Protein AF-A0A524B350-F1 (afdb_monomer_lite)

pLDDT: mean 79.49, std 17.14, range [26.47, 96.75]

Structure (mmCIF, N/CA/C/O backbone):
data_AF-A0A524B350-F1
#
_entry.id   AF-A0A524B350-F1
#
loop_
_atom_site.group_PDB
_atom_site.id
_atom_site.type_symbol
_atom_site.label_atom_id
_atom_site.label_alt_id
_atom_site.label_comp_id
_atom_site.label_asym_id
_atom_site.label_entity_id
_atom_site.label_seq_id
_atom_site.pdbx_PDB_ins_code
_atom_site.Cartn_x
_atom_site.Cartn_y
_atom_site.Cartn_z
_atom_site.occupancy
_atom_site.B_iso_or_equiv
_atom_site.auth_seq_id
_atom_site.auth_comp_id
_atom_site.auth_asym_id
_atom_site.auth_atom_id
_atom_site.pdbx_PDB_model_num
ATOM 1 N N . MET A 1 1 ? 31.645 -10.726 -25.644 1.00 74.25 1 MET A N 1
ATOM 2 C CA . MET A 1 1 ? 31.695 -9.552 -26.554 1.00 74.25 1 MET A CA 1
ATOM 3 C C . MET A 1 1 ? 33.080 -9.300 -27.139 1.00 74.25 1 MET A C 1
ATOM 5 O O . MET A 1 1 ? 33.233 -9.455 -28.336 1.00 74.25 1 MET A O 1
ATOM 9 N N . LEU A 1 2 ? 34.086 -8.903 -26.347 1.00 77.31 2 LEU A N 1
ATOM 10 C CA . LEU A 1 2 ? 35.387 -8.483 -26.893 1.00 77.31 2 LEU A CA 1
ATOM 11 C C . LEU A 1 2 ? 36.086 -9.574 -27.720 1.00 77.31 2 LEU A C 1
ATOM 13 O O . LEU A 1 2 ? 36.605 -9.263 -28.785 1.00 77.31 2 LEU A O 1
ATOM 17 N N . LEU A 1 3 ? 36.045 -10.828 -27.257 1.00 78.88 3 LEU A N 1
ATOM 18 C CA . LEU A 1 3 ? 36.561 -11.989 -27.993 1.00 78.88 3 LEU A CA 1
ATOM 19 C C . LEU A 1 3 ? 35.770 -12.274 -29.280 1.00 78.88 3 LEU A C 1
ATOM 21 O O . LEU A 1 3 ? 36.359 -12.583 -30.310 1.00 78.88 3 LEU A O 1
ATOM 25 N N . HIS A 1 4 ? 34.442 -12.120 -29.228 1.00 84.38 4 HIS A N 1
ATOM 26 C CA . HIS A 1 4 ? 33.556 -12.279 -30.388 1.00 84.38 4 HIS A CA 1
ATOM 27 C C . HIS A 1 4 ? 33.894 -11.267 -31.486 1.00 84.38 4 HIS A C 1
ATOM 29 O O . HIS A 1 4 ? 34.143 -11.656 -32.621 1.00 84.38 4 HIS A O 1
ATOM 35 N N . LEU A 1 5 ? 33.997 -9.983 -31.130 1.00 84.25 5 LEU A N 1
ATOM 36 C CA . LEU A 1 5 ? 34.328 -8.919 -32.079 1.00 84.25 5 LEU A CA 1
ATOM 37 C C . LEU A 1 5 ? 35.735 -9.067 -32.666 1.00 84.25 5 LEU A C 1
ATOM 39 O O . LEU A 1 5 ? 35.918 -8.803 -33.849 1.00 84.25 5 LEU A O 1
ATOM 43 N N . ASP A 1 6 ? 36.717 -9.521 -31.882 1.00 88.88 6 ASP A N 1
ATOM 44 C CA . ASP A 1 6 ? 38.057 -9.795 -32.415 1.00 88.88 6 ASP A CA 1
ATOM 45 C C . ASP A 1 6 ? 38.038 -10.969 -33.403 1.00 88.88 6 ASP A C 1
ATOM 47 O O . ASP A 1 6 ? 38.657 -10.900 -34.464 1.00 88.88 6 ASP A O 1
ATOM 51 N N . SER A 1 7 ? 37.312 -12.043 -33.083 1.00 89.12 7 SER A N 1
ATOM 52 C CA . SER A 1 7 ? 37.162 -13.192 -33.981 1.00 89.12 7 SER A CA 1
ATOM 53 C C . SER A 1 7 ? 36.476 -12.785 -35.288 1.00 89.12 7 SER A C 1
ATOM 55 O O . SER A 1 7 ? 37.020 -13.002 -36.374 1.00 89.12 7 SER A O 1
ATOM 57 N N . TRP A 1 8 ? 35.337 -12.096 -35.184 1.00 94.50 8 TRP A N 1
ATOM 58 C CA . TRP A 1 8 ? 34.576 -11.601 -36.326 1.00 94.50 8 TRP A CA 1
ATOM 59 C C . TRP A 1 8 ? 35.396 -10.641 -37.191 1.00 94.50 8 TRP A C 1
ATOM 61 O O . TRP A 1 8 ? 35.465 -10.832 -38.403 1.00 94.50 8 TRP A O 1
ATOM 71 N N . ALA A 1 9 ? 36.078 -9.658 -36.596 1.00 92.38 9 ALA A N 1
ATOM 72 C CA . ALA A 1 9 ? 36.879 -8.690 -37.341 1.00 92.38 9 ALA A CA 1
ATOM 73 C C . ALA A 1 9 ? 38.062 -9.349 -38.065 1.00 92.38 9 ALA A C 1
ATOM 75 O O . ALA A 1 9 ? 38.386 -8.981 -39.194 1.00 92.38 9 ALA A O 1
ATOM 76 N N . ARG A 1 10 ? 38.692 -10.364 -37.454 1.00 92.19 10 ARG A N 1
ATOM 77 C CA . ARG A 1 10 ? 39.765 -11.144 -38.090 1.00 92.19 10 ARG A CA 1
ATOM 78 C C . ARG A 1 10 ? 39.269 -11.925 -39.308 1.00 92.19 10 ARG A C 1
ATOM 80 O O . ARG A 1 10 ? 40.022 -12.115 -40.263 1.00 92.19 10 ARG A O 1
ATOM 87 N N . GLN A 1 11 ? 38.041 -12.429 -39.258 1.00 90.62 11 GLN A N 1
ATOM 88 C CA . GLN A 1 11 ? 37.469 -13.271 -40.308 1.00 90.62 11 GLN A CA 1
ATOM 89 C C . GLN A 1 11 ? 36.798 -12.455 -41.416 1.00 90.62 11 GLN A C 1
ATOM 91 O O . GLN A 1 11 ? 36.950 -12.795 -42.585 1.00 90.62 11 GLN A O 1
ATOM 96 N N . SER A 1 12 ? 36.133 -11.359 -41.053 1.00 88.06 12 SER A N 1
ATOM 97 C CA . SER A 1 12 ? 35.177 -10.665 -41.921 1.00 88.06 12 SER A CA 1
ATOM 98 C C . SER A 1 12 ? 35.683 -9.325 -42.452 1.00 88.06 12 SER A C 1
ATOM 100 O O . SER A 1 12 ? 35.244 -8.907 -43.510 1.00 88.06 12 SER A O 1
ATOM 102 N N . LEU A 1 13 ? 36.615 -8.647 -41.771 1.00 92.69 13 LEU A N 1
ATOM 103 C CA . LEU A 1 13 ? 37.127 -7.329 -42.185 1.00 92.69 13 LEU A CA 1
ATOM 104 C C . LEU A 1 13 ? 38.521 -7.472 -42.812 1.00 92.69 13 LEU A C 1
ATOM 106 O O . LEU A 1 13 ? 39.536 -7.086 -42.223 1.00 92.69 13 LEU A O 1
ATOM 110 N N . ARG A 1 14 ? 38.587 -8.134 -43.972 1.00 90.69 14 ARG A N 1
ATOM 111 C CA . ARG A 1 14 ? 39.851 -8.496 -44.649 1.00 90.69 14 ARG A CA 1
ATOM 112 C C . ARG A 1 14 ? 40.153 -7.700 -45.915 1.00 90.69 14 ARG A C 1
ATOM 114 O O . ARG A 1 14 ? 41.283 -7.773 -46.377 1.00 90.69 14 ARG A O 1
ATOM 121 N N . SER A 1 15 ? 39.178 -6.973 -46.448 1.00 92.69 15 SER A N 1
ATOM 122 C CA . SER A 1 15 ? 39.327 -6.176 -47.664 1.00 92.69 15 SER A CA 1
ATOM 123 C C . SER A 1 15 ? 38.556 -4.856 -47.550 1.00 92.69 15 SER A C 1
ATOM 125 O O . SER A 1 15 ? 37.682 -4.745 -46.675 1.00 92.69 15 SER A O 1
ATOM 127 N N . PRO A 1 16 ? 38.844 -3.872 -48.421 1.00 93.00 16 PRO A N 1
ATOM 128 C CA . PRO A 1 16 ? 38.085 -2.626 -48.497 1.00 93.00 16 PRO A CA 1
ATOM 129 C C . PRO A 1 16 ? 36.583 -2.830 -48.730 1.00 93.00 16 PRO A C 1
ATOM 131 O O . PRO A 1 16 ? 35.764 -2.157 -48.109 1.00 93.00 16 PRO A O 1
ATOM 134 N N . GLU A 1 17 ? 36.194 -3.803 -49.555 1.00 91.75 17 GLU A N 1
ATOM 135 C CA . GLU A 1 17 ? 34.787 -4.091 -49.864 1.00 91.75 17 GLU A CA 1
ATOM 136 C C . GLU A 1 17 ? 34.060 -4.646 -48.636 1.00 91.75 17 GLU A C 1
ATOM 138 O O . GLU A 1 17 ? 32.940 -4.244 -48.316 1.00 91.75 17 GLU A O 1
ATOM 143 N N . ALA A 1 18 ? 34.715 -5.547 -47.899 1.00 88.81 18 ALA A N 1
ATOM 144 C CA . ALA A 1 18 ? 34.147 -6.123 -46.688 1.00 88.81 18 ALA A CA 1
ATOM 145 C C . ALA A 1 18 ? 34.026 -5.084 -45.556 1.00 88.81 18 ALA A C 1
ATOM 147 O O . ALA A 1 18 ? 33.092 -5.144 -44.752 1.00 88.81 18 ALA A O 1
ATOM 148 N N . TRP A 1 19 ? 34.949 -4.116 -45.516 1.00 94.19 19 TRP A N 1
ATOM 149 C CA . TRP A 1 19 ? 34.891 -2.954 -44.633 1.00 94.19 19 TRP A CA 1
ATOM 150 C C . TRP A 1 19 ? 33.717 -2.031 -44.971 1.00 94.19 19 TRP A C 1
ATOM 152 O O . TRP A 1 19 ? 32.895 -1.756 -44.094 1.00 94.19 19 TRP A O 1
ATOM 162 N N . ALA A 1 20 ? 33.597 -1.612 -46.235 1.00 90.25 20 ALA A N 1
ATOM 163 C CA . ALA A 1 20 ? 32.504 -0.761 -46.706 1.00 90.25 20 ALA A CA 1
ATOM 164 C C . ALA A 1 20 ? 31.138 -1.414 -46.435 1.00 90.25 20 ALA A C 1
ATOM 166 O O . ALA A 1 20 ? 30.280 -0.817 -45.787 1.00 90.25 20 ALA A O 1
ATOM 167 N N . SER A 1 21 ? 30.991 -2.702 -46.762 1.00 89.31 21 SER A N 1
ATOM 168 C CA . SER A 1 21 ? 29.775 -3.475 -46.479 1.00 89.31 21 SER A CA 1
ATOM 169 C C . SER A 1 21 ? 29.440 -3.554 -44.980 1.00 89.31 21 SER A C 1
ATOM 171 O O . SER A 1 21 ? 28.274 -3.615 -44.586 1.00 89.31 21 SER A O 1
ATOM 173 N N . ALA A 1 22 ? 30.439 -3.578 -44.091 1.00 90.31 22 ALA A N 1
ATOM 174 C CA . ALA A 1 22 ? 30.194 -3.519 -42.649 1.00 90.31 22 ALA A CA 1
ATOM 175 C C . ALA A 1 22 ? 29.707 -2.130 -42.198 1.00 90.31 22 ALA A C 1
ATOM 177 O O . ALA A 1 22 ? 28.799 -2.053 -41.371 1.00 90.31 22 ALA A O 1
ATOM 178 N N . LEU A 1 23 ? 30.266 -1.047 -42.747 1.00 91.75 23 LEU A N 1
ATOM 179 C CA . LEU A 1 23 ? 29.829 0.324 -42.460 1.00 91.75 23 LEU A CA 1
ATOM 180 C C . LEU A 1 23 ? 28.407 0.606 -42.958 1.00 91.75 23 LEU A C 1
ATOM 182 O O . LEU A 1 23 ? 27.623 1.200 -42.217 1.00 91.75 23 LEU A O 1
ATOM 186 N N . GLU A 1 24 ? 28.067 0.147 -44.162 1.00 88.44 24 GLU A N 1
ATOM 187 C CA . GLU A 1 24 ? 26.720 0.255 -44.734 1.00 88.44 24 GLU A CA 1
ATOM 188 C C . GLU A 1 24 ? 25.694 -0.510 -43.896 1.00 88.44 24 GLU A C 1
ATOM 190 O O . GLU A 1 24 ? 24.643 0.029 -43.554 1.00 88.44 24 GLU A O 1
ATOM 195 N N . ARG A 1 25 ? 26.018 -1.739 -43.470 1.00 85.56 25 ARG A N 1
ATOM 196 C CA . ARG A 1 25 ? 25.144 -2.514 -42.571 1.00 85.56 25 ARG A CA 1
ATOM 197 C C . ARG A 1 25 ? 24.898 -1.797 -41.249 1.00 85.56 25 ARG A C 1
ATOM 199 O O . ARG A 1 25 ? 23.760 -1.735 -40.798 1.00 85.56 25 ARG A O 1
ATOM 206 N N . CYS A 1 26 ? 25.926 -1.187 -40.658 1.00 89.12 26 CYS A N 1
ATOM 207 C CA . CYS A 1 26 ? 25.771 -0.386 -39.440 1.00 89.12 26 CYS A CA 1
ATOM 208 C C . CYS A 1 26 ? 24.783 0.787 -39.601 1.00 89.12 26 CYS A C 1
ATOM 210 O O . CYS A 1 26 ? 24.193 1.214 -38.607 1.00 89.12 26 CYS A O 1
ATOM 212 N N . SER A 1 27 ? 24.567 1.300 -40.820 1.00 84.06 27 SER A N 1
ATOM 213 C CA . SER A 1 27 ? 23.578 2.354 -41.104 1.00 84.06 27 SER A CA 1
ATOM 214 C C . SER A 1 27 ? 22.122 1.905 -40.950 1.00 84.06 27 SER A C 1
ATOM 216 O O . SER A 1 27 ? 21.235 2.753 -40.972 1.00 84.06 27 SER A O 1
ATOM 218 N N . GLN A 1 28 ? 21.850 0.614 -40.747 1.00 82.50 28 GLN A N 1
ATOM 219 C CA . GLN A 1 28 ? 20.499 0.128 -40.439 1.00 82.50 28 GLN A CA 1
ATOM 220 C C . GLN A 1 28 ? 20.074 0.416 -38.988 1.00 82.50 28 GLN A C 1
ATOM 222 O O . GLN A 1 28 ? 18.881 0.432 -38.699 1.00 82.50 28 GLN A O 1
ATOM 227 N N . TRP A 1 29 ? 21.029 0.671 -38.084 1.00 87.94 29 TRP A N 1
ATOM 228 C CA . TRP A 1 29 ? 20.790 0.809 -36.637 1.00 87.94 29 TRP A CA 1
ATOM 229 C C . TRP A 1 29 ? 21.339 2.132 -36.091 1.00 87.94 29 TRP A C 1
ATOM 231 O O . TRP A 1 29 ? 22.016 2.175 -35.063 1.00 87.94 29 TRP A O 1
ATOM 241 N N . VAL A 1 30 ? 21.121 3.227 -36.822 1.00 84.31 30 VAL A N 1
ATOM 242 C CA . VAL A 1 30 ? 21.628 4.567 -36.460 1.00 84.31 30 VAL A CA 1
ATOM 243 C C . VAL A 1 30 ? 21.125 5.013 -35.080 1.00 84.31 30 VAL A C 1
ATOM 245 O O . VAL A 1 30 ? 21.850 5.685 -34.353 1.00 84.31 30 VAL A O 1
ATOM 248 N N . ASP A 1 31 ? 19.941 4.545 -34.696 1.00 81.31 31 ASP A N 1
ATOM 249 C CA . ASP A 1 31 ? 19.271 4.724 -33.407 1.00 81.31 31 ASP A CA 1
ATOM 250 C C . ASP A 1 31 ? 19.910 3.933 -32.241 1.00 81.31 31 ASP A C 1
ATOM 252 O O . ASP A 1 31 ? 19.467 4.041 -31.092 1.00 81.31 31 ASP A O 1
ATOM 256 N N . TYR A 1 32 ? 20.938 3.122 -32.518 1.00 84.62 32 TYR A N 1
ATOM 257 C CA . TYR A 1 32 ? 21.762 2.415 -31.538 1.00 84.62 32 TYR A CA 1
ATOM 258 C C . TYR A 1 32 ? 23.135 3.075 -31.385 1.00 84.62 32 TYR A C 1
ATOM 260 O O . TYR A 1 32 ? 23.673 3.684 -32.306 1.00 84.62 32 TYR A O 1
ATOM 268 N N . SER A 1 33 ? 23.780 2.870 -30.229 1.00 86.88 33 SER A N 1
ATOM 269 C CA . SER A 1 33 ? 25.168 3.311 -30.037 1.00 86.88 33 SER A CA 1
ATOM 270 C C . SER A 1 33 ? 26.104 2.719 -31.101 1.00 86.88 33 SER A C 1
ATOM 272 O O . SER A 1 33 ? 25.953 1.560 -31.492 1.00 86.88 33 SER A O 1
ATOM 274 N N . ALA A 1 34 ? 27.140 3.462 -31.504 1.00 87.56 34 ALA A N 1
ATOM 275 C CA . ALA A 1 34 ? 28.114 3.008 -32.505 1.00 87.56 34 ALA A CA 1
ATOM 276 C C . ALA A 1 34 ? 28.718 1.626 -32.182 1.00 87.56 34 ALA A C 1
ATOM 278 O O . ALA A 1 34 ? 28.985 0.829 -33.075 1.00 87.56 34 ALA A O 1
ATOM 279 N N . ARG A 1 35 ? 28.891 1.297 -30.894 1.00 86.38 35 ARG A N 1
ATOM 280 C CA . ARG A 1 35 ? 29.359 -0.029 -30.470 1.00 86.38 35 ARG A CA 1
ATOM 281 C C . ARG A 1 35 ? 28.313 -1.122 -30.699 1.00 86.38 35 ARG A C 1
ATOM 283 O O . ARG A 1 35 ? 28.688 -2.210 -31.125 1.00 86.38 35 ARG A O 1
ATOM 290 N N . ASN A 1 36 ? 27.040 -0.848 -30.424 1.00 88.50 36 ASN A N 1
ATOM 291 C CA . ASN A 1 36 ? 25.960 -1.795 -30.697 1.00 88.50 36 ASN A CA 1
ATOM 292 C C . ASN A 1 36 ? 25.729 -1.969 -32.201 1.00 88.50 36 ASN A C 1
ATOM 294 O O . ASN A 1 36 ? 25.491 -3.092 -32.615 1.00 88.50 36 ASN A O 1
ATOM 298 N N . GLN A 1 37 ? 25.887 -0.922 -33.019 1.00 90.62 37 GLN A N 1
ATOM 299 C CA . GLN A 1 37 ? 25.831 -1.035 -34.485 1.00 90.62 37 GLN A CA 1
ATOM 300 C C . GLN A 1 37 ? 26.834 -2.078 -35.004 1.00 90.62 37 GLN A C 1
ATOM 302 O O . GLN A 1 37 ? 26.466 -3.007 -35.717 1.00 90.62 37 GLN A O 1
ATOM 307 N N . VAL A 1 38 ? 28.096 -1.982 -34.569 1.00 89.31 38 VAL A N 1
ATOM 308 C CA . VAL A 1 38 ? 29.147 -2.945 -34.941 1.00 89.31 38 VAL A CA 1
ATOM 309 C C . VAL A 1 38 ? 28.876 -4.340 -34.372 1.00 89.31 38 VAL A C 1
ATOM 311 O O . VAL A 1 38 ? 29.157 -5.346 -35.022 1.00 89.31 38 VAL A O 1
ATOM 314 N N . LEU A 1 39 ? 28.315 -4.419 -33.165 1.00 87.06 39 LEU A N 1
ATOM 315 C CA . LEU A 1 39 ? 27.949 -5.689 -32.549 1.00 87.06 39 LEU A CA 1
ATOM 316 C C . LEU A 1 39 ? 26.824 -6.395 -33.323 1.00 87.06 39 LEU A C 1
ATOM 318 O O . LEU A 1 39 ? 26.952 -7.581 -33.610 1.00 87.06 39 LEU A O 1
ATOM 322 N N . LEU A 1 40 ? 25.790 -5.666 -33.736 1.00 86.19 40 LEU A N 1
ATOM 323 C CA . LEU A 1 40 ? 24.691 -6.178 -34.557 1.00 86.19 40 LEU A CA 1
ATOM 324 C C . LEU A 1 40 ? 25.175 -6.613 -35.945 1.00 86.19 40 LEU A C 1
ATOM 326 O O . LEU A 1 40 ? 24.855 -7.719 -36.383 1.00 86.19 40 LEU A O 1
ATOM 330 N N . ALA A 1 41 ? 26.050 -5.824 -36.580 1.00 87.19 41 ALA A N 1
ATOM 331 C CA . ALA A 1 41 ? 26.711 -6.222 -37.824 1.00 87.19 41 ALA A CA 1
ATOM 332 C C . ALA A 1 41 ? 27.489 -7.540 -37.660 1.00 87.19 41 ALA A C 1
ATOM 334 O O . ALA A 1 41 ? 27.473 -8.394 -38.547 1.00 87.19 41 ALA A O 1
ATOM 335 N N . SER A 1 42 ? 28.138 -7.739 -36.506 1.00 86.56 42 SER A N 1
ATOM 336 C CA . SER A 1 42 ? 28.898 -8.961 -36.217 1.00 86.56 42 SER A CA 1
ATOM 337 C C . SER A 1 42 ? 28.041 -10.210 -36.009 1.00 86.56 42 SER A C 1
ATOM 339 O O . SER A 1 42 ? 28.568 -11.319 -36.071 1.00 86.56 42 SER A O 1
ATOM 341 N N . TYR A 1 43 ? 26.739 -10.044 -35.767 1.00 82.75 43 TYR A N 1
ATOM 342 C CA . TYR A 1 43 ? 25.777 -11.144 -35.686 1.00 82.75 43 TYR A CA 1
ATOM 343 C C . TYR A 1 43 ? 25.207 -11.540 -37.051 1.00 82.75 43 TYR A C 1
ATOM 345 O O . TYR A 1 43 ? 24.513 -12.546 -37.142 1.00 82.75 43 TYR A O 1
ATOM 353 N N . GLY A 1 44 ? 25.522 -10.791 -38.113 1.00 80.00 44 GLY A N 1
ATOM 354 C CA . GLY A 1 44 ? 25.026 -11.070 -39.461 1.00 80.00 44 GLY A CA 1
ATOM 355 C C . GLY A 1 44 ? 23.589 -10.609 -39.703 1.00 80.00 44 GLY A C 1
ATOM 356 O O . GLY A 1 44 ? 22.979 -11.040 -40.677 1.00 80.00 44 GLY A O 1
ATOM 357 N N . VAL A 1 45 ? 23.057 -9.731 -38.849 1.00 79.44 45 VAL A N 1
ATOM 358 C CA . VAL A 1 45 ? 21.708 -9.178 -39.010 1.00 79.44 45 VAL A CA 1
ATOM 359 C C . VAL A 1 45 ? 21.667 -8.225 -40.201 1.00 79.44 45 VAL A C 1
ATOM 361 O O . VAL A 1 45 ? 22.585 -7.426 -40.398 1.00 79.44 45 VAL A O 1
ATOM 364 N N . ALA A 1 46 ? 20.590 -8.292 -40.982 1.00 71.19 46 ALA A N 1
ATOM 365 C CA . ALA A 1 46 ? 20.409 -7.466 -42.178 1.00 71.19 46 ALA A CA 1
ATOM 366 C C . ALA A 1 46 ? 19.296 -6.410 -42.051 1.00 71.19 46 ALA A C 1
ATOM 368 O O . ALA A 1 46 ? 19.208 -5.524 -42.896 1.00 71.19 46 ALA A O 1
ATOM 369 N N . GLY A 1 47 ? 18.448 -6.497 -41.022 1.00 77.31 47 GLY A N 1
ATOM 370 C CA . GLY A 1 47 ? 17.273 -5.640 -40.869 1.00 77.31 47 GLY A CA 1
ATOM 371 C C . GLY A 1 47 ? 17.141 -4.975 -39.496 1.00 77.31 47 GLY A C 1
ATOM 372 O O . GLY A 1 47 ? 18.014 -5.117 -38.636 1.00 77.31 47 GLY A O 1
ATOM 373 N N . PRO A 1 48 ? 16.034 -4.244 -39.281 1.00 83.31 48 PRO A N 1
ATOM 374 C CA . PRO A 1 48 ? 15.678 -3.663 -37.994 1.00 83.31 48 PRO A CA 1
ATOM 375 C C . PRO A 1 48 ? 15.697 -4.695 -36.865 1.00 83.31 48 PRO A C 1
ATOM 377 O O . PRO A 1 48 ? 15.279 -5.842 -37.042 1.00 83.31 48 PRO A O 1
ATOM 380 N N . VAL A 1 49 ? 16.156 -4.261 -35.694 1.00 84.00 49 VAL A N 1
ATOM 381 C CA . VAL A 1 49 ? 16.154 -5.055 -34.463 1.00 84.00 49 VAL A CA 1
ATOM 382 C C . VAL A 1 49 ? 15.460 -4.282 -33.359 1.00 84.00 49 VAL A C 1
ATOM 384 O O . VAL A 1 49 ? 15.555 -3.058 -33.304 1.00 84.00 49 VAL A O 1
ATOM 387 N N . ALA A 1 50 ? 14.780 -4.996 -32.470 1.00 82.81 50 ALA A N 1
ATOM 388 C CA . ALA A 1 50 ? 14.187 -4.414 -31.274 1.00 82.81 50 ALA A CA 1
ATOM 389 C C . ALA A 1 50 ? 13.999 -5.464 -30.176 1.00 82.81 50 ALA A C 1
ATOM 391 O O . ALA A 1 50 ? 14.109 -6.666 -30.426 1.00 82.81 50 ALA A O 1
ATOM 392 N N . GLY A 1 51 ? 13.722 -5.017 -28.950 1.00 79.12 51 GLY A N 1
ATOM 393 C CA . GLY A 1 51 ? 13.328 -5.916 -27.865 1.00 79.12 51 GLY A CA 1
ATOM 394 C C . GLY A 1 51 ? 11.995 -6.610 -28.167 1.00 79.12 51 GLY A C 1
ATOM 395 O O . GLY A 1 51 ? 11.195 -6.117 -28.964 1.00 79.12 51 GLY A O 1
ATOM 396 N N . ALA A 1 52 ? 11.736 -7.747 -27.517 1.00 68.44 52 ALA A N 1
ATOM 397 C CA . ALA A 1 52 ? 10.493 -8.502 -27.711 1.00 68.44 52 ALA A CA 1
ATOM 398 C C . ALA A 1 52 ? 9.244 -7.644 -27.435 1.00 68.44 52 ALA A C 1
ATOM 400 O O . ALA A 1 52 ? 8.335 -7.604 -28.258 1.00 68.44 52 ALA A O 1
ATOM 401 N N . SER A 1 53 ? 9.263 -6.862 -26.351 1.00 71.00 53 SER A N 1
ATOM 402 C CA . SER A 1 53 ? 8.178 -5.944 -25.981 1.00 71.00 53 SER A CA 1
ATOM 403 C C . SER A 1 53 ? 7.948 -4.826 -27.001 1.00 71.00 53 SER A C 1
ATOM 405 O O . SER A 1 53 ? 6.825 -4.358 -27.169 1.00 71.00 53 SER A O 1
ATOM 407 N N . THR A 1 54 ? 8.998 -4.385 -27.699 1.00 73.31 54 THR A N 1
ATOM 408 C CA . THR A 1 54 ? 8.871 -3.422 -28.795 1.00 73.31 54 THR A CA 1
ATOM 409 C C . THR A 1 54 ? 8.212 -4.084 -30.002 1.00 73.31 54 THR A C 1
ATOM 411 O O . THR A 1 54 ? 7.295 -3.505 -30.575 1.00 73.31 54 THR A O 1
ATOM 414 N N . TRP A 1 55 ? 8.607 -5.312 -30.356 1.00 75.81 55 TRP A N 1
ATOM 415 C CA . TRP A 1 55 ? 7.970 -6.059 -31.445 1.00 75.81 55 TRP A CA 1
ATOM 416 C C . TRP A 1 55 ? 6.495 -6.358 -31.171 1.00 75.81 55 TRP A C 1
ATOM 418 O O . TRP A 1 55 ? 5.668 -6.154 -32.053 1.00 75.81 55 TRP A O 1
ATOM 428 N N . GLU A 1 56 ? 6.139 -6.737 -29.948 1.00 75.25 56 GLU A N 1
ATOM 429 C CA . GLU A 1 56 ? 4.753 -7.002 -29.529 1.00 75.25 56 GLU A CA 1
ATOM 430 C C . GLU A 1 56 ? 3.822 -5.791 -29.618 1.00 75.25 56 GLU A C 1
ATOM 432 O O . GLU A 1 56 ? 2.607 -5.942 -29.511 1.00 75.25 56 GLU A O 1
ATOM 437 N N . ARG A 1 57 ? 4.364 -4.592 -29.841 1.00 72.88 57 ARG A N 1
ATOM 438 C CA . ARG A 1 57 ? 3.597 -3.360 -30.064 1.00 72.88 57 ARG A CA 1
ATOM 439 C C . ARG A 1 57 ? 3.487 -2.983 -31.542 1.00 72.88 57 ARG A C 1
ATOM 441 O O . ARG A 1 57 ? 2.683 -2.124 -31.886 1.00 72.88 57 ARG A O 1
ATOM 448 N N . VAL A 1 58 ? 4.264 -3.615 -32.421 1.00 75.62 58 VAL A N 1
ATOM 449 C CA . VAL A 1 58 ? 4.218 -3.380 -33.869 1.00 75.62 58 VAL A CA 1
ATOM 450 C C . VAL A 1 58 ? 3.145 -4.275 -34.478 1.00 75.62 58 VAL A C 1
ATOM 452 O O . VAL A 1 58 ? 3.194 -5.495 -34.319 1.00 75.62 58 VAL A O 1
ATOM 455 N N . ALA A 1 59 ? 2.177 -3.691 -35.187 1.00 80.00 59 ALA A N 1
ATOM 456 C CA . ALA A 1 59 ? 1.153 -4.485 -35.858 1.00 80.00 59 ALA A CA 1
ATOM 457 C C . ALA A 1 59 ? 1.783 -5.373 -36.946 1.00 80.00 59 ALA A C 1
ATOM 459 O O . ALA A 1 59 ? 2.659 -4.951 -37.709 1.00 80.00 59 ALA A O 1
ATOM 460 N N . SER A 1 60 ? 1.361 -6.634 -36.989 1.00 81.88 60 SER A N 1
ATOM 461 C CA . SER A 1 60 ? 1.911 -7.612 -37.922 1.00 81.88 60 SER A CA 1
ATOM 462 C C . SER A 1 60 ? 1.127 -7.655 -39.231 1.00 81.88 60 SER A C 1
ATOM 464 O O . SER A 1 60 ? 0.059 -7.060 -39.362 1.00 81.88 60 SER A O 1
ATOM 466 N N . ILE A 1 61 ? 1.645 -8.407 -40.202 1.00 75.50 61 ILE A N 1
ATOM 467 C CA . ILE A 1 61 ? 0.916 -8.760 -41.428 1.00 75.50 61 ILE A CA 1
ATOM 468 C C . ILE A 1 61 ? -0.376 -9.551 -41.159 1.00 75.50 61 ILE A C 1
ATOM 470 O O . ILE A 1 61 ? -1.228 -9.631 -42.041 1.00 75.50 61 ILE A O 1
ATOM 474 N N . GLU A 1 62 ? -0.533 -10.138 -39.968 1.00 73.06 62 GLU A N 1
ATOM 475 C CA . GLU A 1 62 ? -1.759 -10.817 -39.551 1.00 73.06 62 GLU A CA 1
ATOM 476 C C . GLU A 1 62 ? -2.742 -9.805 -38.925 1.00 73.06 62 GLU A C 1
ATOM 478 O O . GLU A 1 62 ? -2.415 -9.187 -37.905 1.00 73.06 62 GLU A O 1
ATOM 483 N N . PRO A 1 63 ? -3.959 -9.638 -39.481 1.00 64.75 63 PRO A N 1
ATOM 484 C CA . PRO A 1 63 ? -4.943 -8.690 -38.962 1.00 64.75 63 PRO A CA 1
ATOM 485 C C . PRO A 1 63 ? -5.274 -8.919 -37.482 1.00 64.75 63 PRO A C 1
ATOM 487 O O . PRO A 1 63 ? -5.549 -10.042 -37.058 1.00 64.75 63 PRO A O 1
ATOM 490 N N . GLY A 1 64 ? -5.270 -7.839 -36.695 1.00 65.06 64 GLY A N 1
ATOM 491 C CA . GLY A 1 64 ? -5.607 -7.873 -35.266 1.00 65.06 64 GLY A CA 1
ATOM 492 C C . GLY A 1 64 ? -4.545 -8.512 -34.366 1.00 65.06 64 GLY A C 1
ATOM 493 O O . GLY A 1 64 ? -4.811 -8.743 -33.188 1.00 65.06 64 GLY A O 1
ATOM 494 N N . ARG A 1 65 ? -3.349 -8.810 -34.892 1.00 55.44 65 ARG A N 1
ATOM 495 C CA . ARG A 1 65 ? -2.245 -9.402 -34.132 1.00 55.44 65 ARG A CA 1
ATOM 496 C C . ARG A 1 65 ? -0.962 -8.606 -34.316 1.00 55.44 65 ARG A C 1
ATOM 498 O O . ARG A 1 65 ? -0.616 -8.199 -35.424 1.00 55.44 65 ARG A O 1
ATOM 505 N N . ASN A 1 66 ? -0.216 -8.449 -33.231 1.00 73.75 66 ASN A N 1
ATOM 506 C CA . ASN A 1 66 ? 1.087 -7.791 -33.258 1.00 73.75 66 ASN A CA 1
ATOM 507 C C . ASN A 1 66 ? 2.208 -8.792 -33.544 1.00 73.75 66 ASN A C 1
ATOM 509 O O . ASN A 1 66 ? 2.010 -10.013 -33.455 1.00 73.75 66 ASN A O 1
ATOM 513 N N . CYS A 1 67 ? 3.386 -8.283 -33.902 1.00 68.50 67 CYS A N 1
ATOM 514 C CA . CYS A 1 67 ? 4.561 -9.113 -34.118 1.00 68.50 67 CYS A CA 1
ATOM 515 C C . CYS A 1 67 ? 4.880 -9.911 -32.855 1.00 68.50 67 CYS A C 1
ATOM 517 O O . CYS A 1 67 ? 4.582 -9.504 -31.737 1.00 68.50 67 CYS A O 1
ATOM 519 N N . ALA A 1 68 ? 5.490 -11.072 -33.033 1.00 59.06 68 ALA A N 1
ATOM 520 C CA . ALA A 1 68 ? 6.019 -11.842 -31.921 1.00 59.06 68 ALA A CA 1
ATOM 521 C C . ALA A 1 68 ? 7.256 -12.587 -32.364 1.00 59.06 68 ALA A C 1
ATOM 523 O O . ALA A 1 68 ? 7.356 -13.013 -33.518 1.00 59.06 68 ALA A O 1
ATOM 524 N N . VAL A 1 69 ? 8.169 -12.768 -31.423 1.00 55.59 69 VAL A N 1
ATOM 525 C CA . VAL A 1 69 ? 9.359 -13.593 -31.593 1.00 55.59 69 VAL A CA 1
ATOM 526 C C . VAL A 1 69 ? 8.938 -15.059 -31.721 1.00 55.59 69 VAL A C 1
ATOM 528 O O . VAL A 1 69 ? 8.010 -15.520 -31.054 1.00 55.59 69 VAL A O 1
ATOM 531 N N . ARG A 1 70 ? 9.586 -15.800 -32.621 1.00 56.97 70 ARG A N 1
ATOM 532 C CA . ARG A 1 70 ? 9.350 -17.233 -32.793 1.00 56.97 70 ARG A CA 1
ATOM 533 C C . ARG A 1 70 ? 9.858 -17.979 -31.561 1.00 56.97 70 ARG A C 1
ATOM 535 O O . ARG A 1 70 ? 10.948 -17.721 -31.061 1.00 56.97 70 ARG A O 1
ATOM 542 N N . ALA A 1 71 ? 9.048 -18.911 -31.069 1.00 45.66 71 ALA A N 1
ATOM 543 C CA . ALA A 1 71 ? 9.417 -19.732 -29.924 1.00 45.66 71 ALA A CA 1
ATOM 544 C C . ALA A 1 71 ? 10.743 -20.469 -30.192 1.00 45.66 71 ALA A C 1
ATOM 546 O O . ALA A 1 71 ? 10.905 -21.088 -31.243 1.00 45.66 71 ALA A O 1
ATOM 547 N N . GLY A 1 72 ? 11.676 -20.397 -29.239 1.00 40.16 72 GLY A N 1
ATOM 548 C CA . GLY A 1 72 ? 13.003 -21.014 -29.340 1.00 40.16 72 GLY A CA 1
ATOM 549 C C . GLY A 1 72 ? 14.095 -20.137 -29.965 1.00 40.16 72 GLY A C 1
ATOM 550 O O . GLY A 1 72 ? 15.249 -20.552 -29.974 1.00 40.16 72 GLY A O 1
ATOM 551 N N . GLU A 1 73 ? 13.775 -18.933 -30.448 1.00 48.50 73 GLU A N 1
ATOM 552 C CA . GLU A 1 73 ? 14.784 -17.986 -30.936 1.00 48.50 73 GLU A CA 1
ATOM 553 C C . GLU A 1 73 ? 15.589 -17.373 -29.784 1.00 48.50 73 GLU A C 1
ATOM 555 O O . GLU A 1 73 ? 15.047 -16.995 -28.744 1.00 48.50 73 GLU A O 1
ATOM 560 N N . HIS A 1 74 ? 16.899 -17.233 -29.982 1.00 52.19 74 HIS A N 1
ATOM 561 C CA . HIS A 1 74 ? 17.790 -16.619 -29.002 1.00 52.19 74 HIS A CA 1
ATOM 562 C C . HIS A 1 74 ? 17.945 -15.119 -29.269 1.00 52.19 74 HIS A C 1
ATOM 564 O O . HIS A 1 74 ? 18.234 -14.708 -30.392 1.00 52.19 74 HIS A O 1
ATOM 570 N N . GLY A 1 75 ? 17.798 -14.301 -28.226 1.00 62.16 75 GLY A N 1
ATOM 571 C CA . GLY A 1 75 ? 18.018 -12.861 -28.323 1.00 62.16 75 GLY A CA 1
ATOM 572 C C . GLY A 1 75 ? 19.482 -12.511 -28.597 1.00 62.16 75 GLY A C 1
ATOM 573 O O . GLY A 1 75 ? 20.402 -13.105 -28.033 1.00 62.16 75 GLY A O 1
ATOM 574 N N . LEU A 1 76 ? 19.695 -11.515 -29.448 1.00 74.06 76 LEU A N 1
ATOM 575 C CA . LEU A 1 76 ? 20.996 -10.946 -29.769 1.00 74.06 76 LEU A CA 1
ATOM 576 C C . LEU A 1 76 ? 21.376 -9.935 -28.679 1.00 74.06 76 LEU A C 1
ATOM 578 O O . LEU A 1 76 ? 20.682 -8.931 -28.516 1.00 74.06 76 LEU A O 1
ATOM 582 N N . PRO A 1 77 ? 22.444 -10.164 -27.900 1.00 72.75 77 PRO A N 1
ATOM 583 C CA . PRO A 1 77 ? 22.738 -9.313 -26.757 1.00 72.75 77 PRO A CA 1
ATOM 584 C C . PRO A 1 77 ? 23.339 -7.974 -27.201 1.00 72.75 77 PRO A C 1
ATOM 586 O O . PRO A 1 77 ? 24.377 -7.927 -27.860 1.00 72.75 77 PRO A O 1
ATOM 589 N N . VAL A 1 78 ? 22.734 -6.868 -26.771 1.00 79.12 78 VAL A N 1
ATOM 590 C CA . VAL A 1 78 ? 23.240 -5.496 -26.952 1.00 79.12 78 VAL A CA 1
ATOM 591 C C . VAL A 1 78 ? 23.481 -4.827 -25.603 1.00 79.12 78 VAL A C 1
ATOM 593 O O . VAL A 1 78 ? 22.934 -5.244 -24.583 1.00 79.12 78 VAL A O 1
ATOM 596 N N . ARG A 1 79 ? 24.324 -3.788 -25.564 1.00 73.62 79 ARG A N 1
ATOM 597 C CA . ARG A 1 79 ? 24.571 -3.032 -24.328 1.00 73.62 79 ARG A CA 1
ATOM 598 C C . ARG A 1 79 ? 23.653 -1.830 -24.219 1.00 73.62 79 ARG A C 1
ATOM 600 O O . ARG A 1 79 ? 23.678 -0.971 -25.097 1.00 73.62 79 ARG A O 1
ATOM 607 N N . VAL A 1 80 ? 22.937 -1.716 -23.111 1.00 71.69 80 VAL A N 1
ATOM 608 C CA . VAL A 1 80 ? 22.055 -0.581 -22.829 1.00 71.69 80 VAL A CA 1
ATOM 609 C C . VAL A 1 80 ? 22.573 0.152 -21.588 1.00 71.69 80 VAL A C 1
ATOM 611 O O . VAL A 1 80 ? 22.922 -0.506 -20.602 1.00 71.69 80 VAL A O 1
ATOM 614 N N . PRO A 1 81 ? 22.696 1.490 -21.625 1.00 56.62 81 PRO A N 1
ATOM 615 C CA . PRO A 1 81 ? 23.000 2.261 -20.429 1.00 56.62 81 PRO A CA 1
ATOM 616 C C . PRO A 1 81 ? 21.880 2.117 -19.400 1.00 56.62 81 PRO A C 1
ATOM 618 O O . PRO A 1 81 ? 20.708 2.278 -19.724 1.00 56.62 81 PRO A O 1
ATOM 621 N N . VAL A 1 82 ? 22.252 1.821 -18.157 1.00 60.50 82 VAL A N 1
ATOM 622 C CA . VAL A 1 82 ? 21.359 1.972 -17.010 1.00 60.50 82 VAL A CA 1
ATOM 623 C C . VAL A 1 82 ? 21.462 3.425 -16.586 1.00 60.50 82 VAL A C 1
ATOM 625 O O . VAL A 1 82 ? 22.493 3.881 -16.074 1.00 60.50 82 VAL A O 1
ATOM 628 N N . VAL A 1 83 ? 20.408 4.162 -16.894 1.00 47.09 83 VAL A N 1
ATOM 629 C CA . VAL A 1 83 ? 20.255 5.555 -16.509 1.00 47.09 83 VAL A CA 1
ATOM 630 C C . VAL A 1 83 ? 19.563 5.553 -15.152 1.00 47.09 83 VAL A C 1
ATOM 632 O O . VAL A 1 83 ? 18.433 5.098 -15.042 1.00 47.09 83 VAL A O 1
ATOM 635 N N . SER A 1 84 ? 20.265 5.981 -14.106 1.00 39.03 84 SER A N 1
ATOM 636 C CA . SER A 1 84 ? 19.634 6.267 -12.818 1.00 39.03 84 SER A CA 1
ATOM 637 C C . SER A 1 84 ? 19.063 7.677 -12.880 1.00 39.03 84 SER A C 1
ATOM 639 O O . SER A 1 84 ? 19.825 8.616 -13.131 1.00 39.03 84 SER A O 1
ATOM 641 N N . GLU A 1 85 ? 17.771 7.840 -12.627 1.00 38.00 85 GLU A N 1
ATOM 642 C CA . GLU A 1 85 ? 17.216 9.159 -12.347 1.00 38.00 85 GLU A CA 1
ATOM 643 C C . GLU A 1 85 ? 17.792 9.658 -11.021 1.00 38.00 85 GLU A C 1
ATOM 645 O O . GLU A 1 85 ? 17.689 9.014 -9.981 1.00 38.00 85 GLU A O 1
ATOM 650 N N . GLY A 1 86 ? 18.489 10.784 -11.074 1.00 35.16 86 GLY A N 1
ATOM 651 C CA . GLY A 1 86 ? 19.004 11.453 -9.893 1.00 35.16 86 GLY A CA 1
ATOM 652 C C . GLY A 1 86 ? 19.382 12.882 -10.260 1.00 35.16 86 GLY A C 1
ATOM 653 O O . GLY A 1 86 ? 20.152 13.068 -11.208 1.00 35.16 86 GLY A O 1
ATOM 654 N N . PRO A 1 87 ? 18.873 13.904 -9.554 1.00 33.16 87 PRO A N 1
ATOM 655 C CA . PRO A 1 87 ? 19.314 15.267 -9.773 1.00 33.16 87 PRO A CA 1
ATOM 656 C C . PRO A 1 87 ? 20.733 15.403 -9.218 1.00 33.16 87 PRO A C 1
ATOM 658 O O . PRO A 1 87 ? 20.952 15.365 -8.010 1.00 33.16 87 PRO A O 1
ATOM 661 N N . ILE A 1 88 ? 21.721 15.572 -10.094 1.00 34.25 88 ILE A N 1
ATOM 662 C CA . ILE A 1 88 ? 23.017 16.111 -9.679 1.00 34.25 88 ILE A CA 1
ATOM 663 C C . ILE A 1 88 ? 22.925 17.616 -9.897 1.00 34.25 88 ILE A C 1
ATOM 665 O O . ILE A 1 88 ? 23.129 18.111 -11.005 1.00 34.25 88 ILE A O 1
ATOM 669 N N . ALA A 1 89 ? 22.575 18.349 -8.842 1.00 34.47 89 ALA A N 1
ATOM 670 C CA . ALA A 1 89 ? 22.730 19.793 -8.842 1.00 34.47 89 ALA A CA 1
ATOM 671 C C . ALA A 1 89 ? 24.230 20.109 -8.959 1.00 34.47 89 ALA A C 1
ATOM 673 O O . ALA A 1 89 ? 25.014 19.879 -8.041 1.00 34.47 89 ALA A O 1
ATOM 674 N N . SER A 1 90 ? 24.646 20.612 -10.118 1.00 34.53 90 SER A N 1
ATOM 675 C CA . SER A 1 90 ? 25.949 21.251 -10.263 1.00 34.53 90 SER A CA 1
ATOM 676 C C . SER A 1 90 ? 25.854 22.662 -9.684 1.00 34.53 90 SER A C 1
ATOM 678 O O . SER A 1 90 ? 25.286 23.552 -10.313 1.00 34.53 90 SER A O 1
ATOM 680 N N . GLU A 1 91 ? 26.440 22.902 -8.510 1.00 33.25 91 GLU A N 1
ATOM 681 C CA . GLU A 1 91 ? 26.485 24.224 -7.854 1.00 33.25 91 GLU A CA 1
ATOM 682 C C . GLU A 1 91 ? 27.289 25.302 -8.624 1.00 33.25 91 GLU A C 1
ATOM 684 O O . GLU A 1 91 ? 27.563 26.380 -8.098 1.00 33.25 91 GLU A O 1
ATOM 689 N N . ARG A 1 92 ? 27.698 25.064 -9.881 1.00 33.88 92 ARG A N 1
ATOM 690 C CA . ARG A 1 92 ? 28.548 26.000 -10.643 1.00 33.88 92 ARG A CA 1
ATOM 691 C C . ARG A 1 92 ? 28.008 26.494 -11.985 1.00 33.88 92 ARG A C 1
ATOM 693 O O . ARG A 1 92 ? 28.753 27.180 -12.683 1.00 33.88 92 ARG A O 1
ATOM 700 N N . SER A 1 93 ? 26.740 26.271 -12.335 1.00 33.00 93 SER A N 1
ATOM 701 C CA . SER A 1 93 ? 26.157 26.892 -13.539 1.00 33.00 93 SER A CA 1
ATOM 702 C C . SER A 1 93 ? 25.111 27.956 -13.195 1.00 33.00 93 SER A C 1
ATOM 704 O O . SER A 1 93 ? 24.075 27.655 -12.616 1.00 33.00 93 SER A O 1
ATOM 706 N N . ARG A 1 94 ? 25.360 29.217 -13.583 1.00 38.25 94 ARG A N 1
ATOM 707 C CA . ARG A 1 94 ? 24.394 30.336 -13.458 1.00 38.25 94 ARG A CA 1
ATOM 708 C C . ARG A 1 94 ? 23.310 30.339 -14.543 1.00 38.25 94 ARG A C 1
ATOM 710 O O . ARG A 1 94 ? 22.476 31.236 -14.578 1.00 38.25 94 ARG A O 1
ATOM 717 N N . THR A 1 95 ? 23.307 29.344 -15.419 1.00 36.00 95 THR A N 1
ATOM 718 C CA . THR A 1 95 ? 22.219 29.058 -16.351 1.00 36.00 95 THR A CA 1
ATOM 719 C C . THR A 1 95 ? 21.751 27.643 -16.038 1.00 36.00 95 THR A C 1
ATOM 721 O O . THR A 1 95 ? 22.554 26.711 -16.090 1.00 36.00 95 THR A O 1
ATOM 724 N N . GLY A 1 96 ? 20.489 27.491 -15.629 1.00 32.88 96 GLY A N 1
ATOM 725 C CA . GLY A 1 96 ? 19.874 26.224 -15.215 1.00 32.88 96 GLY A CA 1
ATOM 726 C C . GLY A 1 96 ? 19.725 25.216 -16.356 1.00 32.88 96 GLY A C 1
ATOM 727 O O . GLY A 1 96 ? 18.617 24.837 -16.710 1.00 32.88 96 GLY A O 1
ATOM 728 N N . ALA A 1 97 ? 20.837 24.801 -16.955 1.00 29.84 97 ALA A N 1
ATOM 729 C CA . ALA A 1 97 ? 20.892 23.661 -17.846 1.00 29.84 97 ALA A CA 1
ATOM 730 C C . ALA A 1 97 ? 20.986 22.400 -16.982 1.00 29.84 97 ALA A C 1
ATOM 732 O O . ALA A 1 97 ? 21.992 22.181 -16.304 1.00 29.84 97 ALA A O 1
ATOM 733 N N . SER A 1 98 ? 19.933 21.583 -16.996 1.00 30.00 98 SER A N 1
ATOM 734 C CA . SER A 1 98 ? 19.993 20.214 -16.496 1.00 30.00 98 SER A CA 1
ATOM 735 C C . SER A 1 98 ? 21.056 19.463 -17.296 1.00 30.00 98 SER A C 1
ATOM 737 O O . SER A 1 98 ? 20.941 19.327 -18.515 1.00 30.00 98 SER A O 1
ATOM 739 N N . THR A 1 99 ? 22.115 18.997 -16.643 1.00 33.59 99 THR A N 1
ATOM 740 C CA . THR A 1 99 ? 23.055 18.075 -17.282 1.00 33.59 99 THR A CA 1
ATOM 741 C C . THR A 1 99 ? 22.343 16.764 -17.589 1.00 33.59 99 THR A C 1
ATOM 743 O O . THR A 1 99 ? 21.707 16.192 -16.705 1.00 33.59 99 THR A O 1
ATOM 746 N N . GLU A 1 100 ? 22.463 16.317 -18.841 1.00 37.66 100 GLU A N 1
ATOM 747 C CA . GLU A 1 100 ? 21.969 15.032 -19.335 1.00 37.66 100 GLU A CA 1
ATOM 748 C C . GLU A 1 100 ? 22.306 13.891 -18.371 1.00 37.66 100 GLU A C 1
ATOM 750 O O . GLU A 1 100 ? 23.405 13.804 -17.813 1.00 37.66 100 GLU A O 1
ATOM 755 N N . SER 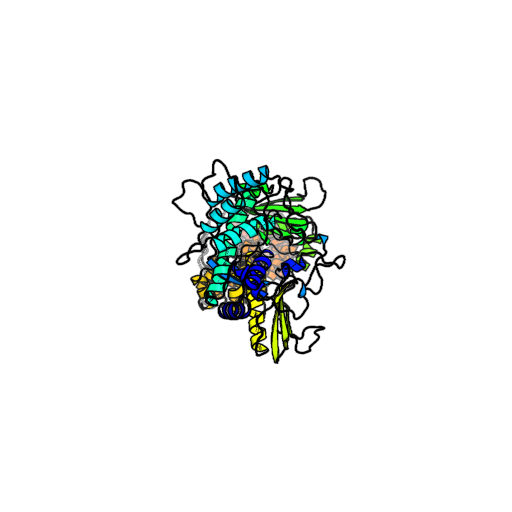A 1 101 ? 21.335 13.001 -18.197 1.00 37.34 101 SER A N 1
ATOM 756 C CA . SER A 1 101 ? 21.422 11.820 -17.356 1.00 37.34 101 SER A CA 1
ATOM 757 C C . SER A 1 101 ? 22.676 10.994 -17.682 1.00 37.34 101 SER A C 1
ATOM 759 O O . SER A 1 101 ? 22.810 10.443 -18.778 1.00 37.34 101 SER A O 1
ATOM 761 N N . MET A 1 102 ? 23.615 10.888 -16.741 1.00 34.94 102 MET A N 1
ATOM 762 C CA . MET A 1 102 ? 24.806 10.063 -16.942 1.00 34.94 102 MET A CA 1
ATOM 763 C C . MET A 1 102 ? 24.487 8.590 -16.678 1.00 34.94 102 MET A C 1
ATOM 765 O O . MET A 1 102 ? 24.054 8.215 -15.590 1.00 34.94 102 MET A O 1
ATOM 769 N N . ALA A 1 103 ? 24.758 7.733 -17.662 1.00 40.94 103 ALA A N 1
ATOM 770 C CA . ALA A 1 103 ? 24.702 6.284 -17.495 1.00 40.94 103 ALA A CA 1
ATOM 771 C C . ALA A 1 103 ? 25.704 5.829 -16.416 1.00 40.94 103 ALA A C 1
ATOM 773 O O . ALA A 1 103 ? 26.916 5.949 -16.611 1.00 40.94 103 ALA A O 1
ATOM 774 N N . ARG A 1 104 ? 25.214 5.294 -15.288 1.00 44.28 104 ARG A N 1
ATOM 775 C CA . ARG A 1 104 ? 26.062 4.812 -14.179 1.00 44.28 104 ARG A CA 1
ATOM 776 C C . ARG A 1 104 ? 26.611 3.405 -14.422 1.00 44.28 104 ARG A C 1
ATOM 778 O O . ARG A 1 104 ? 27.705 3.087 -13.965 1.00 44.28 104 ARG A O 1
ATOM 785 N N . SER A 1 105 ? 25.886 2.568 -15.163 1.00 49.41 105 SER A N 1
ATOM 786 C CA . SER A 1 105 ? 26.320 1.214 -15.525 1.00 49.41 105 SER A CA 1
ATOM 787 C C . SER A 1 105 ? 25.788 0.797 -16.903 1.00 49.41 105 SER A C 1
ATOM 789 O O . SER A 1 105 ? 24.989 1.498 -17.524 1.00 49.41 105 SER A O 1
ATOM 791 N N . LEU A 1 106 ? 26.288 -0.318 -17.440 1.00 58.50 106 LEU A N 1
ATOM 792 C CA . LEU A 1 106 ? 25.830 -0.898 -18.707 1.00 58.50 106 LEU A CA 1
ATOM 793 C C . LEU A 1 106 ? 25.258 -2.285 -18.419 1.00 58.50 106 LEU A C 1
ATOM 795 O O . LEU A 1 106 ? 25.974 -3.119 -17.864 1.00 58.50 106 LEU A O 1
ATOM 799 N N . ARG A 1 107 ? 24.028 -2.555 -18.860 1.00 70.88 107 ARG A N 1
ATOM 800 C CA . ARG A 1 107 ? 23.421 -3.893 -18.811 1.00 70.88 107 ARG A CA 1
ATOM 801 C C . ARG A 1 107 ? 23.321 -4.516 -20.198 1.00 70.88 107 ARG A C 1
ATOM 803 O O . ARG A 1 107 ? 23.412 -3.821 -21.213 1.00 70.88 107 ARG A O 1
ATOM 810 N N . TRP A 1 108 ? 23.190 -5.835 -20.232 1.00 68.50 108 TRP A N 1
ATOM 811 C CA . TRP A 1 108 ? 22.954 -6.590 -21.456 1.00 68.50 108 TRP A CA 1
ATOM 812 C C . TRP A 1 108 ? 21.459 -6.794 -21.644 1.00 68.50 108 TRP A C 1
ATOM 814 O O . TRP A 1 108 ? 20.802 -7.273 -20.730 1.00 68.50 108 TRP A O 1
ATOM 824 N N . GLU A 1 109 ? 20.957 -6.464 -22.827 1.00 72.00 109 GLU A N 1
ATOM 825 C CA . GLU A 1 109 ? 19.556 -6.660 -23.197 1.00 72.00 109 GLU A CA 1
ATOM 826 C C . GLU A 1 109 ? 19.461 -7.495 -24.477 1.00 72.00 109 GLU A C 1
ATOM 828 O O . GLU A 1 109 ? 20.249 -7.266 -25.403 1.00 72.00 109 GLU A O 1
ATOM 833 N N . PRO A 1 110 ? 18.533 -8.461 -24.557 1.00 69.81 110 PRO A N 1
ATOM 834 C CA . PRO A 1 110 ? 18.278 -9.197 -25.783 1.00 69.81 110 PRO A CA 1
ATOM 835 C C . PRO A 1 110 ? 17.447 -8.360 -26.764 1.00 69.81 110 PRO A C 1
ATOM 837 O O . PRO A 1 110 ? 16.393 -7.825 -26.419 1.00 69.81 110 PRO A O 1
ATOM 840 N N . VAL A 1 111 ? 17.885 -8.304 -28.021 1.00 79.75 111 VAL A N 1
ATOM 841 C CA . VAL A 1 111 ? 17.079 -7.806 -29.145 1.00 79.75 111 VAL A CA 1
ATOM 842 C C . VAL A 1 111 ? 16.891 -8.896 -30.189 1.00 79.75 111 VAL A C 1
ATOM 844 O O . VAL A 1 111 ? 17.691 -9.821 -30.289 1.00 79.75 111 VAL A O 1
ATOM 847 N N . PHE A 1 112 ? 15.827 -8.792 -30.972 1.00 79.88 112 PHE A N 1
ATOM 848 C CA . PHE A 1 112 ? 15.442 -9.780 -31.969 1.00 79.88 112 PHE A CA 1
ATOM 849 C C . PHE A 1 112 ? 15.358 -9.119 -33.338 1.00 79.88 112 PHE A C 1
ATOM 851 O O . PHE A 1 112 ? 14.852 -8.000 -33.464 1.00 79.88 112 PHE A O 1
ATOM 858 N N . ALA A 1 113 ? 15.867 -9.810 -34.351 1.00 81.31 113 ALA A N 1
ATOM 859 C CA . ALA A 1 113 ? 15.791 -9.387 -35.742 1.00 81.31 113 ALA A CA 1
ATOM 860 C C . ALA A 1 113 ? 14.494 -9.862 -36.412 1.00 81.31 113 ALA A C 1
ATOM 862 O O . ALA A 1 113 ? 13.824 -10.779 -35.931 1.00 81.31 113 ALA A O 1
ATOM 863 N N . LEU A 1 114 ? 14.150 -9.262 -37.555 1.00 81.00 114 LEU A N 1
ATOM 864 C CA . LEU A 1 114 ? 12.944 -9.597 -38.324 1.00 81.00 114 LEU A CA 1
ATOM 865 C C . LEU A 1 114 ? 12.829 -11.092 -38.663 1.00 81.00 114 LEU A C 1
ATOM 867 O O . LEU A 1 114 ? 11.737 -11.662 -38.638 1.00 81.00 114 LEU A O 1
ATOM 871 N N . GLU A 1 115 ? 13.946 -11.739 -38.983 1.00 78.62 115 GLU A N 1
ATOM 872 C CA . GLU A 1 115 ? 14.030 -13.163 -39.310 1.00 78.62 115 GLU A CA 1
ATOM 873 C C . GLU A 1 115 ? 13.657 -14.087 -38.136 1.00 78.62 115 GLU A C 1
ATOM 875 O O . GLU A 1 115 ? 13.193 -15.213 -38.360 1.00 78.62 115 GLU A O 1
ATOM 880 N N . GLN A 1 116 ? 13.779 -13.579 -36.907 1.00 64.69 116 GLN A N 1
ATOM 881 C CA . GLN A 1 116 ? 13.463 -14.275 -35.659 1.00 64.69 116 GLN A CA 1
ATOM 882 C C . GLN A 1 116 ? 11.994 -14.105 -35.251 1.00 64.69 116 GLN A C 1
ATOM 884 O O . GLN A 1 116 ? 11.561 -14.645 -34.236 1.00 64.69 116 GLN A O 1
ATOM 889 N N . LEU A 1 117 ? 11.193 -13.365 -36.020 1.00 69.81 117 LEU A N 1
ATOM 890 C CA . LEU A 1 117 ? 9.777 -13.184 -35.725 1.00 69.81 117 LEU A CA 1
ATOM 891 C C . LEU A 1 117 ? 8.943 -14.343 -36.292 1.00 69.81 117 LEU A C 1
ATOM 893 O O . LEU A 1 117 ? 9.130 -14.788 -37.429 1.00 69.81 117 LEU A O 1
ATOM 897 N N . ALA A 1 118 ? 7.990 -14.824 -35.494 1.00 65.38 118 ALA A N 1
ATOM 898 C CA . ALA A 1 118 ? 6.904 -15.686 -35.952 1.00 65.38 118 ALA A CA 1
ATOM 899 C C . ALA A 1 118 ? 5.892 -14.893 -36.785 1.00 65.38 118 ALA A C 1
ATOM 901 O O . ALA A 1 118 ? 5.400 -15.396 -37.789 1.00 65.38 118 ALA A O 1
ATOM 902 N N . ARG A 1 119 ? 5.623 -13.643 -36.389 1.00 78.25 119 ARG A N 1
ATOM 903 C CA . ARG A 1 119 ? 4.726 -12.722 -37.098 1.00 78.25 119 ARG A CA 1
ATOM 904 C C . ARG A 1 119 ? 5.497 -11.470 -37.481 1.00 78.25 119 ARG A C 1
ATOM 906 O O . ARG A 1 119 ? 6.001 -10.775 -36.603 1.00 78.25 119 ARG A O 1
ATOM 913 N N . ARG A 1 120 ? 5.629 -11.221 -38.786 1.00 79.50 120 ARG A N 1
ATOM 914 C CA . ARG A 1 120 ? 6.414 -10.103 -39.333 1.00 79.50 120 ARG A CA 1
ATOM 915 C C . ARG A 1 120 ? 5.616 -8.795 -39.318 1.00 79.50 120 ARG A C 1
ATOM 917 O O . ARG A 1 120 ? 4.395 -8.858 -39.455 1.00 79.50 120 ARG A O 1
ATOM 924 N N . PRO A 1 121 ? 6.281 -7.633 -39.198 1.00 82.12 121 PRO A N 1
ATOM 925 C CA . PRO A 1 121 ? 5.609 -6.338 -39.195 1.00 82.12 121 PRO A CA 1
ATOM 926 C C . PRO A 1 121 ? 4.889 -6.077 -40.510 1.00 82.12 121 PRO A C 1
ATOM 928 O O . PRO A 1 121 ? 5.372 -6.453 -41.582 1.00 82.12 121 PRO A O 1
ATOM 931 N N . HIS A 1 122 ? 3.736 -5.421 -40.421 1.00 81.50 122 HIS A N 1
ATOM 932 C CA . HIS A 1 122 ? 3.042 -4.940 -41.603 1.00 81.50 122 HIS A CA 1
ATOM 933 C C . HIS A 1 122 ? 3.895 -3.853 -42.287 1.00 81.50 122 HIS A C 1
ATOM 935 O O . HIS A 1 122 ? 4.465 -3.003 -41.604 1.00 81.50 122 HIS A O 1
ATOM 941 N N . PRO A 1 123 ? 3.994 -3.804 -43.627 1.00 76.94 123 PRO A N 1
ATOM 942 C CA . PRO A 1 123 ? 4.823 -2.800 -44.300 1.00 76.94 123 PRO A CA 1
ATOM 943 C C . PRO A 1 123 ? 4.479 -1.349 -43.928 1.00 76.94 123 PRO A C 1
ATOM 945 O O . PRO A 1 123 ? 5.362 -0.503 -43.899 1.00 76.94 123 PRO A O 1
ATOM 948 N N . SER A 1 124 ? 3.214 -1.066 -43.595 1.00 73.25 124 SER A N 1
ATOM 949 C CA . SER A 1 124 ? 2.758 0.275 -43.197 1.00 73.25 124 SER A CA 1
ATOM 950 C C . SER A 1 124 ? 3.070 0.663 -41.747 1.00 73.25 124 SER A C 1
ATOM 952 O O . SER A 1 124 ? 2.765 1.785 -41.358 1.00 73.25 124 SER A O 1
ATOM 954 N N . THR A 1 125 ? 3.591 -0.250 -40.922 1.00 72.25 125 THR A N 1
ATOM 955 C CA . THR A 1 125 ? 3.931 0.032 -39.513 1.00 72.25 125 THR A CA 1
ATOM 956 C C . THR A 1 125 ? 5.400 0.378 -39.332 1.00 72.25 125 THR A C 1
ATOM 958 O O . THR A 1 125 ? 5.796 0.802 -38.252 1.00 72.25 125 THR A O 1
ATOM 961 N N . MET A 1 126 ? 6.208 0.161 -40.370 1.00 73.69 126 MET A N 1
ATOM 962 C CA . MET A 1 126 ? 7.601 0.571 -40.428 1.00 73.69 126 MET A CA 1
ATOM 963 C C . MET A 1 126 ? 7.650 1.901 -41.175 1.00 73.69 126 MET A C 1
ATOM 965 O O . MET A 1 126 ? 7.381 1.947 -42.374 1.00 73.69 126 MET A O 1
ATOM 969 N N . SER A 1 127 ? 7.981 2.977 -40.470 1.00 68.88 127 SER A N 1
ATOM 970 C CA . SER A 1 127 ? 8.049 4.317 -41.052 1.00 68.88 127 SER A CA 1
ATOM 971 C C . SER A 1 127 ? 9.514 4.700 -41.217 1.00 68.88 127 SER A C 1
ATOM 973 O O . SER A 1 127 ? 10.125 5.153 -40.250 1.00 68.88 127 SER A O 1
ATOM 975 N N . PRO A 1 128 ? 10.130 4.497 -42.397 1.00 66.25 128 PRO A N 1
ATOM 976 C CA . PRO A 1 128 ? 11.471 5.011 -42.624 1.00 66.25 128 PRO A CA 1
ATOM 977 C C . PRO A 1 128 ? 11.455 6.536 -42.491 1.00 66.25 128 PRO A C 1
ATOM 979 O O . PRO A 1 128 ? 10.483 7.187 -42.879 1.00 66.25 128 PRO A O 1
ATOM 982 N N . VAL A 1 129 ? 12.540 7.106 -41.969 1.00 69.38 129 VAL A N 1
ATOM 983 C CA . VAL A 1 129 ? 12.690 8.562 -41.909 1.00 69.38 129 VAL A CA 1
ATOM 984 C C . VAL A 1 129 ? 12.602 9.127 -43.323 1.00 69.38 129 VAL A C 1
ATOM 986 O O . VAL A 1 129 ? 13.419 8.797 -44.185 1.00 69.38 129 VAL A O 1
ATOM 989 N N . VAL A 1 130 ? 11.602 9.973 -43.563 1.00 68.56 130 VAL A N 1
ATOM 990 C CA . VAL A 1 130 ? 11.434 10.665 -44.840 1.00 68.56 130 VAL A CA 1
ATOM 991 C C . VAL A 1 130 ? 12.237 11.955 -44.777 1.00 68.56 130 VAL A C 1
ATOM 993 O O . VAL A 1 130 ? 11.797 12.952 -44.208 1.00 68.56 130 VAL A O 1
ATOM 996 N N . ALA A 1 131 ? 13.434 11.928 -45.355 1.00 68.31 131 ALA A N 1
ATOM 997 C CA . ALA A 1 131 ? 14.218 13.137 -45.529 1.00 68.31 131 ALA A CA 1
ATOM 998 C C . ALA A 1 131 ? 13.551 14.075 -46.556 1.00 68.31 131 ALA A C 1
ATOM 1000 O O . ALA A 1 131 ? 13.041 13.604 -47.581 1.00 68.31 131 ALA A O 1
ATOM 1001 N N . PRO A 1 132 ? 13.556 15.399 -46.323 1.00 75.81 132 PRO A N 1
ATOM 1002 C CA . PRO A 1 132 ? 13.068 16.353 -47.308 1.00 75.81 132 PRO A CA 1
ATOM 1003 C C . PRO A 1 132 ? 13.935 16.301 -48.573 1.00 75.81 132 PRO A C 1
ATOM 1005 O O . PRO A 1 132 ? 15.144 16.083 -48.509 1.00 75.81 132 PRO A O 1
ATOM 1008 N N . ARG A 1 133 ? 13.326 16.535 -49.742 1.00 80.19 133 ARG A N 1
ATOM 1009 C CA . ARG A 1 133 ? 14.095 16.746 -50.976 1.00 80.19 133 ARG A CA 1
ATOM 1010 C C . ARG A 1 133 ? 14.778 18.107 -50.893 1.00 80.19 133 ARG A C 1
ATOM 1012 O O . ARG A 1 133 ? 14.090 19.121 -50.831 1.00 80.19 133 ARG A O 1
ATOM 1019 N N . LEU A 1 134 ? 16.106 18.117 -50.902 1.00 85.06 134 LEU A N 1
ATOM 1020 C CA . LEU A 1 134 ? 16.905 19.335 -50.775 1.00 85.06 134 LEU A CA 1
ATOM 1021 C C . LEU A 1 134 ? 17.402 19.805 -52.140 1.00 85.06 134 LEU A C 1
ATOM 1023 O O . LEU A 1 134 ? 17.864 18.999 -52.951 1.00 85.06 134 LEU A O 1
ATOM 1027 N N . SER A 1 135 ? 17.351 21.115 -52.382 1.00 88.44 135 SER A N 1
ATOM 1028 C CA . SER A 1 135 ? 18.138 21.714 -53.457 1.00 88.44 135 SER A CA 1
ATOM 1029 C C . SER A 1 135 ? 19.619 21.769 -53.064 1.00 88.44 135 SER A C 1
ATOM 1031 O O . SER A 1 135 ? 19.973 21.678 -51.887 1.00 88.44 135 SER A O 1
ATOM 1033 N N . SER A 1 136 ? 20.512 21.978 -54.034 1.00 86.25 136 SER A N 1
ATOM 1034 C CA . SER A 1 136 ? 21.941 22.157 -53.743 1.00 86.25 136 SER A CA 1
ATOM 1035 C C . SER A 1 136 ? 22.210 23.349 -52.813 1.00 86.25 136 SER A C 1
ATOM 1037 O O . SER A 1 136 ? 23.148 23.301 -52.023 1.00 86.25 136 SER A O 1
ATOM 1039 N N . ALA A 1 137 ? 21.390 24.404 -52.880 1.00 87.25 137 ALA A N 1
ATOM 1040 C CA . ALA A 1 137 ? 21.513 25.565 -52.000 1.00 87.25 137 ALA A CA 1
ATOM 1041 C C . ALA A 1 137 ? 21.086 25.234 -50.561 1.00 87.25 137 ALA A C 1
ATOM 1043 O O . ALA A 1 137 ? 21.810 25.565 -49.622 1.00 87.25 137 ALA A O 1
ATOM 1044 N N . ASP A 1 138 ? 19.971 24.518 -50.397 1.00 89.06 138 ASP A N 1
ATOM 1045 C CA . ASP A 1 138 ? 19.482 24.094 -49.079 1.00 89.06 138 ASP A CA 1
ATOM 1046 C C . ASP A 1 138 ? 20.461 23.123 -48.418 1.00 89.06 138 ASP A C 1
ATOM 1048 O O . ASP A 1 138 ? 20.720 23.212 -47.221 1.00 89.06 138 ASP A O 1
ATOM 1052 N N . TRP A 1 139 ? 21.077 22.235 -49.203 1.00 91.56 139 TRP A N 1
ATOM 1053 C CA . TRP A 1 139 ? 22.070 21.295 -48.692 1.00 91.56 139 TRP A CA 1
ATOM 1054 C C . TRP A 1 139 ? 23.319 21.994 -48.137 1.00 91.56 139 TRP A C 1
ATOM 1056 O O . TRP A 1 139 ? 23.803 21.660 -47.053 1.00 91.56 139 TRP A O 1
ATOM 1066 N N . LEU A 1 140 ? 23.816 23.014 -48.843 1.00 92.75 140 LEU A N 1
ATOM 1067 C CA . LEU A 1 140 ? 24.939 23.827 -48.373 1.00 92.75 140 LEU A CA 1
ATOM 1068 C C . LEU A 1 140 ? 24.593 24.586 -47.087 1.00 92.75 140 LEU A C 1
ATOM 1070 O O . LEU A 1 140 ? 25.440 24.696 -46.197 1.00 92.75 140 LEU A O 1
ATOM 1074 N N . GLU A 1 141 ? 23.361 25.084 -46.972 1.00 91.25 141 GLU A N 1
ATOM 1075 C CA . GLU A 1 141 ? 22.891 25.793 -45.782 1.00 91.25 141 GLU A CA 1
ATOM 1076 C C . GLU A 1 141 ? 22.747 24.859 -44.574 1.00 91.25 141 GLU A C 1
ATOM 1078 O O . GLU A 1 141 ? 23.243 25.167 -43.488 1.00 91.25 141 GLU A O 1
ATOM 1083 N N . VAL A 1 142 ? 22.179 23.670 -44.772 1.00 91.75 142 VAL A N 1
ATOM 1084 C CA . VAL A 1 142 ? 22.084 22.622 -43.746 1.00 91.75 142 VAL A CA 1
ATOM 1085 C C . VAL A 1 142 ? 23.467 22.256 -43.216 1.00 91.75 142 VAL A C 1
ATOM 1087 O O . VAL A 1 142 ? 23.674 22.223 -42.003 1.00 91.75 142 VAL A O 1
ATOM 1090 N N . ILE A 1 143 ? 24.451 22.054 -44.096 1.00 92.50 143 ILE A N 1
ATOM 1091 C CA . ILE A 1 143 ? 25.826 21.742 -43.680 1.00 92.50 143 ILE A CA 1
ATOM 1092 C C . ILE A 1 143 ? 26.477 22.925 -42.962 1.00 92.50 143 ILE A C 1
ATOM 1094 O O . ILE A 1 143 ? 27.252 22.731 -42.017 1.00 92.50 143 ILE A O 1
ATOM 1098 N N . ARG A 1 144 ? 26.176 24.161 -43.370 1.00 92.44 144 ARG A N 1
ATOM 1099 C CA . ARG A 1 144 ? 26.649 25.368 -42.686 1.00 92.44 144 ARG A CA 1
ATOM 1100 C C . ARG A 1 144 ? 26.130 25.405 -41.247 1.00 92.44 144 ARG A C 1
ATOM 1102 O O . ARG A 1 144 ? 26.929 25.606 -40.330 1.00 92.44 144 ARG A O 1
ATOM 1109 N N . VAL A 1 145 ? 24.838 25.152 -41.037 1.00 88.56 145 VAL A N 1
ATOM 1110 C CA . VAL A 1 145 ? 24.208 25.081 -39.706 1.00 88.56 145 VAL A CA 1
ATOM 1111 C C . VAL A 1 145 ? 24.762 23.909 -38.891 1.00 88.56 145 VAL A C 1
ATOM 1113 O O . VAL A 1 145 ? 25.205 24.112 -37.758 1.00 88.56 145 VAL A O 1
ATOM 1116 N N . ALA A 1 146 ? 24.857 22.717 -39.485 1.00 86.94 146 ALA A N 1
ATOM 1117 C CA . ALA A 1 146 ? 25.446 21.529 -38.865 1.00 86.94 146 ALA A CA 1
ATOM 1118 C C . ALA A 1 146 ? 26.892 21.772 -38.407 1.00 86.94 146 ALA A C 1
ATOM 1120 O O . ALA A 1 146 ? 27.282 21.388 -37.305 1.00 86.94 146 ALA A O 1
ATOM 1121 N N . SER A 1 147 ? 27.682 22.489 -39.211 1.00 88.81 147 SER A N 1
ATOM 1122 C CA . SER A 1 147 ? 29.047 22.881 -38.851 1.00 88.81 147 SER A CA 1
ATOM 1123 C C . SER A 1 147 ? 29.077 23.774 -37.611 1.00 88.81 147 SER A C 1
ATOM 1125 O O . SER A 1 147 ? 29.939 23.604 -36.749 1.00 88.81 147 SER A O 1
ATOM 1127 N N . GLY A 1 148 ? 28.118 24.698 -37.496 1.00 84.94 148 GLY A N 1
ATOM 1128 C CA . GLY A 1 148 ? 27.926 25.515 -36.301 1.00 84.94 148 GLY A CA 1
ATOM 1129 C C . GLY A 1 148 ? 27.595 24.683 -35.066 1.00 84.94 148 GLY A C 1
ATOM 1130 O O . GLY A 1 148 ? 28.190 24.907 -34.015 1.00 84.94 148 GLY A O 1
ATOM 1131 N N . ARG A 1 149 ? 26.719 23.683 -35.206 1.00 84.75 149 ARG A N 1
ATOM 1132 C CA . ARG A 1 149 ? 26.329 22.774 -34.119 1.00 84.75 149 ARG A CA 1
ATOM 1133 C C . ARG A 1 149 ? 27.492 21.907 -33.633 1.00 84.75 149 ARG A C 1
ATOM 1135 O O . ARG A 1 149 ? 27.720 21.826 -32.431 1.00 84.75 149 ARG A O 1
ATOM 1142 N N . VAL A 1 150 ? 28.245 21.300 -34.550 1.00 81.44 150 VAL A N 1
ATOM 1143 C CA . VAL A 1 150 ? 29.327 20.356 -34.217 1.00 81.44 150 VAL A CA 1
ATOM 1144 C C . VAL A 1 150 ? 30.587 21.073 -33.718 1.00 81.44 150 VAL A C 1
ATOM 1146 O O . VAL A 1 150 ? 31.277 20.564 -32.838 1.00 81.44 150 VAL A O 1
ATOM 1149 N N . LEU A 1 151 ? 30.909 22.254 -34.262 1.00 83.81 151 LEU A N 1
ATOM 1150 C CA . LEU A 1 151 ? 32.148 22.982 -33.942 1.00 83.81 151 LEU A CA 1
ATOM 1151 C C . LEU A 1 151 ? 31.951 24.184 -33.010 1.00 83.81 151 LEU A C 1
ATOM 1153 O O . LEU A 1 151 ? 32.933 24.825 -32.638 1.00 83.81 151 LEU A O 1
ATOM 1157 N N . GLY A 1 152 ? 30.706 24.541 -32.684 1.00 81.62 152 GLY A N 1
ATOM 1158 C CA . GLY A 1 152 ? 30.358 25.737 -31.909 1.00 81.62 152 GLY A CA 1
ATOM 1159 C C . GLY A 1 152 ? 30.506 27.059 -32.674 1.00 81.62 152 GLY A C 1
ATOM 1160 O O . GLY A 1 152 ? 30.294 28.126 -32.102 1.00 81.62 152 GLY A O 1
ATOM 1161 N N . ARG A 1 153 ? 30.882 27.026 -33.962 1.00 81.19 153 ARG A N 1
ATOM 1162 C CA . ARG A 1 153 ? 31.041 28.222 -34.801 1.00 81.19 153 ARG A CA 1
ATOM 1163 C C . ARG A 1 153 ? 30.544 27.982 -36.216 1.00 81.19 153 ARG A C 1
ATOM 1165 O O . ARG A 1 153 ? 31.111 27.183 -36.957 1.00 81.19 153 ARG A O 1
ATOM 1172 N N . THR A 1 154 ? 29.535 28.746 -36.613 1.00 87.62 154 THR A N 1
ATOM 1173 C CA . THR A 1 154 ? 28.935 28.654 -37.945 1.00 87.62 154 THR A CA 1
ATOM 1174 C C . THR A 1 154 ? 29.831 29.331 -38.996 1.00 87.62 154 THR A C 1
ATOM 1176 O O . THR A 1 154 ? 30.150 30.518 -38.854 1.00 87.62 154 THR A O 1
ATOM 1179 N N . PRO A 1 155 ? 30.273 28.621 -40.051 1.00 87.38 155 PRO A N 1
ATOM 1180 C CA . PRO A 1 155 ? 31.062 29.220 -41.122 1.00 87.38 155 PRO A CA 1
ATOM 1181 C C . PRO A 1 155 ? 30.234 30.232 -41.932 1.00 87.38 155 PRO A C 1
ATOM 1183 O O . PRO A 1 155 ? 29.009 30.139 -42.025 1.00 87.38 155 PRO A O 1
ATOM 1186 N N . ARG A 1 156 ? 30.914 31.220 -42.532 1.00 86.06 156 ARG A N 1
ATOM 1187 C CA . ARG A 1 156 ? 30.265 32.246 -43.372 1.00 86.06 156 ARG A CA 1
ATOM 1188 C C . ARG A 1 156 ? 29.740 31.674 -44.689 1.00 86.06 156 ARG A C 1
ATOM 1190 O O . ARG A 1 156 ? 28.732 32.153 -45.186 1.00 86.06 156 ARG A O 1
ATOM 1197 N N . LYS A 1 157 ? 30.435 30.683 -45.253 1.00 87.81 157 LYS A N 1
ATOM 1198 C CA . LYS A 1 157 ? 30.077 30.024 -46.511 1.00 87.81 157 LYS A CA 1
ATOM 1199 C C . LYS A 1 157 ? 30.594 28.587 -46.506 1.00 87.81 157 LYS A C 1
ATOM 1201 O O . LYS A 1 157 ? 31.676 28.340 -45.977 1.00 87.81 157 LYS A O 1
ATOM 1206 N N . VAL A 1 158 ? 29.835 27.681 -47.114 1.00 89.94 158 VAL A N 1
ATOM 1207 C CA . VAL A 1 158 ? 30.253 26.323 -47.484 1.00 89.94 158 VAL A CA 1
ATOM 1208 C C . VAL A 1 158 ? 30.143 26.238 -49.005 1.00 89.94 158 VAL A C 1
ATOM 1210 O O . VAL A 1 158 ? 29.162 26.721 -49.566 1.00 89.94 158 VAL A O 1
ATOM 1213 N N . ASN A 1 159 ? 31.166 25.702 -49.671 1.00 86.50 159 ASN A N 1
ATOM 1214 C CA . ASN A 1 159 ? 31.168 25.528 -51.131 1.00 86.50 159 ASN A CA 1
ATOM 1215 C C . ASN A 1 159 ? 31.141 24.045 -51.515 1.00 86.50 159 ASN A C 1
ATOM 1217 O O . ASN A 1 159 ? 30.459 23.673 -52.460 1.00 86.50 159 ASN A O 1
ATOM 1221 N N . GLU A 1 160 ? 31.866 23.213 -50.764 1.00 90.44 160 GLU A N 1
ATOM 1222 C CA . GLU A 1 160 ? 32.008 21.784 -51.029 1.00 90.44 160 GLU A CA 1
ATOM 1223 C C . GLU A 1 160 ? 31.451 20.996 -49.837 1.00 90.44 160 GLU A C 1
ATOM 1225 O O . GLU A 1 160 ? 32.084 20.949 -48.776 1.00 90.44 160 GLU A O 1
ATOM 1230 N N . PRO A 1 161 ? 30.242 20.426 -49.968 1.00 89.56 161 PRO A N 1
ATOM 1231 C CA . PRO A 1 161 ? 29.544 19.804 -48.850 1.00 89.56 161 PRO A CA 1
ATOM 1232 C C . PRO A 1 161 ? 30.280 18.567 -48.319 1.00 89.56 161 PRO A C 1
ATOM 1234 O O . PRO A 1 161 ? 30.387 18.383 -47.110 1.00 89.56 161 PRO A O 1
ATOM 1237 N N . GLU A 1 162 ? 30.851 17.758 -49.210 1.00 89.88 162 GLU A N 1
ATOM 1238 C CA . GLU A 1 162 ? 31.552 16.513 -48.872 1.00 89.88 162 GLU A CA 1
ATOM 1239 C C . GLU A 1 162 ? 32.849 16.768 -48.102 1.00 89.88 162 GLU A C 1
ATOM 1241 O O . GLU A 1 162 ? 33.080 16.165 -47.053 1.00 89.88 162 GLU A O 1
ATOM 1246 N N . VAL A 1 163 ? 33.652 17.734 -48.562 1.00 91.94 163 VAL A N 1
ATOM 1247 C CA . VAL A 1 163 ? 34.879 18.165 -47.873 1.00 91.94 163 VAL A CA 1
ATOM 1248 C C . VAL A 1 163 ? 34.550 18.720 -46.490 1.00 91.94 163 VAL A C 1
ATOM 1250 O O . VAL A 1 163 ? 35.243 18.433 -45.510 1.00 91.94 163 VAL A O 1
ATOM 1253 N N . GLN A 1 164 ? 33.457 19.478 -46.379 1.00 93.94 164 GLN A N 1
ATOM 1254 C CA . GLN A 1 164 ? 33.020 20.016 -45.099 1.00 93.94 164 GLN A CA 1
ATOM 1255 C C . GLN A 1 164 ? 32.559 18.904 -44.144 1.00 93.94 164 GLN A C 1
ATOM 1257 O O . GLN A 1 164 ? 32.983 18.903 -42.990 1.00 93.94 164 GLN A O 1
ATOM 1262 N N . LEU A 1 165 ? 31.768 17.929 -44.604 1.00 94.50 165 LEU A N 1
ATOM 1263 C CA . LEU A 1 165 ? 31.341 16.779 -43.795 1.00 94.50 165 LEU A CA 1
ATOM 1264 C C . LEU A 1 165 ? 32.530 15.930 -43.317 1.00 94.50 165 LEU A C 1
ATOM 1266 O O . LEU A 1 165 ? 32.589 15.577 -42.137 1.00 94.50 165 LEU A O 1
ATOM 1270 N N . ALA A 1 166 ? 33.511 15.672 -44.186 1.00 94.62 166 ALA A N 1
ATOM 1271 C CA . ALA A 1 166 ? 34.751 14.990 -43.813 1.00 94.62 166 ALA A CA 1
ATOM 1272 C C . ALA A 1 166 ? 35.539 15.787 -42.755 1.00 94.62 166 ALA A C 1
ATOM 1274 O O . ALA A 1 166 ? 36.005 15.229 -41.759 1.00 94.62 166 ALA A O 1
ATOM 1275 N N . SER A 1 167 ? 35.620 17.115 -42.903 1.00 93.75 167 SER A N 1
ATOM 1276 C CA . SER A 1 167 ? 36.262 17.994 -41.915 1.00 93.75 167 SER A CA 1
ATOM 1277 C C . SER A 1 167 ? 35.565 17.960 -40.550 1.00 93.75 167 SER A C 1
ATOM 1279 O O . SER A 1 167 ? 36.237 17.986 -39.514 1.00 93.75 167 SER A O 1
ATOM 1281 N N . LEU A 1 168 ? 34.229 17.881 -40.527 1.00 93.31 168 LEU A N 1
ATOM 1282 C CA . LEU A 1 168 ? 33.461 17.723 -39.290 1.00 93.31 168 LEU A CA 1
ATOM 1283 C C . LEU A 1 168 ? 33.748 16.371 -38.635 1.00 93.31 168 LEU A C 1
ATOM 1285 O O . LEU A 1 168 ? 34.067 16.333 -37.446 1.00 93.31 168 LEU A O 1
ATOM 1289 N N . ALA A 1 169 ? 33.718 15.284 -39.409 1.00 93.88 169 ALA A N 1
ATOM 1290 C CA . ALA A 1 169 ? 33.992 13.938 -38.916 1.00 93.88 169 ALA A CA 1
ATOM 1291 C C . ALA A 1 169 ? 35.400 13.811 -38.306 1.00 93.88 169 ALA A C 1
ATOM 1293 O O . ALA A 1 169 ? 35.551 13.260 -37.215 1.00 93.88 169 ALA A O 1
ATOM 1294 N N . ALA A 1 170 ? 36.419 14.398 -38.942 1.00 93.19 170 ALA A N 1
ATOM 1295 C CA . ALA A 1 170 ? 37.800 14.398 -38.449 1.00 93.19 170 ALA A CA 1
ATOM 1296 C C . ALA A 1 170 ? 37.978 15.121 -37.098 1.00 93.19 170 ALA A C 1
ATOM 1298 O O . ALA A 1 170 ? 38.965 14.904 -36.390 1.00 93.19 170 ALA A O 1
ATOM 1299 N N . ARG A 1 171 ? 37.045 16.008 -36.725 1.00 89.12 171 ARG A N 1
ATOM 1300 C CA . ARG A 1 171 ? 37.095 16.795 -35.481 1.00 89.12 171 ARG A CA 1
ATOM 1301 C C . ARG A 1 171 ? 36.355 16.142 -34.312 1.00 89.12 171 ARG A C 1
ATOM 1303 O O . ARG A 1 171 ? 36.477 16.635 -33.190 1.00 89.12 171 ARG A O 1
ATOM 1310 N N . VAL A 1 172 ? 35.638 15.041 -34.540 1.00 87.12 172 VAL A N 1
ATOM 1311 C CA . VAL A 1 172 ? 34.919 14.313 -33.486 1.00 87.12 172 VAL A CA 1
ATOM 1312 C C . VAL A 1 172 ? 35.905 13.652 -32.517 1.00 87.12 172 VAL A C 1
ATOM 1314 O O . VAL A 1 172 ? 36.912 13.069 -32.914 1.00 87.12 172 VAL A O 1
ATOM 1317 N N . THR A 1 173 ? 35.628 13.744 -31.213 1.00 84.06 173 THR A N 1
ATOM 1318 C CA . THR A 1 173 ? 36.440 13.105 -30.170 1.00 84.06 173 THR A CA 1
ATOM 1319 C C . THR A 1 173 ? 35.886 11.722 -29.814 1.00 84.06 173 THR A C 1
ATOM 1321 O O . THR A 1 173 ? 34.689 11.535 -29.587 1.00 84.06 173 THR A O 1
ATOM 1324 N N . HIS A 1 174 ? 36.769 10.722 -29.736 1.00 78.56 174 HIS A N 1
ATOM 1325 C CA . HIS A 1 174 ? 36.381 9.321 -29.506 1.00 78.56 174 HIS A CA 1
ATOM 1326 C C . HIS A 1 174 ? 36.626 8.832 -28.066 1.00 78.56 174 HIS A C 1
ATOM 1328 O O . HIS A 1 174 ? 36.312 7.686 -27.738 1.00 78.56 174 HIS A O 1
ATOM 1334 N N . GLY A 1 175 ? 37.111 9.713 -27.185 1.00 71.38 175 GLY A N 1
ATOM 1335 C CA . GLY A 1 175 ? 37.416 9.439 -25.778 1.00 71.38 175 GLY A CA 1
ATOM 1336 C C . GLY A 1 175 ? 38.922 9.386 -25.473 1.00 71.38 175 GLY A C 1
ATOM 1337 O O . GLY A 1 175 ? 39.741 9.493 -26.389 1.00 71.38 175 GLY A O 1
ATOM 1338 N N . PRO A 1 176 ? 39.302 9.238 -24.189 1.00 63.28 176 PRO A N 1
ATOM 1339 C CA . PRO A 1 176 ? 40.700 9.226 -23.761 1.00 63.28 176 PRO A CA 1
ATOM 1340 C C . PRO A 1 176 ? 41.511 8.125 -24.461 1.00 63.28 176 PRO A C 1
ATOM 1342 O O . PRO A 1 176 ? 41.075 6.975 -24.531 1.00 63.28 176 PRO A O 1
ATOM 1345 N N . GLY A 1 177 ? 42.689 8.478 -24.983 1.00 66.25 177 GLY A N 1
ATOM 1346 C CA . GLY A 1 177 ? 43.602 7.535 -25.643 1.00 66.25 177 GLY A CA 1
ATOM 1347 C C . GLY A 1 177 ? 43.208 7.115 -27.066 1.00 66.25 177 GLY A C 1
ATOM 1348 O O . GLY A 1 177 ? 43.791 6.172 -27.596 1.00 66.25 177 GLY A O 1
ATOM 1349 N N . ARG A 1 178 ? 42.228 7.780 -27.696 1.00 74.00 178 ARG A N 1
ATOM 1350 C CA . ARG A 1 178 ? 41.833 7.533 -29.093 1.00 74.00 178 ARG A CA 1
ATOM 1351 C C . ARG A 1 178 ? 42.285 8.666 -30.008 1.00 74.00 178 ARG A C 1
ATOM 1353 O O . ARG A 1 178 ? 42.117 9.836 -29.676 1.00 74.00 178 ARG A O 1
ATOM 1360 N N . VAL A 1 179 ? 42.854 8.298 -31.156 1.00 76.19 179 VAL A N 1
ATOM 1361 C CA . VAL A 1 179 ? 43.318 9.236 -32.189 1.00 76.19 179 VAL A CA 1
ATOM 1362 C C . VAL A 1 179 ? 42.127 9.689 -33.039 1.00 76.19 179 VAL A C 1
ATOM 1364 O O . VAL A 1 179 ? 41.127 8.979 -33.142 1.00 76.19 179 VAL A O 1
ATOM 1367 N N . ARG A 1 180 ? 42.216 10.893 -33.613 1.00 84.62 180 ARG A N 1
ATOM 1368 C CA . ARG A 1 180 ? 41.240 11.392 -34.593 1.00 84.62 180 ARG A CA 1
ATOM 1369 C C . ARG A 1 180 ? 41.231 10.513 -35.841 1.00 84.62 180 ARG A C 1
ATOM 1371 O O . ARG A 1 180 ? 42.246 9.896 -36.163 1.00 84.62 180 ARG A O 1
ATOM 1378 N N . LEU A 1 181 ? 40.100 10.495 -36.544 1.00 90.31 181 LEU A N 1
ATOM 1379 C CA . LEU A 1 181 ? 40.004 9.793 -37.819 1.00 90.31 181 LEU A CA 1
ATOM 1380 C C . LEU A 1 181 ? 40.991 10.400 -38.834 1.00 90.31 181 LEU A C 1
ATOM 1382 O O . LEU A 1 181 ? 41.003 11.625 -38.995 1.00 90.31 181 LEU A O 1
ATOM 1386 N N . PRO A 1 182 ? 41.808 9.571 -39.507 1.00 90.25 182 PRO A N 1
ATOM 1387 C CA . PRO A 1 182 ? 42.546 9.978 -40.694 1.00 90.25 182 PRO A CA 1
ATOM 1388 C C . PRO A 1 182 ? 41.593 10.402 -41.825 1.00 90.25 182 PRO A C 1
ATOM 1390 O O . PRO A 1 182 ? 40.386 10.155 -41.768 1.00 90.25 182 PRO A O 1
ATOM 1393 N N . GLU A 1 183 ? 42.137 11.084 -42.831 1.00 90.88 183 GLU A N 1
ATOM 1394 C CA . GLU A 1 183 ? 41.366 11.765 -43.880 1.00 90.88 183 GLU A CA 1
ATOM 1395 C C . GLU A 1 183 ? 40.435 10.827 -44.665 1.00 90.88 183 GLU A C 1
ATOM 1397 O O . GLU A 1 183 ? 39.274 11.163 -44.889 1.00 90.88 183 GLU A O 1
ATOM 1402 N N . ASP A 1 184 ? 40.903 9.626 -44.996 1.00 91.69 184 ASP A N 1
ATOM 1403 C CA . ASP A 1 184 ? 40.144 8.577 -45.685 1.00 91.69 184 ASP A CA 1
ATOM 1404 C C . ASP A 1 184 ? 38.932 8.084 -44.871 1.00 91.69 184 ASP A C 1
ATOM 1406 O O . ASP A 1 184 ? 37.809 8.024 -45.376 1.00 91.69 184 ASP A O 1
ATOM 1410 N N . LEU A 1 185 ? 39.121 7.803 -43.582 1.00 94.81 185 LEU A N 1
ATOM 1411 C CA . LEU A 1 185 ? 38.067 7.361 -42.664 1.00 94.81 185 LEU A CA 1
ATOM 1412 C C . LEU A 1 185 ? 37.087 8.487 -42.303 1.00 94.81 185 LEU A C 1
ATOM 1414 O O . LEU A 1 185 ? 35.895 8.242 -42.097 1.00 94.81 185 LEU A O 1
ATOM 1418 N N . ALA A 1 186 ? 37.568 9.729 -42.237 1.00 95.50 186 ALA A N 1
ATOM 1419 C CA . ALA A 1 186 ? 36.721 10.902 -42.061 1.00 95.50 186 ALA A CA 1
ATOM 1420 C C . ALA A 1 186 ? 35.864 11.167 -43.311 1.00 95.50 186 ALA A C 1
ATOM 1422 O O . ALA A 1 186 ? 34.677 11.475 -43.183 1.00 95.50 186 ALA A O 1
ATOM 1423 N N . ALA A 1 187 ? 36.427 10.975 -44.508 1.00 94.50 187 ALA A N 1
ATOM 1424 C CA . ALA A 1 187 ? 35.690 11.034 -45.766 1.00 94.50 187 ALA A CA 1
ATOM 1425 C C . ALA A 1 187 ? 34.619 9.934 -45.854 1.00 94.50 187 ALA A C 1
ATOM 1427 O O . ALA A 1 187 ? 33.490 10.231 -46.238 1.00 94.50 187 ALA A O 1
ATOM 1428 N N . GLN A 1 188 ? 34.908 8.703 -45.408 1.00 94.81 188 GLN A N 1
ATOM 1429 C CA . GLN A 1 188 ? 33.894 7.642 -45.290 1.00 94.81 188 GLN A CA 1
ATOM 1430 C C . GLN A 1 188 ? 32.739 8.038 -44.358 1.00 94.81 188 GLN A C 1
ATOM 1432 O O . GLN A 1 188 ? 31.575 7.850 -44.707 1.00 94.81 188 GLN A O 1
ATOM 1437 N N . ALA A 1 189 ? 33.036 8.615 -43.188 1.00 95.56 189 ALA A N 1
ATOM 1438 C CA . ALA A 1 189 ? 32.005 9.087 -42.261 1.00 95.56 189 ALA A CA 1
ATOM 1439 C C . ALA A 1 189 ? 31.141 10.207 -42.871 1.00 95.56 189 ALA A C 1
ATOM 1441 O O . ALA A 1 189 ? 29.922 10.190 -42.716 1.00 95.56 189 ALA A O 1
ATOM 1442 N N . GLY A 1 190 ? 31.752 11.154 -43.592 1.00 94.38 190 GLY A N 1
ATOM 1443 C CA . GLY A 1 190 ? 31.028 12.210 -44.304 1.00 94.38 190 GLY A CA 1
ATOM 1444 C C . GLY A 1 190 ? 30.149 11.672 -45.438 1.00 94.38 190 GLY A C 1
ATOM 1445 O O . GLY A 1 190 ? 28.992 12.075 -45.559 1.00 94.38 190 GLY A O 1
ATOM 1446 N N . TRP A 1 191 ? 30.661 10.710 -46.210 1.00 95.12 191 TRP A N 1
ATOM 1447 C CA . TRP A 1 191 ? 29.917 10.033 -47.276 1.00 95.12 191 TRP A CA 1
ATOM 1448 C C . TRP A 1 191 ? 28.679 9.313 -46.725 1.00 95.12 191 TRP A C 1
ATOM 1450 O O . TRP A 1 191 ? 27.592 9.490 -47.259 1.00 95.12 191 TRP A O 1
ATOM 1460 N N . LEU A 1 192 ? 28.801 8.597 -45.598 1.00 94.38 192 LEU A N 1
ATOM 1461 C CA . LEU A 1 192 ? 27.677 7.902 -44.945 1.00 94.38 192 LEU A CA 1
ATOM 1462 C C . LEU A 1 192 ? 26.549 8.852 -44.503 1.00 94.38 192 LEU A C 1
ATOM 1464 O O . LEU A 1 192 ? 25.379 8.470 -44.518 1.00 94.38 192 LEU A O 1
ATOM 1468 N N . VAL A 1 193 ? 26.884 10.084 -44.103 1.00 93.12 193 VAL A N 1
ATOM 1469 C CA . VAL A 1 193 ? 25.884 11.111 -43.762 1.00 93.12 193 VAL A CA 1
ATOM 1470 C C . VAL A 1 193 ? 25.158 11.604 -45.013 1.00 93.12 193 VAL A C 1
ATOM 1472 O O . VAL A 1 193 ? 23.936 11.742 -44.992 1.00 93.12 193 VAL A O 1
ATOM 1475 N N . ALA A 1 194 ? 25.886 11.846 -46.105 1.00 91.25 194 ALA A N 1
ATOM 1476 C CA . ALA A 1 194 ? 25.292 12.268 -47.372 1.00 91.25 194 ALA A CA 1
ATOM 1477 C C . ALA A 1 194 ? 24.437 11.156 -48.012 1.00 91.25 194 ALA A C 1
ATOM 1479 O O . ALA A 1 194 ? 23.350 11.426 -48.522 1.00 91.25 194 ALA A O 1
ATOM 1480 N N . ASP A 1 195 ? 24.883 9.902 -47.930 1.00 90.62 195 ASP A N 1
ATOM 1481 C CA . ASP A 1 195 ? 24.190 8.721 -48.458 1.00 90.62 195 ASP A CA 1
ATOM 1482 C C . ASP A 1 195 ? 22.840 8.494 -47.767 1.00 90.62 195 ASP A C 1
ATOM 1484 O O . ASP A 1 195 ? 21.840 8.203 -48.421 1.00 90.62 195 ASP A O 1
ATOM 1488 N N . ARG A 1 196 ? 22.752 8.776 -46.459 1.00 87.00 196 ARG A N 1
ATOM 1489 C CA . ARG A 1 196 ? 21.488 8.725 -45.703 1.00 87.00 196 ARG A CA 1
ATOM 1490 C C . ARG A 1 196 ? 20.396 9.632 -46.284 1.00 87.00 196 ARG A C 1
ATOM 1492 O O . ARG A 1 196 ? 19.215 9.345 -46.101 1.00 87.00 196 ARG A O 1
ATOM 1499 N N . LEU A 1 197 ? 20.787 10.706 -46.969 1.00 86.81 197 LEU A N 1
ATOM 1500 C CA . LEU A 1 197 ? 19.900 11.655 -47.645 1.00 86.81 197 LEU A CA 1
ATOM 1501 C C . LEU A 1 197 ? 19.786 11.396 -49.159 1.00 86.81 197 LEU A C 1
ATOM 1503 O O . LEU A 1 197 ? 19.069 12.121 -49.845 1.00 86.81 197 LEU A O 1
ATOM 1507 N N . GLY A 1 198 ? 20.490 10.393 -49.694 1.00 86.81 198 GLY A N 1
ATOM 1508 C CA . GLY A 1 198 ? 20.602 10.147 -51.134 1.00 86.81 198 GLY A CA 1
ATOM 1509 C C . GLY A 1 198 ? 21.407 11.220 -51.879 1.00 86.81 198 GLY A C 1
ATOM 1510 O O . GLY A 1 198 ? 21.172 11.442 -53.064 1.00 86.81 198 GLY A O 1
ATOM 1511 N N . LEU A 1 199 ? 22.315 11.915 -51.183 1.00 89.00 199 LEU A N 1
ATOM 1512 C CA . LEU A 1 199 ? 23.100 13.049 -51.696 1.00 89.00 199 LEU A CA 1
ATOM 1513 C C . LEU A 1 199 ? 24.606 12.761 -51.793 1.00 89.00 199 LEU A C 1
ATOM 1515 O O . LEU A 1 199 ? 25.380 13.675 -52.069 1.00 89.00 199 LEU A O 1
ATOM 1519 N N . ALA A 1 200 ? 25.040 11.527 -51.531 1.00 87.69 200 ALA A N 1
ATOM 1520 C CA . ALA A 1 200 ? 26.439 11.149 -51.682 1.00 87.69 200 ALA A CA 1
ATOM 1521 C C . ALA A 1 200 ? 26.846 11.110 -53.163 1.00 87.69 200 ALA A C 1
ATOM 1523 O O . ALA A 1 200 ? 26.151 10.508 -53.986 1.00 87.69 200 ALA A O 1
ATOM 1524 N N . SER A 1 201 ? 27.989 11.709 -53.506 1.00 83.81 201 SER A N 1
ATOM 1525 C CA . SER A 1 201 ? 28.555 11.581 -54.850 1.00 83.81 201 SER A CA 1
ATOM 1526 C C . SER A 1 201 ? 29.481 10.371 -54.943 1.00 83.81 201 SER A C 1
ATOM 1528 O O . SER A 1 201 ? 30.367 10.175 -54.112 1.00 83.81 201 SER A O 1
ATOM 1530 N N . GLY A 1 202 ? 29.321 9.584 -56.009 1.00 86.19 202 GLY A N 1
ATOM 1531 C CA . GLY A 1 202 ? 30.229 8.484 -56.340 1.00 86.19 202 GLY A CA 1
ATOM 1532 C C . GLY A 1 202 ? 30.243 7.334 -55.324 1.00 86.19 202 GLY A C 1
ATOM 1533 O O . GLY A 1 202 ? 29.379 7.219 -54.457 1.00 86.19 202 GLY A O 1
ATOM 1534 N N . ALA A 1 203 ? 31.228 6.444 -55.467 1.00 87.44 203 ALA A N 1
ATOM 1535 C CA . ALA A 1 203 ? 31.414 5.311 -54.562 1.00 87.44 203 ALA A CA 1
ATOM 1536 C C . ALA A 1 203 ? 31.997 5.759 -53.212 1.00 87.44 203 ALA A C 1
ATOM 1538 O O . ALA A 1 203 ? 32.769 6.718 -53.156 1.00 87.44 203 ALA A O 1
ATOM 1539 N N . MET A 1 204 ? 31.673 5.027 -52.139 1.00 90.94 204 MET A N 1
ATOM 1540 C CA . MET A 1 204 ? 32.258 5.260 -50.817 1.00 90.94 204 MET A CA 1
ATOM 1541 C C . MET A 1 204 ? 33.798 5.249 -50.904 1.00 90.94 204 MET A C 1
ATOM 1543 O O . MET A 1 204 ? 34.357 4.330 -51.512 1.00 90.94 204 MET A O 1
ATOM 1547 N N . PRO A 1 205 ? 34.502 6.221 -50.285 1.00 92.12 205 PRO A N 1
ATOM 1548 C CA . PRO A 1 205 ? 35.962 6.227 -50.245 1.00 92.12 205 PRO A CA 1
ATOM 1549 C C . PRO A 1 205 ? 36.515 4.897 -49.720 1.00 92.12 205 PRO A C 1
ATOM 1551 O O . PRO A 1 205 ? 36.025 4.371 -48.722 1.00 92.12 205 PRO A O 1
ATOM 1554 N N . ALA A 1 206 ? 37.521 4.332 -50.388 1.00 89.38 206 ALA A N 1
ATOM 1555 C CA . ALA A 1 206 ? 38.087 3.040 -50.006 1.00 89.38 206 ALA A CA 1
ATOM 1556 C C . ALA A 1 206 ? 39.037 3.174 -48.805 1.00 89.38 206 ALA A C 1
ATOM 1558 O O . ALA A 1 206 ? 39.822 4.114 -48.725 1.00 89.38 206 ALA A O 1
ATOM 1559 N N . PHE A 1 207 ? 39.002 2.191 -47.905 1.00 92.94 207 PHE A N 1
ATOM 1560 C CA . PHE A 1 207 ? 39.946 2.051 -46.797 1.00 92.94 207 PHE A CA 1
ATOM 1561 C C . PHE A 1 207 ? 40.396 0.597 -46.720 1.00 92.94 207 PHE A C 1
ATOM 1563 O O . PHE A 1 207 ? 39.544 -0.291 -46.683 1.00 92.94 207 PHE A O 1
ATOM 1570 N N . ASP A 1 208 ? 41.705 0.343 -46.682 1.00 92.12 208 ASP A N 1
ATOM 1571 C CA . ASP A 1 208 ? 42.228 -1.014 -46.523 1.00 92.12 208 ASP A CA 1
ATOM 1572 C C . ASP A 1 208 ? 42.507 -1.335 -45.043 1.00 92.12 208 ASP A C 1
ATOM 1574 O O . ASP A 1 208 ? 43.484 -0.845 -44.470 1.00 92.12 208 ASP A O 1
ATOM 1578 N N . PRO A 1 209 ? 41.694 -2.198 -44.400 1.00 91.94 209 PRO A N 1
ATOM 1579 C CA . PRO A 1 209 ? 41.913 -2.573 -43.013 1.00 91.94 209 PRO A CA 1
ATOM 1580 C C . PRO A 1 209 ? 43.005 -3.642 -42.844 1.00 91.94 209 PRO A C 1
ATOM 1582 O O . PRO A 1 209 ? 43.258 -4.042 -41.707 1.00 91.94 209 PRO A O 1
ATOM 1585 N N . SER A 1 210 ? 43.608 -4.174 -43.917 1.00 89.00 210 SER A N 1
ATOM 1586 C CA . SER A 1 210 ? 44.490 -5.355 -43.893 1.00 89.00 210 SER A CA 1
ATOM 1587 C C . SER A 1 210 ? 45.612 -5.272 -42.849 1.00 89.00 210 SER A C 1
ATOM 1589 O O . SER A 1 210 ? 45.848 -6.250 -42.136 1.00 89.00 210 SER A O 1
ATOM 1591 N N . ASN A 1 211 ? 46.205 -4.087 -42.687 1.00 88.44 211 ASN A N 1
ATOM 1592 C CA . ASN A 1 211 ? 47.330 -3.817 -41.787 1.00 88.44 211 ASN A CA 1
ATOM 1593 C C . ASN A 1 211 ? 46.939 -3.615 -40.311 1.00 88.44 211 ASN A C 1
ATOM 1595 O O . ASN A 1 211 ? 47.815 -3.512 -39.455 1.00 88.44 211 ASN A O 1
ATOM 1599 N N . LEU A 1 212 ? 45.644 -3.558 -39.988 1.00 92.00 212 LEU A N 1
ATOM 1600 C CA . LEU A 1 212 ? 45.166 -3.383 -38.616 1.00 92.00 212 LEU A CA 1
ATOM 1601 C C . LEU A 1 212 ? 45.020 -4.724 -37.887 1.00 92.00 212 LEU A C 1
ATOM 1603 O O . LEU A 1 212 ? 44.559 -5.725 -38.449 1.00 92.00 212 LEU A O 1
ATOM 1607 N N . SER A 1 213 ? 45.300 -4.743 -36.583 1.00 93.56 213 SER A N 1
ATOM 1608 C CA . SER A 1 213 ? 44.928 -5.885 -35.748 1.00 93.56 213 SER A CA 1
ATOM 1609 C C . SER A 1 213 ? 43.407 -6.041 -35.688 1.00 93.56 213 SER A C 1
ATOM 1611 O O . SER A 1 213 ? 42.643 -5.090 -35.851 1.00 93.56 213 SER A O 1
ATOM 1613 N N . ALA A 1 214 ? 42.929 -7.248 -35.382 1.00 90.00 214 ALA A N 1
ATOM 1614 C CA . ALA A 1 214 ? 41.492 -7.498 -35.258 1.00 90.00 214 ALA A CA 1
ATOM 1615 C C . ALA A 1 214 ? 40.803 -6.564 -34.245 1.00 90.00 214 ALA A C 1
ATOM 1617 O O . ALA A 1 214 ? 39.684 -6.113 -34.481 1.00 90.00 214 ALA A O 1
ATOM 1618 N N . ARG A 1 215 ? 41.499 -6.236 -33.148 1.00 90.69 215 ARG A N 1
ATOM 1619 C CA . ARG A 1 215 ? 41.006 -5.312 -32.125 1.00 90.69 215 ARG A CA 1
ATOM 1620 C C . ARG A 1 215 ? 40.908 -3.884 -32.653 1.00 90.69 215 ARG A C 1
ATOM 1622 O O . ARG A 1 215 ? 39.955 -3.190 -32.311 1.00 90.69 215 ARG A O 1
ATOM 1629 N N . GLU A 1 216 ? 41.884 -3.444 -33.439 1.00 91.06 216 GLU A N 1
ATOM 1630 C CA . GLU A 1 216 ? 41.888 -2.117 -34.061 1.00 91.06 216 GLU A CA 1
ATOM 1631 C C . GLU A 1 216 ? 40.810 -2.010 -35.132 1.00 91.06 216 GLU A C 1
ATOM 1633 O O . GLU A 1 216 ? 40.064 -1.044 -35.110 1.00 91.06 216 GLU A O 1
ATOM 1638 N N . LYS A 1 217 ? 40.621 -3.034 -35.972 1.00 93.06 217 LYS A N 1
ATOM 1639 C CA . LYS A 1 217 ? 39.594 -3.052 -37.027 1.00 93.06 217 LYS A CA 1
ATOM 1640 C C . LYS A 1 217 ? 38.205 -2.672 -36.514 1.00 93.06 217 LYS A C 1
ATOM 1642 O O . LYS A 1 217 ? 37.644 -1.668 -36.945 1.00 93.06 217 LYS A O 1
ATOM 1647 N N . TRP A 1 218 ? 37.645 -3.429 -35.564 1.00 92.31 218 TRP A N 1
ATOM 1648 C CA . TRP A 1 218 ? 36.290 -3.128 -35.080 1.00 92.31 218 TRP A CA 1
ATOM 1649 C C . TRP A 1 218 ? 36.244 -1.857 -34.220 1.00 92.31 218 TRP A C 1
ATOM 1651 O O . TRP A 1 218 ? 35.215 -1.189 -34.181 1.00 92.31 218 TRP A O 1
ATOM 1661 N N . ARG A 1 219 ? 37.341 -1.484 -33.545 1.00 91.12 219 ARG A N 1
ATOM 1662 C CA . ARG A 1 219 ? 37.441 -0.219 -32.798 1.00 91.12 219 ARG A CA 1
ATOM 1663 C C . ARG A 1 219 ? 37.388 0.987 -33.734 1.00 91.12 219 ARG A C 1
ATOM 1665 O O . ARG A 1 219 ? 36.612 1.904 -33.487 1.00 91.12 219 ARG A O 1
ATOM 1672 N N . THR A 1 220 ? 38.154 0.960 -34.815 1.00 91.81 220 THR A N 1
ATOM 1673 C CA . THR A 1 220 ? 38.149 1.988 -35.857 1.00 91.81 220 THR A CA 1
ATOM 1674 C C . THR A 1 220 ? 36.782 2.062 -36.535 1.00 91.81 220 THR A C 1
ATOM 1676 O O . THR A 1 220 ? 36.260 3.155 -36.718 1.00 91.81 220 THR A O 1
ATOM 1679 N N . LEU A 1 221 ? 36.127 0.921 -36.787 1.00 92.50 221 LEU A N 1
ATOM 1680 C CA . LEU A 1 221 ? 34.750 0.882 -37.297 1.00 92.50 221 LEU A CA 1
ATOM 1681 C C . LEU A 1 221 ? 33.770 1.607 -36.346 1.00 92.50 221 LEU A C 1
ATOM 1683 O O . LEU A 1 221 ? 32.942 2.400 -36.788 1.00 92.50 221 LEU A O 1
ATOM 1687 N N . VAL A 1 222 ? 33.898 1.393 -35.028 1.00 91.94 222 VAL A N 1
ATOM 1688 C CA . VAL A 1 222 ? 33.118 2.121 -34.007 1.00 91.94 222 VAL A CA 1
ATOM 1689 C C . VAL A 1 222 ? 33.419 3.622 -34.028 1.00 91.94 222 VAL A C 1
ATOM 1691 O O . VAL A 1 222 ? 32.497 4.417 -33.860 1.00 91.94 222 VAL A O 1
ATOM 1694 N N . ASP A 1 223 ? 34.673 4.027 -34.233 1.00 92.75 223 ASP A N 1
ATOM 1695 C CA . ASP A 1 223 ? 35.051 5.445 -34.287 1.00 92.75 223 ASP A CA 1
ATOM 1696 C C . ASP A 1 223 ? 34.460 6.139 -35.522 1.00 92.75 223 ASP A C 1
ATOM 1698 O O . ASP A 1 223 ? 33.865 7.208 -35.379 1.00 92.75 223 ASP A O 1
ATOM 1702 N N . VAL A 1 224 ? 34.509 5.497 -36.696 1.00 94.81 224 VAL A N 1
ATOM 1703 C CA . VAL A 1 224 ? 33.857 5.980 -37.929 1.00 94.81 224 VAL A CA 1
ATOM 1704 C C . VAL A 1 224 ? 32.354 6.144 -37.716 1.00 94.81 224 VAL A C 1
ATOM 1706 O O . VAL A 1 224 ? 31.793 7.195 -38.025 1.00 94.81 224 VAL A O 1
ATOM 1709 N N . ARG A 1 225 ? 31.687 5.153 -37.110 1.00 94.31 225 ARG A N 1
ATOM 1710 C CA . ARG A 1 225 ? 30.246 5.230 -36.812 1.00 94.31 225 ARG A CA 1
ATOM 1711 C C . ARG A 1 225 ? 29.907 6.279 -35.758 1.00 94.31 225 ARG A C 1
ATOM 1713 O O . ARG A 1 225 ? 28.880 6.940 -35.873 1.00 94.31 225 ARG A O 1
ATOM 1720 N N . ARG A 1 226 ? 30.773 6.491 -34.765 1.00 91.56 226 ARG A N 1
ATOM 1721 C CA . ARG A 1 226 ? 30.617 7.578 -33.790 1.00 91.56 226 ARG A CA 1
ATOM 1722 C C . ARG A 1 226 ? 30.741 8.946 -34.459 1.00 91.56 226 ARG A C 1
ATOM 1724 O O . ARG A 1 226 ? 29.920 9.810 -34.177 1.00 91.56 226 ARG A O 1
ATOM 1731 N N . ALA A 1 227 ? 31.725 9.137 -35.339 1.00 92.25 227 ALA A N 1
ATOM 1732 C CA . ALA A 1 227 ? 31.852 10.373 -36.109 1.00 92.25 227 ALA A CA 1
ATOM 1733 C C . ALA A 1 227 ? 30.635 10.597 -37.011 1.00 92.25 227 ALA A C 1
ATOM 1735 O O . ALA A 1 227 ? 30.063 11.681 -36.994 1.00 92.25 227 ALA A O 1
ATOM 1736 N N . THR A 1 228 ? 30.190 9.546 -37.705 1.00 94.31 228 THR A N 1
ATOM 1737 C CA . THR A 1 228 ? 28.973 9.565 -38.532 1.00 94.31 228 THR A CA 1
ATOM 1738 C C . THR A 1 228 ? 27.766 10.016 -37.708 1.00 94.31 228 THR A C 1
ATOM 1740 O O . THR A 1 228 ? 27.077 10.937 -38.116 1.00 94.31 228 THR A O 1
ATOM 1743 N N . GLY A 1 229 ? 27.540 9.434 -36.523 1.00 90.31 229 GLY A N 1
ATOM 1744 C CA . GLY A 1 229 ? 26.413 9.794 -35.655 1.00 90.31 229 GLY A CA 1
ATOM 1745 C C . GLY A 1 229 ? 26.445 11.246 -35.166 1.00 90.31 229 GLY A C 1
ATOM 1746 O O . GLY A 1 229 ? 25.423 11.917 -35.203 1.00 90.31 229 GLY A O 1
ATOM 1747 N N . VAL A 1 230 ? 27.615 11.761 -34.770 1.00 88.88 230 VAL A N 1
ATOM 1748 C CA . VAL A 1 230 ? 27.762 13.163 -34.325 1.00 88.88 230 VAL A CA 1
ATOM 1749 C C . VAL A 1 230 ? 27.528 14.150 -35.472 1.00 88.88 230 VAL A C 1
ATOM 1751 O O . VAL A 1 230 ? 26.880 15.178 -35.285 1.00 88.88 230 VAL A O 1
ATOM 1754 N N . VAL A 1 231 ? 28.050 13.856 -36.665 1.00 92.25 231 VAL A N 1
ATOM 1755 C CA . VAL A 1 231 ? 27.838 14.712 -37.841 1.00 92.25 231 VAL A CA 1
ATOM 1756 C C . VAL A 1 231 ? 26.384 14.630 -38.310 1.00 92.25 231 VAL A C 1
ATOM 1758 O O . VAL A 1 231 ? 25.801 15.661 -38.642 1.00 92.25 231 VAL A O 1
ATOM 1761 N N . LEU A 1 232 ? 25.782 13.438 -38.279 1.00 91.50 232 LEU A N 1
ATOM 1762 C CA . LEU A 1 232 ? 24.378 13.225 -38.617 1.00 91.50 232 LEU A CA 1
ATOM 1763 C C . LEU A 1 232 ? 23.445 13.985 -37.670 1.00 91.50 232 LEU A C 1
ATOM 1765 O O . LEU A 1 232 ? 22.521 14.610 -38.161 1.00 91.50 232 LEU A O 1
ATOM 1769 N N . ASP A 1 233 ? 23.715 14.015 -36.362 1.00 87.88 233 ASP A N 1
ATOM 1770 C CA . ASP A 1 233 ? 22.960 14.828 -35.391 1.00 87.88 233 ASP A CA 1
ATOM 1771 C C . ASP A 1 233 ? 23.012 16.330 -35.730 1.00 87.88 233 ASP A C 1
ATOM 1773 O O . ASP A 1 233 ? 21.995 17.024 -35.751 1.00 87.88 233 ASP A O 1
ATOM 1777 N N . GLY A 1 234 ? 24.193 16.832 -36.105 1.00 87.31 234 GLY A N 1
ATOM 1778 C CA . GLY A 1 234 ? 24.341 18.203 -36.593 1.00 87.31 234 GLY A CA 1
ATOM 1779 C C . GLY A 1 234 ? 23.515 18.483 -37.854 1.00 87.31 234 GLY A C 1
ATOM 1780 O O . GLY A 1 234 ? 22.911 19.550 -37.970 1.00 87.31 234 GLY A O 1
ATOM 1781 N N . VAL A 1 235 ? 23.471 17.533 -38.790 1.00 88.44 235 VAL A N 1
ATOM 1782 C CA . VAL A 1 235 ? 22.669 17.630 -40.021 1.00 88.44 235 VAL A CA 1
ATOM 1783 C C . VAL A 1 235 ? 21.171 17.525 -39.721 1.00 88.44 235 VAL A C 1
ATOM 1785 O O . VAL A 1 235 ? 20.408 18.331 -40.248 1.00 88.44 235 VAL A O 1
ATOM 1788 N N . SER A 1 236 ? 20.754 16.625 -38.827 1.00 86.75 236 SER A N 1
ATOM 1789 C CA . SER A 1 236 ? 19.381 16.521 -38.319 1.00 86.75 236 SER A CA 1
ATOM 1790 C C . SER A 1 236 ? 18.906 17.854 -37.743 1.00 86.75 236 SER A C 1
ATOM 1792 O O . SER A 1 236 ? 17.827 18.336 -38.082 1.00 86.75 236 SER A O 1
ATOM 1794 N N . HIS A 1 237 ? 19.755 18.509 -36.945 1.00 83.94 237 HIS A N 1
ATOM 1795 C CA . HIS A 1 237 ? 19.487 19.840 -36.405 1.00 83.94 237 HIS A CA 1
ATOM 1796 C C . HIS A 1 237 ? 19.343 20.904 -37.502 1.00 83.94 237 HIS A C 1
ATOM 1798 O O . HIS A 1 237 ? 18.425 21.717 -37.447 1.00 83.94 237 HIS A O 1
ATOM 1804 N N . GLY A 1 238 ? 20.218 20.890 -38.513 1.00 81.69 238 GLY A N 1
ATOM 1805 C CA . GLY A 1 238 ? 20.129 21.808 -39.653 1.00 81.69 238 GLY A CA 1
ATOM 1806 C C . GLY A 1 238 ? 18.877 21.605 -40.515 1.00 81.69 238 GLY A C 1
ATOM 1807 O O . GLY A 1 238 ? 18.397 22.563 -41.114 1.00 81.69 238 GLY A O 1
ATOM 1808 N N . LEU A 1 239 ? 18.342 20.383 -40.560 1.00 84.00 239 LEU A N 1
ATOM 1809 C CA . LEU A 1 239 ? 17.132 20.026 -41.308 1.00 84.00 239 LEU A CA 1
ATOM 1810 C C . LEU A 1 239 ? 15.837 20.175 -40.509 1.00 84.00 239 LEU A C 1
ATOM 1812 O O . LEU A 1 239 ? 14.767 20.232 -41.109 1.00 84.00 239 LEU A O 1
ATOM 1816 N N . GLY A 1 240 ? 15.915 20.182 -39.177 1.00 79.81 240 GLY A N 1
ATOM 1817 C CA . GLY A 1 240 ? 14.741 20.058 -38.311 1.00 79.81 240 GLY A CA 1
ATOM 1818 C C . GLY A 1 240 ? 14.072 18.678 -38.386 1.00 79.81 240 GLY A C 1
ATOM 1819 O O . GLY A 1 240 ? 12.885 18.565 -38.097 1.00 79.81 240 GLY A O 1
ATOM 1820 N N . VAL A 1 241 ? 14.810 17.639 -38.795 1.00 82.44 241 VAL A N 1
ATOM 1821 C CA . VAL A 1 241 ? 14.325 16.254 -38.925 1.00 82.44 241 VAL A CA 1
ATOM 1822 C C . VAL A 1 241 ? 15.318 15.324 -38.246 1.00 82.44 241 VAL A C 1
ATOM 1824 O O . VAL A 1 241 ? 16.507 15.389 -38.543 1.00 82.44 241 VAL A O 1
ATOM 1827 N N . ASP A 1 242 ? 14.849 14.428 -37.377 1.00 83.25 242 ASP A N 1
ATOM 1828 C CA . ASP A 1 242 ? 15.711 13.418 -36.760 1.00 83.25 242 ASP A CA 1
ATOM 1829 C C . ASP A 1 242 ? 16.044 12.287 -37.751 1.00 83.25 242 ASP A C 1
ATOM 1831 O O . ASP A 1 242 ? 15.306 11.316 -37.914 1.00 83.25 242 ASP A O 1
ATOM 1835 N N . LEU A 1 243 ? 17.197 12.395 -38.416 1.00 83.06 243 LEU A N 1
ATOM 1836 C CA . LEU A 1 243 ? 17.695 11.377 -39.348 1.00 83.06 243 LEU A CA 1
ATOM 1837 C C . LEU A 1 243 ? 18.144 10.073 -38.668 1.00 83.06 243 LEU A C 1
ATOM 1839 O O . LEU A 1 243 ? 18.339 9.060 -39.359 1.00 83.06 243 LEU A O 1
ATOM 1843 N N . ALA A 1 244 ? 18.324 10.098 -37.345 1.00 83.19 244 ALA A N 1
ATOM 1844 C CA . ALA A 1 244 ? 18.666 8.946 -36.525 1.00 83.19 244 ALA A CA 1
ATOM 1845 C C . ALA A 1 244 ? 17.428 8.226 -35.974 1.00 83.19 244 ALA A C 1
ATOM 1847 O O . ALA A 1 244 ? 17.584 7.168 -35.362 1.00 83.19 244 ALA A O 1
ATOM 1848 N N . GLN A 1 245 ? 16.221 8.747 -36.220 1.00 79.25 245 GLN A N 1
ATOM 1849 C CA . GLN A 1 245 ? 14.983 8.146 -35.747 1.00 79.25 245 GLN A CA 1
ATOM 1850 C C . GLN A 1 245 ? 14.848 6.698 -36.244 1.00 79.25 245 GLN A C 1
ATOM 1852 O O . GLN A 1 245 ? 15.112 6.362 -37.406 1.00 79.25 245 GLN A O 1
ATOM 1857 N N . SER A 1 246 ? 14.440 5.822 -35.324 1.00 76.31 246 SER A N 1
ATOM 1858 C CA . SER A 1 246 ? 14.233 4.406 -35.612 1.00 76.31 246 SER A CA 1
ATOM 1859 C C . SER A 1 246 ? 13.087 4.221 -36.613 1.00 76.31 246 SER A C 1
ATOM 1861 O O . SER A 1 246 ? 12.051 4.870 -36.467 1.00 76.31 246 SER A O 1
ATOM 1863 N N . PRO A 1 247 ? 13.207 3.303 -37.589 1.00 71.75 247 PRO A N 1
ATOM 1864 C CA . PRO A 1 247 ? 12.103 2.965 -38.487 1.00 71.75 247 PRO A CA 1
ATOM 1865 C C . PRO A 1 247 ? 10.990 2.165 -37.786 1.00 71.75 247 PRO A C 1
ATOM 1867 O O . PRO A 1 247 ? 9.919 1.959 -38.358 1.00 71.75 247 PRO A O 1
ATOM 1870 N N . ILE A 1 248 ? 11.253 1.683 -36.567 1.00 74.44 248 ILE A N 1
ATOM 1871 C CA . ILE A 1 248 ? 10.277 1.038 -35.692 1.00 74.44 248 ILE A CA 1
ATOM 1872 C C . ILE A 1 248 ? 9.631 2.135 -34.836 1.00 74.44 248 ILE A C 1
ATOM 1874 O O . ILE A 1 248 ? 10.370 2.921 -34.236 1.00 74.44 248 ILE A O 1
ATOM 1878 N N . PRO A 1 249 ? 8.291 2.194 -34.725 1.00 60.53 249 PRO A N 1
ATOM 1879 C CA . PRO A 1 249 ? 7.625 3.161 -33.865 1.00 60.53 249 PRO A CA 1
ATOM 1880 C C . PRO A 1 249 ? 8.078 2.950 -32.417 1.00 60.53 249 PRO A C 1
ATOM 1882 O O . PRO A 1 249 ? 7.692 1.988 -31.750 1.00 60.53 249 PRO A O 1
ATOM 1885 N N . ARG A 1 250 ? 8.937 3.849 -31.935 1.00 50.47 250 ARG A N 1
ATOM 1886 C CA . ARG A 1 250 ? 9.244 3.973 -30.515 1.00 50.47 250 ARG A CA 1
ATOM 1887 C C . ARG A 1 250 ? 8.122 4.807 -29.923 1.00 50.47 250 ARG A C 1
ATOM 1889 O O . ARG A 1 250 ? 7.889 5.925 -30.369 1.00 50.47 250 ARG A O 1
ATOM 1896 N N . HIS A 1 251 ? 7.411 4.258 -28.945 1.00 35.94 251 HIS A N 1
ATOM 1897 C CA . HIS A 1 251 ? 6.625 5.120 -28.080 1.00 35.94 251 HIS A CA 1
ATOM 1898 C C . HIS A 1 251 ? 7.651 5.993 -27.357 1.00 35.94 251 HIS A C 1
ATOM 1900 O O . HIS A 1 251 ? 8.515 5.449 -26.664 1.00 35.94 251 HIS A O 1
ATOM 1906 N N . GLU A 1 252 ? 7.614 7.309 -27.564 1.00 31.86 252 GLU A N 1
ATOM 1907 C CA . GLU A 1 252 ? 8.213 8.213 -26.588 1.00 31.86 252 GLU A CA 1
ATOM 1908 C C . GLU A 1 252 ? 7.657 7.772 -25.232 1.00 31.86 252 GLU A C 1
ATOM 1910 O O . GLU A 1 252 ? 6.440 7.588 -25.089 1.00 31.86 252 GLU A O 1
ATOM 1915 N N . LEU A 1 253 ? 8.553 7.494 -24.278 1.00 30.20 253 LEU A N 1
ATOM 1916 C CA . LEU A 1 253 ? 8.187 7.617 -22.877 1.00 30.20 253 LEU A CA 1
ATOM 1917 C C . LEU A 1 253 ? 7.750 9.069 -22.773 1.00 30.20 253 LEU A C 1
ATOM 1919 O O . LEU A 1 253 ? 8.594 9.959 -22.747 1.00 30.20 253 LEU A O 1
ATOM 1923 N N . VAL A 1 254 ? 6.443 9.295 -22.879 1.00 33.47 254 VAL A N 1
ATOM 1924 C CA . VAL A 1 254 ? 5.857 10.578 -22.539 1.00 33.47 254 VAL A CA 1
ATOM 1925 C C . VAL A 1 254 ? 6.326 10.787 -21.114 1.00 33.47 254 VAL A C 1
ATOM 1927 O O . VAL A 1 254 ? 5.982 9.973 -20.253 1.00 33.47 254 VAL A O 1
ATOM 1930 N N . ASP A 1 255 ? 7.199 11.775 -20.905 1.00 38.00 255 ASP A N 1
ATOM 1931 C CA . ASP A 1 255 ? 7.467 12.257 -19.561 1.00 38.00 255 ASP A CA 1
ATOM 1932 C C . ASP A 1 255 ? 6.084 12.498 -18.972 1.00 38.00 255 ASP A C 1
ATOM 1934 O O . ASP A 1 255 ? 5.293 13.266 -19.525 1.00 38.00 255 ASP A O 1
ATOM 1938 N N . ASP A 1 256 ? 5.729 11.750 -17.934 1.00 43.44 256 ASP A N 1
ATOM 1939 C CA . ASP A 1 256 ? 4.394 11.824 -17.368 1.00 43.44 256 ASP A CA 1
ATOM 1940 C C . ASP A 1 256 ? 4.087 13.262 -16.920 1.00 43.44 256 ASP A C 1
ATOM 1942 O O . ASP A 1 256 ? 2.918 13.648 -16.864 1.00 43.44 256 ASP A O 1
ATOM 1946 N N . ARG A 1 257 ? 5.118 14.090 -16.686 1.00 42.31 257 ARG A N 1
ATOM 1947 C CA . ARG A 1 257 ? 5.084 15.535 -16.414 1.00 42.31 257 ARG A CA 1
ATOM 1948 C C . ARG A 1 257 ? 4.599 16.380 -17.592 1.00 42.31 257 ARG A C 1
ATOM 1950 O O . ARG A 1 257 ? 3.980 17.419 -17.344 1.00 42.31 257 ARG A O 1
ATOM 1957 N N . GLU A 1 258 ? 4.794 15.945 -18.835 1.00 43.69 258 GLU A N 1
ATOM 1958 C CA . GLU A 1 258 ? 4.316 16.634 -20.035 1.00 43.69 258 GLU A CA 1
ATOM 1959 C C . GLU A 1 258 ? 2.846 16.293 -20.328 1.00 43.69 258 GLU A C 1
ATOM 1961 O O . GLU A 1 258 ? 2.474 15.205 -20.767 1.00 43.69 258 GLU A O 1
ATOM 1966 N N . VAL A 1 259 ? 1.965 17.267 -20.092 1.00 49.78 259 VAL A N 1
ATOM 1967 C CA . VAL A 1 259 ? 0.528 17.134 -20.355 1.00 49.78 259 VAL A CA 1
ATOM 1968 C C . VAL A 1 259 ? 0.192 17.729 -21.720 1.00 49.78 259 VAL A C 1
ATOM 1970 O O . VAL A 1 259 ? 0.384 18.922 -21.948 1.00 49.78 259 VAL A O 1
ATOM 1973 N N . ALA A 1 260 ? -0.359 16.907 -22.619 1.00 41.34 260 ALA A N 1
ATOM 1974 C CA . ALA A 1 260 ? -0.782 17.353 -23.945 1.00 41.34 260 ALA A CA 1
ATOM 1975 C C . ALA A 1 260 ? -1.795 18.522 -23.865 1.00 41.34 260 ALA A C 1
ATOM 1977 O O . ALA A 1 260 ? -2.749 18.447 -23.075 1.00 41.34 260 ALA A O 1
ATOM 1978 N N . PRO A 1 261 ? -1.662 19.570 -24.706 1.00 39.16 261 PRO A N 1
ATOM 1979 C CA . PRO A 1 261 ? -2.621 20.670 -24.755 1.00 39.16 261 PRO A CA 1
ATOM 1980 C C . PRO A 1 261 ? -4.019 20.135 -25.109 1.00 39.16 261 PRO A C 1
ATOM 1982 O O . PRO A 1 261 ? -4.255 19.687 -26.229 1.00 39.16 261 PRO A O 1
ATOM 1985 N N . GLY A 1 262 ? -4.944 20.146 -24.143 1.00 43.44 262 GLY A N 1
ATOM 1986 C CA . GLY A 1 262 ? -6.315 19.640 -24.308 1.00 43.44 262 GLY A CA 1
ATOM 1987 C C . GLY A 1 262 ? -6.659 18.352 -23.548 1.00 43.44 262 GLY A C 1
ATOM 1988 O O . GLY A 1 262 ? -7.784 17.862 -23.696 1.00 43.44 262 GLY A O 1
ATOM 1989 N N . ARG A 1 263 ? -5.751 17.800 -22.722 1.00 47.31 263 ARG A N 1
ATOM 1990 C CA . ARG A 1 263 ? -6.100 16.715 -21.783 1.00 47.31 263 ARG A CA 1
ATOM 1991 C C . ARG A 1 263 ? -7.198 17.206 -20.827 1.00 47.31 263 ARG A C 1
ATOM 1993 O O . ARG A 1 263 ? -7.146 18.324 -20.323 1.00 47.31 263 ARG A O 1
ATOM 2000 N N . ARG A 1 264 ? -8.227 16.380 -20.631 1.00 52.53 264 ARG A N 1
ATOM 2001 C CA . ARG A 1 264 ? -9.321 16.648 -19.683 1.00 52.53 264 ARG A CA 1
ATOM 2002 C C . ARG A 1 264 ? -8.847 16.339 -18.256 1.00 52.53 264 ARG A C 1
ATOM 2004 O O . ARG A 1 264 ? -7.884 15.598 -18.107 1.00 52.53 264 ARG A O 1
ATOM 2011 N N . ASN A 1 265 ? -9.539 16.858 -17.238 1.00 57.47 265 ASN A N 1
ATOM 2012 C CA . ASN A 1 265 ? -9.190 16.736 -15.806 1.00 57.47 265 ASN A CA 1
ATOM 2013 C C . ASN A 1 265 ? -9.195 15.293 -15.240 1.00 57.47 265 ASN A C 1
ATOM 2015 O O . ASN A 1 265 ? -9.177 15.130 -14.029 1.00 57.47 265 ASN A O 1
ATOM 2019 N N . TYR A 1 266 ? -9.264 14.263 -16.088 1.00 61.28 266 TYR A N 1
ATOM 2020 C CA . TYR A 1 266 ? -9.358 12.854 -15.717 1.00 61.28 266 TYR A CA 1
ATOM 2021 C C . TYR A 1 266 ? -8.368 11.998 -16.524 1.00 61.28 266 TYR A C 1
ATOM 2023 O O . TYR A 1 266 ? -7.938 12.380 -17.619 1.00 61.28 266 TYR A O 1
ATOM 2031 N N . LEU A 1 267 ? -8.017 10.821 -15.996 1.00 63.22 267 LEU A N 1
ATOM 2032 C CA . LEU A 1 267 ? -7.135 9.838 -16.629 1.00 63.22 267 LEU A CA 1
ATOM 2033 C C . LEU A 1 267 ? -7.615 9.487 -18.039 1.00 63.22 267 LEU A C 1
ATOM 2035 O O . LEU A 1 267 ? -8.814 9.331 -18.288 1.00 63.22 267 LEU A O 1
ATOM 2039 N N . ALA A 1 268 ? -6.688 9.304 -18.985 1.00 60.94 268 ALA A N 1
ATOM 2040 C CA . ALA A 1 268 ? -7.102 8.855 -20.306 1.00 60.94 268 ALA A CA 1
ATOM 2041 C C . ALA A 1 268 ? -7.741 7.454 -20.189 1.00 60.94 268 ALA A C 1
ATOM 2043 O O . ALA A 1 268 ? -7.289 6.638 -19.385 1.00 60.94 268 ALA A O 1
ATOM 2044 N N . PRO A 1 269 ? -8.753 7.106 -21.009 1.00 60.28 269 PRO A N 1
ATOM 2045 C CA . PRO A 1 269 ? -9.371 5.778 -20.960 1.00 60.28 269 PRO A CA 1
ATOM 2046 C C . PRO A 1 269 ? -8.393 4.614 -21.178 1.00 60.28 269 PRO A C 1
ATOM 2048 O O . PRO A 1 269 ? -8.715 3.474 -20.854 1.00 60.28 269 PRO A O 1
ATOM 2051 N N . ALA A 1 270 ? -7.241 4.863 -21.807 1.00 51.31 270 ALA A N 1
ATOM 2052 C CA . ALA A 1 270 ? -6.167 3.881 -21.931 1.00 51.31 270 ALA A CA 1
ATOM 2053 C C . ALA A 1 270 ? -5.415 3.711 -20.600 1.00 51.31 270 ALA A C 1
ATOM 2055 O O . ALA A 1 270 ? -5.288 2.582 -20.137 1.00 51.31 270 ALA A O 1
ATOM 2056 N N . ASP A 1 271 ? -5.029 4.818 -19.958 1.00 56.88 271 ASP A N 1
ATOM 2057 C CA . ASP A 1 271 ? -4.361 4.840 -18.648 1.00 56.88 271 ASP A CA 1
ATOM 2058 C C . ASP A 1 271 ? -5.225 4.160 -17.578 1.00 56.88 271 ASP A C 1
ATOM 2060 O O . ASP A 1 271 ? -4.755 3.280 -16.866 1.00 56.88 271 ASP A O 1
ATOM 2064 N N . LEU A 1 272 ? -6.525 4.478 -17.530 1.00 59.97 272 LEU A N 1
ATOM 2065 C CA . LEU A 1 272 ? -7.463 3.837 -16.606 1.00 59.97 272 LEU A CA 1
ATOM 2066 C C . LEU A 1 272 ? -7.563 2.325 -16.841 1.00 59.97 272 LEU A C 1
ATOM 2068 O O . LEU A 1 272 ? -7.606 1.554 -15.891 1.00 59.97 272 LEU A O 1
ATOM 2072 N N . ARG A 1 273 ? -7.606 1.878 -18.101 1.00 60.16 273 ARG A N 1
ATOM 2073 C CA . ARG A 1 273 ? -7.679 0.443 -18.417 1.00 60.16 273 ARG A CA 1
ATOM 2074 C C . ARG A 1 273 ? -6.384 -0.301 -18.104 1.00 60.16 273 ARG A C 1
ATOM 2076 O O . ARG A 1 273 ? -6.448 -1.510 -17.895 1.00 60.16 273 ARG A O 1
ATOM 2083 N N . ALA A 1 274 ? -5.257 0.406 -18.062 1.00 52.84 274 ALA A N 1
ATOM 2084 C CA . ALA A 1 274 ? -3.980 -0.136 -17.624 1.00 52.84 274 ALA A CA 1
ATOM 2085 C C . ALA A 1 274 ? -3.891 -0.273 -16.094 1.00 52.84 274 ALA A C 1
ATOM 2087 O O . ALA A 1 274 ? -3.090 -1.071 -15.613 1.00 52.84 274 ALA A O 1
ATOM 2088 N N . LEU A 1 275 ? -4.718 0.453 -15.329 1.00 55.44 275 LEU A N 1
ATOM 2089 C CA . LEU A 1 275 ? -4.773 0.282 -13.880 1.00 55.44 275 LEU A CA 1
ATOM 2090 C C . LEU A 1 275 ? -5.420 -1.067 -13.504 1.00 55.44 275 LEU A C 1
ATOM 2092 O O . LEU A 1 275 ? -6.433 -1.459 -14.103 1.00 55.44 275 LEU A O 1
ATOM 2096 N N . PRO A 1 276 ? -4.886 -1.766 -12.489 1.00 59.81 276 PRO A N 1
ATOM 2097 C CA . PRO A 1 276 ? -5.541 -2.924 -11.885 1.00 59.81 276 PRO A CA 1
ATOM 2098 C C . PRO A 1 276 ? -6.841 -2.514 -11.183 1.00 59.81 276 PRO A C 1
ATOM 2100 O O . PRO A 1 276 ? -6.903 -1.469 -10.537 1.00 59.81 276 PRO A O 1
ATOM 2103 N N . ILE A 1 277 ? -7.883 -3.341 -11.308 1.00 71.44 277 ILE A N 1
ATOM 2104 C CA . ILE A 1 277 ? -9.146 -3.147 -10.579 1.00 71.44 277 ILE A CA 1
ATOM 2105 C C . ILE A 1 277 ? -8.892 -3.392 -9.090 1.00 71.44 277 ILE A C 1
ATOM 2107 O O . ILE A 1 277 ? -8.202 -4.342 -8.735 1.00 71.44 277 ILE A O 1
ATOM 2111 N N . GLY A 1 278 ? -9.448 -2.547 -8.222 1.00 69.62 278 GLY A N 1
ATOM 2112 C CA . GLY A 1 278 ? -9.433 -2.800 -6.779 1.00 69.62 278 GLY A CA 1
ATOM 2113 C C . GLY A 1 278 ? -8.093 -2.559 -6.077 1.00 69.62 278 GLY A C 1
ATOM 2114 O O . GLY A 1 278 ? -7.925 -2.966 -4.926 1.00 69.62 278 GLY A O 1
ATOM 2115 N N . VAL A 1 279 ? -7.141 -1.886 -6.732 1.00 68.75 279 VAL A N 1
ATOM 2116 C CA . VAL A 1 279 ? -5.806 -1.606 -6.182 1.00 68.75 279 VAL A CA 1
ATOM 2117 C C . VAL A 1 279 ? -5.457 -0.131 -6.366 1.00 68.75 279 VAL A C 1
ATOM 2119 O O . VAL A 1 279 ? -5.689 0.436 -7.434 1.00 68.75 279 VAL A O 1
ATOM 2122 N N . TRP A 1 280 ? -4.898 0.482 -5.319 1.00 73.75 280 TRP A N 1
ATOM 2123 C CA . TRP A 1 280 ? -4.365 1.840 -5.382 1.00 73.75 280 TRP A CA 1
ATOM 2124 C C . TRP A 1 280 ? -2.983 1.838 -6.034 1.00 73.75 280 TRP A C 1
ATOM 2126 O O . TRP A 1 280 ? -2.104 1.069 -5.647 1.00 73.75 280 TRP A O 1
ATOM 2136 N N . ILE A 1 281 ? -2.804 2.712 -7.019 1.00 63.81 281 ILE A N 1
ATOM 2137 C CA . ILE A 1 281 ? -1.542 2.959 -7.715 1.00 63.81 281 ILE A CA 1
ATOM 2138 C C . ILE A 1 281 ? -1.136 4.405 -7.483 1.00 63.81 281 ILE A C 1
ATOM 2140 O O . ILE A 1 281 ? -1.944 5.309 -7.696 1.00 63.81 281 ILE A O 1
ATOM 2144 N N . GLU A 1 282 ? 0.105 4.624 -7.072 1.00 71.31 282 GLU A N 1
ATOM 2145 C CA . GLU A 1 282 ? 0.637 5.955 -6.795 1.00 71.31 282 GLU A CA 1
ATOM 2146 C C . GLU A 1 282 ? 1.453 6.495 -7.973 1.00 71.31 282 GLU A C 1
ATOM 2148 O O . GLU A 1 282 ? 2.140 5.755 -8.678 1.00 71.31 282 GLU A O 1
ATOM 2153 N N . ALA A 1 283 ? 1.364 7.806 -8.194 1.00 63.06 283 ALA A N 1
ATOM 2154 C CA . ALA A 1 283 ? 2.110 8.544 -9.203 1.00 63.06 283 ALA A CA 1
ATOM 2155 C C . ALA A 1 283 ? 2.663 9.853 -8.624 1.00 63.06 283 ALA A C 1
ATOM 2157 O O . ALA A 1 283 ? 2.036 10.490 -7.770 1.00 63.06 283 ALA A O 1
ATOM 2158 N N . GLY A 1 284 ? 3.818 10.280 -9.136 1.00 63.47 284 GLY A N 1
ATOM 2159 C CA . GLY A 1 284 ? 4.566 11.428 -8.628 1.00 63.47 284 GLY A CA 1
ATOM 2160 C C . GLY A 1 284 ? 5.761 11.013 -7.754 1.00 63.47 284 GLY A C 1
ATOM 2161 O O . GLY A 1 284 ? 6.253 9.894 -7.894 1.00 63.47 284 GLY A O 1
ATOM 2162 N N . PRO A 1 285 ? 6.265 11.903 -6.879 1.00 64.69 285 PRO A N 1
ATOM 2163 C CA . PRO A 1 285 ? 5.688 13.197 -6.514 1.00 64.69 285 PRO A CA 1
ATOM 2164 C C . PRO A 1 285 ? 5.777 14.230 -7.646 1.00 64.69 285 PRO A C 1
ATOM 2166 O O . PRO A 1 285 ? 6.795 14.335 -8.332 1.00 64.69 285 PRO A O 1
ATOM 2169 N N . TYR A 1 286 ? 4.721 15.030 -7.809 1.00 64.81 286 TYR A N 1
ATOM 2170 C CA . TYR A 1 286 ? 4.685 16.151 -8.750 1.00 64.81 286 TYR A CA 1
ATOM 2171 C C . TYR A 1 286 ? 4.524 17.492 -8.026 1.00 64.81 286 TYR A C 1
ATOM 2173 O O . TYR A 1 286 ? 3.879 17.615 -6.985 1.00 64.81 286 TYR A O 1
ATOM 2181 N N . SER A 1 287 ? 5.092 18.541 -8.602 1.00 72.56 287 SER A N 1
ATOM 2182 C CA . SER A 1 287 ? 4.925 19.921 -8.169 1.00 72.56 287 SER A CA 1
ATOM 2183 C C . SER A 1 287 ? 3.493 20.421 -8.376 1.00 72.56 287 SER A C 1
ATOM 2185 O O . SER A 1 287 ? 2.724 19.923 -9.200 1.00 72.56 287 SER A O 1
ATOM 2187 N N . ARG A 1 288 ? 3.150 21.512 -7.684 1.00 76.88 288 ARG A N 1
ATOM 2188 C CA . ARG A 1 288 ? 1.867 22.204 -7.870 1.00 76.88 288 ARG A CA 1
ATOM 2189 C C . ARG A 1 288 ? 1.606 22.593 -9.332 1.00 76.88 288 ARG A C 1
ATOM 2191 O O . ARG A 1 288 ? 0.463 22.559 -9.769 1.00 76.88 288 ARG A O 1
ATOM 2198 N N . ALA A 1 289 ? 2.638 22.982 -10.085 1.00 71.50 289 ALA A N 1
ATOM 2199 C CA . ALA A 1 289 ? 2.486 23.369 -11.489 1.00 71.50 289 ALA A CA 1
ATOM 2200 C C . ALA A 1 289 ? 2.133 22.166 -12.381 1.00 71.50 289 ALA A C 1
ATOM 2202 O O . ALA A 1 289 ? 1.290 22.285 -13.268 1.00 71.50 289 ALA A O 1
ATOM 2203 N N . GLU A 1 290 ? 2.724 21.005 -12.101 1.00 64.56 290 GLU A N 1
ATOM 2204 C CA . GLU A 1 290 ? 2.460 19.748 -12.809 1.00 64.56 290 GLU A CA 1
ATOM 2205 C C . GLU A 1 290 ? 1.073 19.177 -12.483 1.00 64.56 290 GLU A C 1
ATOM 2207 O O . GLU A 1 290 ? 0.407 18.633 -13.363 1.00 64.56 290 GLU A O 1
ATOM 2212 N N . TRP A 1 291 ? 0.579 19.340 -11.253 1.00 74.88 291 TRP A N 1
ATOM 2213 C CA . TRP A 1 291 ? -0.810 18.993 -10.929 1.00 74.88 291 TRP A CA 1
ATOM 2214 C C . TRP A 1 291 ? -1.822 19.966 -11.537 1.00 74.88 291 TRP A C 1
ATOM 2216 O O . TRP A 1 291 ? -2.851 19.544 -12.071 1.00 74.88 291 TRP A O 1
ATOM 2226 N N . MET A 1 292 ? -1.507 21.264 -11.547 1.00 77.06 292 MET A N 1
ATOM 2227 C CA . MET A 1 292 ? -2.326 22.278 -12.218 1.00 77.06 292 MET A CA 1
ATOM 2228 C C . MET A 1 292 ? -2.442 22.016 -13.724 1.00 77.06 292 MET A C 1
ATOM 2230 O O . MET A 1 292 ? -3.534 22.167 -14.271 1.00 77.06 292 MET A O 1
ATOM 2234 N N . SER A 1 293 ? -1.369 21.581 -14.398 1.00 65.81 293 SER A N 1
ATOM 2235 C CA . SER A 1 293 ? -1.424 21.230 -15.827 1.00 65.81 293 SER A CA 1
ATOM 2236 C C . SER A 1 293 ? -2.303 20.005 -16.108 1.00 65.81 293 SER A C 1
ATOM 2238 O O . SER A 1 293 ? -2.843 19.886 -17.205 1.00 65.81 293 SER A O 1
ATOM 2240 N N . ARG A 1 294 ? -2.517 19.139 -15.107 1.00 68.44 294 ARG A N 1
ATOM 2241 C CA . ARG A 1 294 ? -3.442 17.989 -15.139 1.00 68.44 294 ARG A CA 1
ATOM 2242 C C . ARG A 1 294 ? -4.879 18.342 -14.725 1.00 68.44 294 ARG A C 1
ATOM 2244 O O . ARG A 1 294 ? -5.729 17.459 -14.696 1.00 68.44 294 ARG A O 1
ATOM 2251 N N . GLY A 1 295 ? -5.165 19.604 -14.395 1.00 72.19 295 GLY A N 1
ATOM 2252 C CA . GLY A 1 295 ? -6.500 20.042 -13.973 1.00 72.19 295 GLY A CA 1
ATOM 2253 C C . GLY A 1 295 ? -6.839 19.756 -12.503 1.00 72.19 295 GLY A C 1
ATOM 2254 O O . GLY A 1 295 ? -8.012 19.791 -12.121 1.00 72.19 295 GLY A O 1
ATOM 2255 N N . VAL A 1 296 ? -5.834 19.491 -11.661 1.00 77.25 296 VAL A N 1
ATOM 2256 C CA . VAL A 1 296 ? -6.006 19.233 -10.222 1.00 77.25 296 VAL A CA 1
ATOM 2257 C C . VAL A 1 296 ? -5.476 20.424 -9.425 1.00 77.25 296 VAL A C 1
ATOM 2259 O O . VAL A 1 296 ? -4.309 20.495 -9.042 1.00 77.25 296 VAL A O 1
ATOM 2262 N N . ALA A 1 297 ? -6.341 21.415 -9.211 1.00 77.25 297 ALA A N 1
ATOM 2263 C CA . ALA A 1 297 ? -5.977 22.609 -8.461 1.00 77.25 297 ALA A CA 1
ATOM 2264 C C . ALA A 1 297 ? -5.864 22.325 -6.958 1.00 77.25 297 ALA A C 1
ATOM 2266 O O . ALA A 1 297 ? -6.778 21.772 -6.363 1.00 77.25 297 ALA A O 1
ATOM 2267 N N . GLY A 1 298 ? -4.753 22.752 -6.348 1.00 80.31 298 GLY A N 1
ATOM 2268 C CA . GLY A 1 298 ? -4.505 22.605 -4.906 1.00 80.31 298 GLY A CA 1
ATOM 2269 C C . GLY A 1 298 ? -3.630 21.407 -4.527 1.00 80.31 298 GLY A C 1
ATOM 2270 O O . GLY A 1 298 ? -3.026 21.436 -3.454 1.00 80.31 298 GLY A O 1
ATOM 2271 N N . ALA A 1 299 ? -3.476 20.434 -5.428 1.00 82.44 299 ALA A N 1
ATOM 2272 C CA . ALA A 1 299 ? -2.617 19.276 -5.215 1.00 82.44 299 ALA A CA 1
ATOM 2273 C C . ALA A 1 299 ? -1.116 19.611 -5.304 1.00 82.44 299 ALA A C 1
ATOM 2275 O O . ALA A 1 299 ? -0.680 20.512 -6.033 1.00 82.44 299 ALA A O 1
ATOM 2276 N N . THR A 1 300 ? -0.321 18.876 -4.536 1.00 82.94 300 THR A N 1
ATOM 2277 C CA . THR A 1 300 ? 1.142 18.911 -4.485 1.00 82.94 300 THR A CA 1
ATOM 2278 C C . THR A 1 300 ? 1.630 17.568 -3.960 1.00 82.94 300 THR A C 1
ATOM 2280 O O . THR A 1 300 ? 1.060 17.067 -3.009 1.00 82.94 300 THR A O 1
ATOM 2283 N N . GLY A 1 301 ? 2.689 17.004 -4.534 1.00 79.50 301 GLY A N 1
ATOM 2284 C CA . GLY A 1 301 ? 3.218 15.713 -4.096 1.00 79.50 301 GLY A CA 1
ATOM 2285 C C . GLY A 1 301 ? 2.559 14.537 -4.813 1.00 79.50 301 GLY A C 1
ATOM 2286 O O . GLY A 1 301 ? 2.474 14.551 -6.046 1.00 79.50 301 GLY A O 1
ATOM 2287 N N . VAL A 1 302 ? 2.163 13.506 -4.071 1.00 77.94 302 VAL A N 1
ATOM 2288 C CA . VAL A 1 302 ? 1.727 12.205 -4.614 1.00 77.94 302 VAL A CA 1
ATOM 2289 C C . VAL A 1 302 ? 0.239 12.198 -4.988 1.00 77.94 302 VAL A C 1
ATOM 2291 O O . VAL A 1 302 ? -0.595 12.832 -4.342 1.00 77.94 302 VAL A O 1
ATOM 2294 N N . GLY A 1 303 ? -0.107 11.462 -6.046 1.00 78.62 303 GLY A N 1
ATOM 2295 C CA . GLY A 1 303 ? -1.485 11.134 -6.412 1.00 78.62 303 GLY A CA 1
ATOM 2296 C C . GLY A 1 303 ? -1.695 9.623 -6.423 1.00 78.62 303 GLY A C 1
ATOM 2297 O O . GLY A 1 303 ? -0.888 8.901 -6.993 1.00 78.62 303 GLY A O 1
ATOM 2298 N N . SER A 1 304 ? -2.770 9.142 -5.810 1.00 79.25 304 SER A N 1
ATOM 2299 C CA . SER A 1 304 ? -3.179 7.736 -5.762 1.00 79.25 304 SER A CA 1
ATOM 2300 C C . SER A 1 304 ? -4.419 7.508 -6.620 1.00 79.25 304 SER A C 1
ATOM 2302 O O . SER A 1 304 ? -5.360 8.293 -6.548 1.00 79.25 304 SER A O 1
ATOM 2304 N N . PHE A 1 305 ? -4.466 6.418 -7.382 1.00 80.38 305 PHE A N 1
ATOM 2305 C CA . PHE A 1 305 ? -5.569 6.079 -8.283 1.00 80.38 305 PHE A CA 1
ATOM 2306 C C . PHE A 1 305 ? -6.062 4.652 -8.054 1.00 80.38 305 PHE A C 1
ATOM 2308 O O . PHE A 1 305 ? -5.261 3.725 -7.996 1.00 80.38 305 PHE A O 1
ATOM 2315 N N . PHE A 1 306 ? -7.377 4.467 -7.979 1.00 79.69 306 PHE A N 1
ATOM 2316 C CA . PHE A 1 306 ? -8.023 3.181 -7.718 1.00 79.69 306 PHE A CA 1
ATOM 2317 C C . PHE A 1 306 ? -9.086 2.900 -8.762 1.00 79.69 306 PHE A C 1
ATOM 2319 O O . PHE A 1 306 ? -10.134 3.549 -8.798 1.00 79.69 306 PHE A O 1
ATOM 2326 N N . ARG A 1 307 ? -8.842 1.920 -9.627 1.00 82.06 307 ARG A N 1
ATOM 2327 C CA . ARG A 1 307 ? -9.805 1.576 -10.669 1.00 82.06 307 ARG A CA 1
ATOM 2328 C C . ARG A 1 307 ? -10.991 0.822 -10.074 1.00 82.06 307 ARG A C 1
ATOM 2330 O O . ARG A 1 307 ? -10.829 -0.240 -9.480 1.00 82.06 307 ARG A O 1
ATOM 2337 N N . VAL A 1 308 ? -12.187 1.343 -10.340 1.00 84.44 308 VAL A N 1
ATOM 2338 C CA . VAL A 1 308 ? -13.461 0.705 -9.982 1.00 84.44 308 VAL A CA 1
ATOM 2339 C C . VAL A 1 308 ? -13.943 -0.183 -11.132 1.00 84.44 308 VAL A C 1
ATOM 2341 O O . VAL A 1 308 ? -14.318 -1.329 -10.933 1.00 84.44 308 VAL A O 1
ATOM 2344 N N . ASN A 1 309 ? -13.913 0.316 -12.371 1.00 80.75 309 ASN A N 1
ATOM 2345 C CA . ASN A 1 309 ? -14.273 -0.461 -13.563 1.00 80.75 309 ASN A CA 1
ATOM 2346 C C . ASN A 1 309 ? -13.550 0.081 -14.813 1.00 80.75 309 ASN A C 1
ATOM 2348 O O . ASN A 1 309 ? -12.566 0.805 -14.705 1.00 80.75 309 ASN A O 1
ATOM 2352 N N . GLU A 1 310 ? -13.972 -0.279 -16.029 1.00 76.19 310 GLU A N 1
ATOM 2353 C CA . GLU A 1 310 ? -13.338 0.222 -17.265 1.00 76.19 310 GLU A CA 1
ATOM 2354 C C . GLU A 1 310 ? -13.438 1.738 -17.469 1.00 76.19 310 GLU A C 1
ATOM 2356 O O . GLU A 1 310 ? -12.720 2.293 -18.303 1.00 76.19 310 GLU A O 1
ATOM 2361 N N . ARG A 1 311 ? -14.364 2.400 -16.771 1.00 80.44 311 ARG A N 1
ATOM 2362 C CA . ARG A 1 311 ? -14.694 3.807 -16.991 1.00 80.44 311 ARG A CA 1
ATOM 2363 C C . ARG A 1 311 ? -14.622 4.670 -15.745 1.00 80.44 311 ARG A C 1
ATOM 2365 O O . ARG A 1 311 ? -14.564 5.878 -15.933 1.00 80.44 311 ARG A O 1
ATOM 2372 N N . SER A 1 312 ? -14.599 4.107 -14.543 1.00 86.25 312 SER A N 1
ATOM 2373 C CA . SER A 1 312 ? -14.625 4.856 -13.285 1.00 86.25 312 SER A CA 1
ATOM 2374 C C . SER A 1 312 ? -13.463 4.491 -12.366 1.00 86.25 312 SER A C 1
ATOM 2376 O O . SER A 1 312 ? -13.018 3.338 -12.340 1.00 86.25 312 SER A O 1
ATOM 2378 N N . TYR A 1 313 ? -12.996 5.472 -11.600 1.00 85.38 313 TYR A N 1
ATOM 2379 C CA . TYR A 1 313 ? -11.932 5.325 -10.611 1.00 85.38 313 TYR A CA 1
ATOM 2380 C C . TYR A 1 313 ? -12.086 6.325 -9.463 1.00 85.38 313 TYR A C 1
ATOM 2382 O O . TYR A 1 313 ? -12.786 7.331 -9.582 1.00 85.38 313 TYR A O 1
ATOM 2390 N N . LEU A 1 314 ? -11.418 6.028 -8.353 1.00 90.94 314 LEU A N 1
ATOM 2391 C CA . LEU A 1 314 ? -11.172 6.968 -7.266 1.00 90.94 314 LEU A CA 1
ATOM 2392 C C . LEU A 1 314 ? -9.779 7.568 -7.459 1.00 90.94 314 LEU A C 1
ATOM 2394 O O . LEU A 1 314 ? -8.861 6.868 -7.891 1.00 90.94 314 LEU A O 1
ATOM 2398 N N . ALA A 1 315 ? -9.611 8.835 -7.118 1.00 87.81 315 ALA A N 1
ATOM 2399 C CA . ALA A 1 315 ? -8.317 9.491 -7.079 1.00 87.81 315 ALA A CA 1
ATOM 2400 C C . ALA A 1 315 ? -8.144 10.239 -5.761 1.00 87.81 315 ALA A C 1
ATOM 2402 O O . ALA A 1 315 ? -9.084 10.868 -5.287 1.00 87.81 315 ALA A O 1
ATOM 2403 N N . VAL A 1 316 ? -6.953 10.190 -5.180 1.00 89.31 316 VAL A N 1
ATOM 2404 C CA . VAL A 1 316 ? -6.586 10.940 -3.974 1.00 89.31 316 VAL A CA 1
ATOM 2405 C C . VAL A 1 316 ? -5.310 11.692 -4.281 1.00 89.31 316 VAL A C 1
ATOM 2407 O O . VAL A 1 316 ? -4.378 11.123 -4.834 1.00 89.31 316 VAL A O 1
ATOM 2410 N N . TYR A 1 317 ? -5.256 12.965 -3.938 1.00 89.00 317 TYR A N 1
ATOM 2411 C CA . TYR A 1 317 ? -4.126 13.832 -4.207 1.00 89.00 317 TYR A CA 1
ATOM 2412 C C . TYR A 1 317 ? -3.669 14.464 -2.908 1.00 89.00 317 TYR A C 1
ATOM 2414 O O . TYR A 1 317 ? -4.477 15.013 -2.156 1.00 89.00 317 TYR A O 1
ATOM 2422 N N . GLU A 1 318 ? -2.369 14.416 -2.665 1.00 87.69 318 GLU A N 1
ATOM 2423 C CA . GLU A 1 318 ? -1.752 15.133 -1.565 1.00 87.69 318 GLU A CA 1
ATOM 2424 C C . GLU A 1 318 ? -1.899 16.649 -1.777 1.00 87.69 318 GLU A C 1
ATOM 2426 O O . GLU A 1 318 ? -1.879 17.171 -2.898 1.00 87.69 318 GLU A O 1
ATOM 2431 N N . THR A 1 319 ? -2.108 17.374 -0.685 1.00 89.69 319 THR A N 1
ATOM 2432 C CA . THR A 1 319 ? -2.237 18.830 -0.652 1.00 89.69 319 THR A CA 1
ATOM 2433 C C . THR A 1 319 ? -1.373 19.382 0.478 1.00 89.69 319 THR A C 1
ATOM 2435 O O . THR A 1 319 ? -0.866 18.648 1.317 1.00 89.69 319 THR A O 1
ATOM 2438 N N . ARG A 1 320 ? -1.229 20.708 0.568 1.00 85.12 320 ARG A N 1
ATOM 2439 C CA . ARG A 1 320 ? -0.521 21.307 1.716 1.00 85.12 320 ARG A CA 1
ATOM 2440 C C . ARG A 1 320 ? -1.207 21.087 3.067 1.00 85.12 320 ARG A C 1
ATOM 2442 O O . ARG A 1 320 ? -0.549 21.284 4.080 1.00 85.12 320 ARG A O 1
ATOM 2449 N N . GLN A 1 321 ? -2.509 20.812 3.077 1.00 85.00 321 GLN A N 1
ATOM 2450 C CA . GLN A 1 321 ? -3.324 20.727 4.294 1.00 85.00 321 GLN A CA 1
ATOM 2451 C C . GLN A 1 321 ? -3.712 19.285 4.647 1.00 85.00 321 GLN A C 1
ATOM 2453 O O . GLN A 1 321 ? -4.454 19.099 5.597 1.00 85.00 321 GLN A O 1
ATOM 2458 N N . GLY A 1 322 ? -3.236 18.294 3.887 1.00 89.44 322 GLY A N 1
ATOM 2459 C CA . GLY A 1 322 ? -3.652 16.899 4.007 1.00 89.44 322 GLY A CA 1
ATOM 2460 C C . GLY A 1 322 ? -3.837 16.288 2.627 1.00 89.44 322 GLY A C 1
ATOM 2461 O O . GLY A 1 322 ? -2.932 16.346 1.795 1.00 89.44 322 GLY A O 1
ATOM 2462 N N . ALA A 1 323 ? -5.030 15.796 2.318 1.00 92.31 323 ALA A N 1
ATOM 2463 C CA . ALA A 1 323 ? -5.373 15.259 1.008 1.00 92.31 323 ALA A CA 1
ATOM 2464 C C . ALA A 1 323 ? -6.742 15.732 0.510 1.00 92.31 323 ALA A C 1
ATOM 2466 O O . ALA A 1 323 ? -7.634 16.103 1.268 1.00 92.31 323 ALA A O 1
ATOM 2467 N N . MET A 1 324 ? -6.919 15.682 -0.804 1.00 93.44 324 MET A N 1
ATOM 2468 C CA . MET A 1 324 ? -8.219 15.801 -1.453 1.00 93.44 324 MET A CA 1
ATOM 2469 C C . MET A 1 324 ? -8.493 14.538 -2.254 1.00 93.44 324 MET A C 1
ATOM 2471 O O . MET A 1 324 ? -7.577 13.975 -2.847 1.00 93.44 324 MET A O 1
ATOM 2475 N N . TRP A 1 325 ? -9.740 14.098 -2.319 1.00 94.00 325 TRP A N 1
ATOM 2476 C CA . TRP A 1 325 ? -10.113 12.915 -3.084 1.00 94.00 325 TRP A CA 1
ATOM 2477 C C . TRP A 1 325 ? -11.266 13.198 -4.037 1.00 94.00 325 TRP A C 1
ATOM 2479 O O . TRP A 1 325 ? -12.051 14.122 -3.835 1.00 94.00 325 TRP A O 1
ATOM 2489 N N . ARG A 1 326 ? -11.348 12.411 -5.110 1.00 90.56 326 ARG A N 1
ATOM 2490 C CA . ARG A 1 326 ? -12.320 12.538 -6.195 1.00 90.56 326 ARG A CA 1
ATOM 2491 C C . ARG A 1 326 ? -12.813 11.170 -6.657 1.00 90.56 326 ARG A C 1
ATOM 2493 O O . ARG A 1 326 ? -12.045 10.217 -6.744 1.00 90.56 326 ARG A O 1
ATOM 2500 N N . LEU A 1 327 ? -14.093 11.094 -7.003 1.00 89.69 327 LEU A N 1
ATOM 2501 C CA . LEU A 1 327 ? -14.697 10.006 -7.769 1.00 89.69 327 LEU A CA 1
ATOM 2502 C C . LEU A 1 327 ? -14.836 10.489 -9.209 1.00 89.69 327 LEU A C 1
ATOM 2504 O O . LEU A 1 327 ? -15.542 11.468 -9.461 1.00 89.69 327 LEU A O 1
ATOM 2508 N N . GLU A 1 328 ? -14.191 9.811 -10.152 1.00 85.19 328 GLU A N 1
ATOM 2509 C CA . GLU A 1 328 ? -14.101 10.267 -11.539 1.00 85.19 328 GLU A CA 1
ATOM 2510 C C . GLU A 1 328 ? -14.520 9.176 -12.532 1.00 85.19 328 GLU A C 1
ATOM 2512 O O . GLU A 1 328 ? -14.371 7.973 -12.304 1.00 85.19 328 GLU A O 1
ATOM 2517 N N . THR A 1 329 ? -15.071 9.606 -13.667 1.00 82.19 329 THR A N 1
ATOM 2518 C CA . THR A 1 329 ? -15.476 8.753 -14.778 1.00 82.19 329 THR A CA 1
ATOM 2519 C C . THR A 1 329 ? -15.017 9.318 -16.118 1.00 82.19 329 THR A C 1
ATOM 2521 O O . THR A 1 329 ? -15.116 10.507 -16.406 1.00 82.19 329 THR A O 1
ATOM 2524 N N . THR A 1 330 ? -14.558 8.431 -16.992 1.00 70.25 330 THR A N 1
ATOM 2525 C CA . THR A 1 330 ? -14.127 8.743 -18.361 1.00 70.25 330 THR A CA 1
ATOM 2526 C C . THR A 1 330 ? -15.301 8.885 -19.344 1.00 70.25 330 THR A C 1
ATOM 2528 O O . THR A 1 330 ? -15.095 9.181 -20.526 1.00 70.25 330 THR A O 1
ATOM 2531 N N . GLY A 1 331 ? -16.538 8.667 -18.877 1.00 62.22 331 GLY A N 1
ATOM 2532 C CA . GLY A 1 331 ? -17.768 8.786 -19.663 1.00 62.22 331 GLY A CA 1
ATOM 2533 C C . GLY A 1 331 ? -18.119 10.227 -20.063 1.00 62.22 331 GLY A C 1
ATOM 2534 O O . GLY A 1 331 ? -17.692 11.199 -19.445 1.00 62.22 331 GLY A O 1
ATOM 2535 N N . ARG A 1 332 ? -18.931 10.390 -21.120 1.00 55.25 332 ARG A N 1
ATOM 2536 C CA . ARG A 1 332 ? -19.452 11.704 -21.551 1.00 55.25 332 ARG A CA 1
ATOM 2537 C C . ARG A 1 332 ? -20.574 12.167 -20.606 1.00 55.25 332 ARG A C 1
ATOM 2539 O O . ARG A 1 332 ? -21.743 12.016 -20.938 1.00 55.25 332 ARG A O 1
ATOM 2546 N N . GLY A 1 333 ? -20.216 12.693 -19.436 1.00 53.16 333 GLY A N 1
ATOM 2547 C CA . GLY A 1 333 ? -21.139 13.308 -18.472 1.00 53.16 333 GLY A CA 1
ATOM 2548 C C . GLY A 1 333 ? -20.949 14.824 -18.332 1.00 53.16 333 GLY A C 1
ATOM 2549 O O . GLY A 1 333 ? -19.947 15.379 -18.792 1.00 53.16 333 GLY A O 1
ATOM 2550 N N . ALA A 1 334 ? -21.912 15.493 -17.686 1.00 49.31 334 ALA A N 1
ATOM 2551 C CA . ALA A 1 334 ? -21.738 16.859 -17.188 1.00 49.31 334 ALA A CA 1
ATOM 2552 C C . ALA A 1 334 ? -20.577 16.909 -16.169 1.00 49.31 334 ALA A C 1
ATOM 2554 O O . ALA A 1 334 ? -20.248 15.893 -15.566 1.00 49.31 334 ALA A O 1
ATOM 2555 N N . HIS A 1 335 ? -19.938 18.073 -16.005 1.00 56.56 335 HIS A N 1
ATOM 2556 C CA . HIS A 1 335 ? -18.784 18.291 -15.106 1.00 56.56 335 HIS A CA 1
ATOM 2557 C C . HIS A 1 335 ? -17.474 17.587 -15.496 1.00 56.56 335 HIS A C 1
ATOM 2559 O O . HIS A 1 335 ? -16.638 17.302 -14.645 1.00 56.56 335 HIS A O 1
ATOM 2565 N N . HIS A 1 336 ? -17.258 17.337 -16.793 1.00 63.31 336 HIS A N 1
ATOM 2566 C CA . HIS A 1 336 ? -15.988 16.801 -17.303 1.00 63.31 336 HIS A CA 1
ATOM 2567 C C . HIS A 1 336 ? -15.533 15.501 -16.616 1.00 63.31 336 HIS A C 1
ATOM 2569 O O . HIS A 1 336 ? -14.337 15.281 -16.504 1.00 63.31 336 HIS A O 1
ATOM 2575 N N . GLY A 1 337 ? -16.459 14.640 -16.185 1.00 69.44 337 GLY A N 1
ATOM 2576 C CA . GLY A 1 337 ? -16.123 13.341 -15.595 1.00 69.44 337 GLY A CA 1
ATOM 2577 C C . GLY A 1 337 ? -15.966 13.327 -14.073 1.00 69.44 337 GLY A C 1
ATOM 2578 O O . GLY A 1 337 ? -15.846 12.243 -13.518 1.00 69.44 337 GLY A O 1
ATOM 2579 N N . LEU A 1 338 ? -16.028 14.468 -13.380 1.00 81.75 338 LEU A N 1
ATOM 2580 C CA . LEU A 1 338 ? -16.064 14.495 -11.913 1.00 81.75 338 LEU A CA 1
ATOM 2581 C C . LEU A 1 338 ? -17.462 14.120 -11.403 1.00 81.75 338 LEU A C 1
ATOM 2583 O O . LEU A 1 338 ? -18.454 14.734 -11.796 1.00 81.75 338 LEU A O 1
ATOM 2587 N N . VAL A 1 339 ? -17.536 13.122 -10.524 1.00 84.75 339 VAL A N 1
ATOM 2588 C CA . VAL A 1 339 ? -18.782 12.634 -9.912 1.00 84.75 339 VAL A CA 1
ATOM 2589 C C . VAL A 1 339 ? -18.939 13.174 -8.495 1.00 84.75 339 VAL A C 1
ATOM 2591 O O . VAL A 1 339 ? -20.026 13.607 -8.114 1.00 84.75 339 VAL A O 1
ATOM 2594 N N . TYR A 1 340 ? -17.867 13.132 -7.704 1.00 88.62 340 TYR A N 1
ATOM 2595 C CA . TYR A 1 340 ? -17.867 13.604 -6.322 1.00 88.62 340 TYR A CA 1
ATOM 2596 C C . TYR A 1 340 ? -16.452 13.934 -5.849 1.00 88.62 340 TYR A C 1
ATOM 2598 O O . TYR A 1 340 ? -15.493 13.431 -6.426 1.00 88.62 340 TYR A O 1
ATOM 2606 N N . GLU A 1 341 ? -16.317 14.757 -4.812 1.00 91.50 341 GLU A N 1
ATOM 2607 C CA . GLU A 1 341 ? -15.026 15.089 -4.207 1.00 91.50 341 GLU A CA 1
ATOM 2608 C C . GLU A 1 341 ? -15.155 15.370 -2.707 1.00 91.50 341 GLU A C 1
ATOM 2610 O O . GLU A 1 341 ? -16.248 15.654 -2.213 1.00 91.50 341 GLU A O 1
ATOM 2615 N N . GLY A 1 342 ? -14.031 15.294 -2.001 1.00 92.50 342 GLY A N 1
ATOM 2616 C CA . GLY A 1 342 ? -13.919 15.583 -0.576 1.00 92.50 342 GLY A CA 1
ATOM 2617 C C . GLY A 1 342 ? -12.476 15.871 -0.163 1.00 92.50 342 GLY A C 1
ATOM 2618 O O . GLY A 1 342 ? -11.568 15.908 -0.998 1.00 92.50 342 GLY A O 1
ATOM 2619 N N . ALA A 1 343 ? -12.275 16.098 1.132 1.00 93.31 343 ALA A N 1
ATOM 2620 C CA . ALA A 1 343 ? -10.973 16.358 1.740 1.00 93.31 343 ALA A CA 1
ATOM 2621 C C . ALA A 1 343 ? -10.752 15.433 2.944 1.00 93.31 343 ALA A C 1
ATOM 2623 O O . ALA A 1 343 ? -11.716 14.923 3.512 1.00 93.31 343 ALA A O 1
ATOM 2624 N N . ALA A 1 344 ? -9.488 15.217 3.292 1.00 91.88 344 ALA A N 1
ATOM 2625 C CA . ALA A 1 344 ? -9.041 14.429 4.435 1.00 91.88 344 ALA A CA 1
ATOM 2626 C C . ALA A 1 344 ? -7.728 15.009 4.985 1.00 91.88 344 ALA A C 1
ATOM 2628 O O . ALA A 1 344 ? -7.041 15.746 4.271 1.00 91.88 344 ALA A O 1
ATOM 2629 N N . ASP A 1 345 ? -7.348 14.653 6.211 1.00 85.81 345 ASP A N 1
ATOM 2630 C CA . ASP A 1 345 ? -6.155 15.220 6.854 1.00 85.81 345 ASP A CA 1
ATOM 2631 C C . ASP A 1 345 ? -4.860 14.558 6.356 1.00 85.81 345 ASP A C 1
ATOM 2633 O O . ASP A 1 345 ? -3.769 15.115 6.482 1.00 85.81 345 ASP A O 1
ATOM 2637 N N . SER A 1 346 ? -4.969 13.401 5.695 1.00 83.75 346 SER A N 1
ATOM 2638 C CA . SER A 1 346 ? -3.835 12.666 5.137 1.00 83.75 346 SER A CA 1
ATOM 2639 C C . SER A 1 346 ? -4.193 11.881 3.867 1.00 83.75 346 SER A C 1
ATOM 2641 O O . SER A 1 346 ? -5.362 11.636 3.563 1.00 83.75 346 SER A O 1
ATOM 2643 N N . LEU A 1 347 ? -3.179 11.478 3.088 1.00 80.44 347 LEU A N 1
ATOM 2644 C CA . LEU A 1 347 ? -3.371 10.646 1.890 1.00 80.44 347 LEU A CA 1
ATOM 2645 C C . LEU A 1 347 ? -4.034 9.286 2.222 1.00 80.44 347 LEU A C 1
ATOM 2647 O O . LEU A 1 347 ? -4.969 8.918 1.506 1.00 80.44 347 LEU A O 1
ATOM 2651 N N . PRO A 1 348 ? -3.636 8.557 3.292 1.00 78.31 348 PRO A N 1
ATOM 2652 C CA . PRO A 1 348 ? -4.313 7.325 3.706 1.00 78.31 348 PRO A CA 1
ATOM 2653 C C . PRO A 1 348 ? -5.782 7.533 4.095 1.00 78.31 348 PRO A C 1
ATOM 2655 O O . PRO A 1 348 ? -6.649 6.816 3.596 1.00 78.31 348 PRO A O 1
ATOM 2658 N N . GLU A 1 349 ? -6.093 8.554 4.898 1.00 81.25 349 GLU A N 1
ATOM 2659 C CA . GLU A 1 349 ? -7.485 8.886 5.236 1.00 81.25 349 GLU A CA 1
ATOM 2660 C C . GLU A 1 349 ? -8.289 9.287 4.001 1.00 81.25 349 GLU A C 1
ATOM 2662 O O . GLU A 1 349 ? -9.458 8.934 3.874 1.00 81.25 349 GLU A O 1
ATOM 2667 N N . GLY A 1 350 ? -7.660 9.973 3.043 1.00 87.06 350 GLY A N 1
ATOM 2668 C CA . GLY A 1 350 ? -8.279 10.301 1.766 1.00 87.06 350 GLY A CA 1
ATOM 2669 C C . GLY A 1 350 ? -8.660 9.058 0.959 1.00 87.06 350 GLY A C 1
ATOM 2670 O O . GLY A 1 350 ? -9.735 9.032 0.359 1.00 87.06 350 GLY A O 1
ATOM 2671 N N . LYS A 1 351 ? -7.826 8.006 0.972 1.00 86.44 351 LYS A N 1
ATOM 2672 C CA . LYS A 1 351 ? -8.137 6.711 0.337 1.00 86.44 351 LYS A CA 1
ATOM 2673 C C . LYS A 1 351 ? -9.336 6.040 1.009 1.00 86.44 351 LYS A C 1
ATOM 2675 O O . LYS A 1 351 ? -10.214 5.545 0.297 1.00 86.44 351 LYS A O 1
ATOM 2680 N N . GLU A 1 352 ? -9.399 6.044 2.341 1.00 84.44 352 GLU A N 1
ATOM 2681 C CA . GLU A 1 352 ? -10.516 5.428 3.069 1.00 84.44 352 GLU A CA 1
ATOM 2682 C C . GLU A 1 352 ? -11.810 6.232 2.923 1.00 84.44 352 GLU A C 1
ATOM 2684 O O . GLU A 1 352 ? -12.843 5.674 2.564 1.00 84.44 352 GLU A O 1
ATOM 2689 N N . SER A 1 353 ? -11.746 7.555 3.065 1.00 88.69 353 SER A N 1
ATOM 2690 C CA . SER A 1 353 ? -12.885 8.453 2.862 1.00 88.69 353 SER A CA 1
ATOM 2691 C C . SER A 1 353 ? -13.461 8.328 1.443 1.00 88.69 353 SER A C 1
ATOM 2693 O O . SER A 1 353 ? -14.678 8.244 1.267 1.00 88.69 353 SER A O 1
ATOM 2695 N N . ALA A 1 354 ? -12.607 8.197 0.420 1.00 89.50 354 ALA A N 1
ATOM 2696 C CA . ALA A 1 354 ? -13.048 7.948 -0.953 1.00 89.50 354 ALA A CA 1
ATOM 2697 C C . ALA A 1 354 ? -13.744 6.584 -1.124 1.00 89.50 354 ALA A C 1
ATOM 2699 O O . ALA A 1 354 ? -14.722 6.480 -1.871 1.00 89.50 354 ALA A O 1
ATOM 2700 N N . ARG A 1 355 ? -13.265 5.534 -0.441 1.00 87.81 355 ARG A N 1
ATOM 2701 C CA . ARG A 1 355 ? -13.912 4.209 -0.435 1.00 87.81 355 ARG A CA 1
ATOM 2702 C C . ARG A 1 355 ? -15.240 4.236 0.302 1.00 87.81 355 ARG A C 1
ATOM 2704 O O . ARG A 1 355 ? -16.218 3.708 -0.220 1.00 87.81 355 ARG A O 1
ATOM 2711 N N . GLN A 1 356 ? -15.306 4.885 1.458 1.00 88.25 356 GLN A N 1
ATOM 2712 C CA . GLN A 1 356 ? -16.550 5.073 2.193 1.00 88.25 356 GLN A CA 1
ATOM 2713 C C . GLN A 1 356 ? -17.580 5.817 1.335 1.00 88.25 356 GLN A C 1
ATOM 2715 O O . GLN A 1 356 ? -18.706 5.347 1.181 1.00 88.25 356 GLN A O 1
ATOM 2720 N N . ALA A 1 357 ? -17.175 6.899 0.666 1.00 89.38 357 ALA A N 1
ATOM 2721 C CA . ALA A 1 357 ? -18.043 7.624 -0.256 1.00 89.38 357 ALA A CA 1
ATOM 2722 C C . ALA A 1 357 ? -18.529 6.749 -1.429 1.00 89.38 357 ALA A C 1
ATOM 2724 O O . ALA A 1 357 ? -19.669 6.901 -1.878 1.00 89.38 357 ALA A O 1
ATOM 2725 N N . LEU A 1 358 ? -17.697 5.820 -1.923 1.00 90.50 358 LEU A N 1
ATOM 2726 C CA . LEU A 1 358 ? -18.103 4.823 -2.917 1.00 90.50 358 LEU A CA 1
ATOM 2727 C C . LEU A 1 358 ? -19.125 3.830 -2.338 1.00 90.50 358 LEU A C 1
ATOM 2729 O O . LEU A 1 358 ? -20.129 3.579 -2.999 1.00 90.50 358 LEU A O 1
ATOM 2733 N N . ARG A 1 359 ? -18.915 3.304 -1.122 1.00 89.19 359 ARG A N 1
ATOM 2734 C CA . ARG A 1 359 ? -19.847 2.376 -0.447 1.00 89.19 359 ARG A CA 1
ATOM 2735 C C . ARG A 1 359 ? -21.215 3.007 -0.219 1.00 89.19 359 ARG A C 1
ATOM 2737 O O . ARG A 1 359 ? -22.230 2.401 -0.542 1.00 89.19 359 ARG A O 1
ATOM 2744 N N . GLU A 1 360 ? -21.238 4.233 0.293 1.00 88.88 360 GLU A N 1
ATOM 2745 C CA . GLU A 1 360 ? -22.476 4.944 0.625 1.00 88.88 360 GLU A CA 1
ATOM 2746 C C . GLU A 1 360 ? -23.308 5.275 -0.619 1.00 88.88 360 GLU A C 1
ATOM 2748 O O . GLU A 1 360 ? -24.535 5.182 -0.599 1.00 88.88 360 GLU A O 1
ATOM 2753 N N . ARG A 1 361 ? -22.655 5.668 -1.719 1.00 86.81 361 ARG A N 1
ATOM 2754 C CA . ARG A 1 361 ? -23.343 6.157 -2.926 1.00 86.81 361 ARG A CA 1
ATOM 2755 C C . ARG A 1 361 ? -23.553 5.094 -3.993 1.00 86.81 361 ARG A C 1
ATOM 2757 O O . ARG A 1 361 ? -24.494 5.196 -4.778 1.00 86.81 361 ARG A O 1
ATOM 2764 N N . PHE A 1 362 ? -22.658 4.116 -4.060 1.00 88.50 362 PHE A N 1
ATOM 2765 C CA . PHE A 1 362 ? -22.576 3.124 -5.127 1.00 88.50 362 PHE A CA 1
ATOM 2766 C C . PHE A 1 362 ? -22.273 1.721 -4.562 1.00 88.50 362 PHE A C 1
ATOM 2768 O O . PHE A 1 362 ? -21.276 1.106 -4.956 1.00 88.50 362 PHE A O 1
ATOM 2775 N N . PRO A 1 363 ? -23.131 1.185 -3.672 1.00 85.88 363 PRO A N 1
ATOM 2776 C CA . PRO A 1 363 ? -22.857 -0.047 -2.927 1.00 85.88 363 PRO A CA 1
ATOM 2777 C C . PRO A 1 363 ? -22.606 -1.261 -3.832 1.00 85.88 363 PRO A C 1
ATOM 2779 O O . PRO A 1 363 ? -21.715 -2.055 -3.556 1.00 85.88 363 PRO A O 1
ATOM 2782 N N . GLU A 1 364 ? -23.309 -1.372 -4.966 1.00 83.31 364 GLU A N 1
ATOM 2783 C CA . GLU A 1 364 ? -23.100 -2.471 -5.924 1.00 83.31 364 GLU A CA 1
ATOM 2784 C C . GLU A 1 364 ? -21.691 -2.462 -6.540 1.00 83.31 364 GLU A C 1
ATOM 2786 O O . GLU A 1 364 ? -21.061 -3.510 -6.687 1.00 83.31 364 GLU A O 1
ATOM 2791 N N . PHE A 1 365 ? -21.170 -1.278 -6.883 1.00 80.69 365 PHE A N 1
ATOM 2792 C CA . PHE A 1 365 ? -19.816 -1.144 -7.422 1.00 80.69 365 PHE A CA 1
ATOM 2793 C C . PHE A 1 365 ? -18.756 -1.313 -6.335 1.00 80.69 365 PHE A C 1
ATOM 2795 O O . PHE A 1 365 ? -17.705 -1.882 -6.619 1.00 80.69 365 PHE A O 1
ATOM 2802 N N . ALA A 1 366 ? -19.030 -0.848 -5.113 1.00 82.31 366 ALA A N 1
ATOM 2803 C CA . ALA A 1 366 ? -18.158 -1.081 -3.969 1.00 82.31 366 ALA A CA 1
ATOM 2804 C C . ALA A 1 366 ? -18.003 -2.585 -3.710 1.00 82.31 366 ALA A C 1
ATOM 2806 O O . ALA A 1 366 ? -16.884 -3.080 -3.771 1.00 82.31 366 ALA A O 1
ATOM 2807 N N . HIS A 1 367 ? -19.106 -3.329 -3.586 1.00 78.50 367 HIS A N 1
ATOM 2808 C CA . HIS A 1 367 ? -19.068 -4.777 -3.367 1.00 78.50 367 HIS A CA 1
ATOM 2809 C C . HIS A 1 367 ? -18.387 -5.540 -4.503 1.00 78.50 367 HIS A C 1
ATOM 2811 O O . HIS A 1 367 ? -17.611 -6.454 -4.246 1.00 78.50 367 HIS A O 1
ATOM 2817 N N . ALA A 1 368 ? -18.626 -5.169 -5.765 1.00 72.88 368 ALA A N 1
ATOM 2818 C CA . ALA A 1 368 ? -17.970 -5.826 -6.895 1.00 72.88 368 ALA A CA 1
ATOM 2819 C C . ALA A 1 368 ? -16.444 -5.629 -6.888 1.00 72.88 368 ALA A C 1
ATOM 2821 O O . ALA A 1 368 ? -15.698 -6.530 -7.270 1.00 72.88 368 ALA A O 1
ATOM 2822 N N . VAL A 1 369 ? -15.975 -4.453 -6.465 1.00 72.06 369 VAL A N 1
ATOM 2823 C CA . VAL A 1 369 ? -14.544 -4.134 -6.412 1.00 72.06 369 VAL A CA 1
ATOM 2824 C C . VAL A 1 369 ? -13.889 -4.656 -5.139 1.00 72.06 369 VAL A C 1
ATOM 2826 O O . VAL A 1 369 ? -12.738 -5.076 -5.196 1.00 72.06 369 VAL A O 1
ATOM 2829 N N . GLU A 1 370 ? -14.607 -4.678 -4.020 1.00 70.38 370 GLU A N 1
ATOM 2830 C CA . GLU A 1 370 ? -14.183 -5.329 -2.779 1.00 70.38 370 GLU A CA 1
ATOM 2831 C C . GLU A 1 370 ? -14.030 -6.833 -3.008 1.00 70.38 370 GLU A C 1
ATOM 2833 O O . GLU A 1 370 ? -12.942 -7.348 -2.794 1.00 70.38 370 GLU A O 1
ATOM 2838 N N . ALA A 1 371 ? -15.009 -7.500 -3.623 1.00 63.94 371 ALA A N 1
ATOM 2839 C CA . ALA A 1 371 ? -14.899 -8.911 -4.003 1.00 63.94 371 ALA A CA 1
ATOM 2840 C C . ALA A 1 371 ? -13.751 -9.186 -4.997 1.00 63.94 371 ALA A C 1
ATOM 2842 O O . ALA A 1 371 ? -13.109 -10.233 -4.942 1.00 63.94 371 ALA A O 1
ATOM 2843 N N . ALA A 1 372 ? -13.462 -8.249 -5.909 1.00 57.69 372 ALA A N 1
ATOM 2844 C CA . ALA A 1 372 ? -12.309 -8.350 -6.807 1.00 57.69 372 ALA A CA 1
ATOM 2845 C C . ALA A 1 372 ? -10.968 -8.095 -6.086 1.00 57.69 372 ALA A C 1
ATOM 2847 O O . ALA A 1 372 ? -9.948 -8.661 -6.474 1.00 57.69 372 ALA A O 1
ATOM 2848 N N . GLY A 1 373 ? -10.964 -7.252 -5.049 1.00 52.62 373 GLY A N 1
ATOM 2849 C CA . GLY A 1 373 ? -9.801 -6.904 -4.228 1.00 52.62 373 GLY A CA 1
ATOM 2850 C C . GLY A 1 373 ? -9.530 -7.858 -3.057 1.00 52.62 373 GLY A C 1
ATOM 2851 O O . GLY A 1 373 ? -8.410 -7.857 -2.549 1.00 52.62 373 GLY A O 1
ATOM 285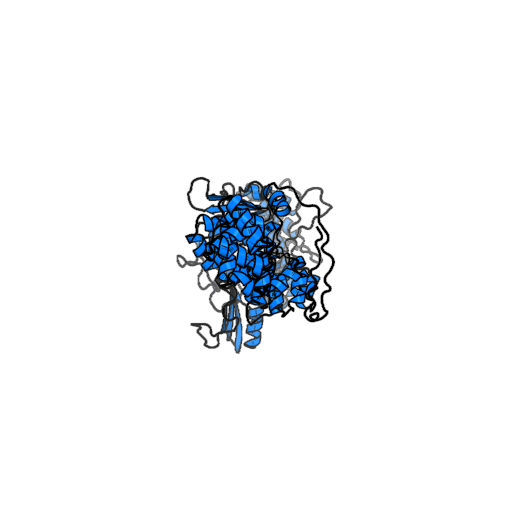2 N N . GLU A 1 374 ? -10.521 -8.663 -2.663 1.00 50.59 374 GLU A N 1
ATOM 2853 C CA . GLU A 1 374 ? -10.469 -9.748 -1.667 1.00 50.59 374 GLU A CA 1
ATOM 2854 C C . GLU A 1 374 ? -9.805 -11.024 -2.200 1.00 50.59 374 GLU A C 1
ATOM 2856 O O . GLU A 1 374 ? -9.522 -11.954 -1.441 1.00 50.59 374 GLU A O 1
ATOM 2861 N N . SER A 1 375 ? -9.519 -11.093 -3.503 1.00 50.91 375 SER A N 1
ATOM 2862 C CA . SER A 1 375 ? -8.676 -12.158 -4.034 1.00 50.91 375 SER A CA 1
ATOM 2863 C C . SER A 1 375 ? -7.283 -12.015 -3.415 1.00 50.91 375 SER A C 1
ATOM 2865 O O . SER A 1 375 ? -6.580 -11.049 -3.711 1.00 50.91 375 SER A O 1
ATOM 2867 N N . ARG A 1 376 ? -6.901 -12.962 -2.543 1.00 51.50 376 ARG A N 1
ATOM 2868 C CA . ARG A 1 376 ? -5.582 -12.982 -1.889 1.00 51.50 376 ARG A CA 1
ATOM 2869 C C . ARG A 1 376 ? -4.476 -12.713 -2.915 1.00 51.50 376 ARG A C 1
ATOM 2871 O O . ARG A 1 376 ? -4.442 -13.338 -3.978 1.00 51.50 376 ARG A O 1
ATOM 2878 N N . VAL A 1 377 ? -3.557 -11.816 -2.567 1.00 54.97 377 VAL A N 1
ATOM 2879 C CA . VAL A 1 377 ? -2.306 -11.549 -3.300 1.00 54.97 377 VAL A CA 1
ATOM 2880 C C . VAL A 1 377 ? -1.294 -12.673 -3.041 1.00 54.97 377 VAL A C 1
ATOM 2882 O O . VAL A 1 377 ? -0.216 -12.718 -3.618 1.00 54.97 377 VAL A O 1
ATOM 2885 N N . VAL A 1 378 ? -1.624 -13.616 -2.166 1.00 57.28 378 VAL A N 1
ATOM 2886 C CA . VAL A 1 378 ? -0.900 -14.873 -2.028 1.00 57.28 378 VAL A CA 1
ATOM 2887 C C . VAL A 1 378 ? -1.866 -16.018 -2.313 1.00 57.28 378 VAL A C 1
ATOM 2889 O O . VAL A 1 378 ? -2.853 -16.219 -1.604 1.00 57.28 378 VAL A O 1
ATOM 2892 N N . GLY A 1 379 ? -1.599 -16.781 -3.374 1.00 51.47 379 GLY A N 1
ATOM 2893 C CA . GLY A 1 379 ? -2.389 -17.958 -3.731 1.00 51.47 379 GLY A CA 1
ATOM 2894 C C . GLY A 1 379 ? -2.518 -18.949 -2.564 1.00 51.47 379 GLY A C 1
ATOM 2895 O O . GLY A 1 379 ? -1.613 -19.080 -1.743 1.00 51.47 379 GLY A O 1
ATOM 2896 N N . ALA A 1 380 ? -3.630 -19.697 -2.516 1.00 45.66 380 ALA A N 1
ATOM 2897 C CA . ALA A 1 380 ? -3.970 -20.640 -1.436 1.00 45.66 380 ALA A CA 1
ATOM 2898 C C . ALA A 1 380 ? -2.881 -21.692 -1.117 1.00 45.66 380 ALA A C 1
ATOM 2900 O O . ALA A 1 380 ? -2.904 -22.294 -0.048 1.00 45.66 380 ALA A O 1
ATOM 2901 N N . SER A 1 381 ? -1.915 -21.895 -2.022 1.00 52.75 381 SER A N 1
ATOM 2902 C CA . SER A 1 381 ? -0.620 -22.484 -1.694 1.00 52.75 381 SER A CA 1
ATOM 2903 C C . SER A 1 381 ? 0.490 -21.762 -2.464 1.00 52.75 381 SER A C 1
ATOM 2905 O O . SER A 1 381 ? 0.454 -21.719 -3.696 1.00 52.75 381 SER A O 1
ATOM 2907 N N . LEU A 1 382 ? 1.529 -21.302 -1.763 1.00 66.19 382 LEU A N 1
ATOM 2908 C CA . LEU A 1 382 ? 2.818 -20.921 -2.361 1.00 66.19 382 LEU A CA 1
ATOM 2909 C C . LEU A 1 382 ? 3.680 -22.151 -2.711 1.00 66.19 382 LEU A C 1
ATOM 2911 O O . LEU A 1 382 ? 4.893 -22.049 -2.898 1.00 66.19 382 LEU A O 1
ATOM 2915 N N . ALA A 1 383 ? 3.082 -23.339 -2.792 1.00 73.75 383 ALA A N 1
ATOM 2916 C CA . ALA A 1 383 ? 3.786 -24.537 -3.204 1.00 73.75 383 ALA A CA 1
ATOM 2917 C C . ALA A 1 383 ? 3.951 -24.575 -4.729 1.00 73.75 383 ALA A C 1
ATOM 2919 O O . ALA A 1 383 ? 3.128 -24.079 -5.499 1.00 73.75 383 ALA A O 1
ATOM 2920 N N . TRP A 1 384 ? 5.025 -25.220 -5.173 1.00 83.56 384 TRP A N 1
ATOM 2921 C CA . TRP A 1 384 ? 5.175 -25.593 -6.572 1.00 83.56 384 TRP A CA 1
ATOM 2922 C C . TRP A 1 384 ? 4.180 -26.703 -6.912 1.00 83.56 384 TRP A C 1
ATOM 2924 O O . TRP A 1 384 ? 4.223 -27.775 -6.311 1.00 83.56 384 TRP A O 1
ATOM 2934 N N . MET A 1 385 ? 3.320 -26.463 -7.896 1.00 87.25 385 MET A N 1
ATOM 2935 C CA . MET A 1 385 ? 2.279 -27.391 -8.338 1.00 87.25 385 MET A CA 1
ATOM 2936 C C . MET A 1 385 ? 2.453 -27.742 -9.818 1.00 87.25 385 MET A C 1
ATOM 2938 O O . MET A 1 385 ? 2.965 -26.919 -10.578 1.00 87.25 385 MET A O 1
ATOM 2942 N N . PRO A 1 386 ? 2.005 -28.925 -10.271 1.00 86.69 386 PRO A N 1
ATOM 2943 C CA . PRO A 1 386 ? 1.930 -29.232 -11.696 1.00 86.69 386 PRO A CA 1
ATOM 2944 C C . PRO A 1 386 ? 1.104 -28.182 -12.444 1.00 86.69 386 PRO A C 1
ATOM 2946 O O . PRO A 1 386 ? 0.026 -27.793 -11.993 1.00 86.69 386 PRO A O 1
ATOM 2949 N N . MET A 1 387 ? 1.605 -27.712 -13.586 1.00 84.25 387 MET A N 1
ATOM 2950 C CA . MET A 1 387 ? 0.907 -26.709 -14.391 1.00 84.25 387 MET A CA 1
ATOM 2951 C C . MET A 1 387 ? -0.232 -27.359 -15.203 1.00 84.25 387 MET A C 1
ATOM 2953 O O . MET A 1 387 ? 0.042 -28.216 -16.051 1.00 84.25 387 MET A O 1
ATOM 2957 N N . PRO A 1 388 ? -1.504 -26.957 -15.002 1.00 77.06 388 PRO A N 1
ATOM 2958 C CA . PRO A 1 388 ? -2.628 -27.502 -15.756 1.00 77.06 388 PRO A CA 1
ATOM 2959 C C . PRO A 1 388 ? -2.459 -27.275 -17.262 1.00 77.06 388 PRO A C 1
ATOM 2961 O O . PRO A 1 388 ? -2.221 -26.155 -17.709 1.00 77.06 388 PRO A O 1
ATOM 2964 N N . GLY A 1 389 ? -2.587 -28.341 -18.056 1.00 75.12 389 GLY A N 1
ATOM 2965 C CA . GLY A 1 389 ? -2.477 -28.264 -19.518 1.00 75.12 389 GLY A CA 1
ATOM 2966 C C . GLY A 1 389 ? -1.054 -28.058 -20.054 1.00 75.12 389 GLY A C 1
ATOM 2967 O O . GLY A 1 389 ? -0.892 -27.785 -21.247 1.00 75.12 389 GLY A O 1
ATOM 2968 N N . ALA A 1 390 ? -0.018 -28.190 -19.218 1.00 77.62 390 ALA A N 1
ATOM 2969 C CA . ALA A 1 390 ? 1.362 -28.170 -19.686 1.00 77.62 390 ALA A CA 1
ATOM 2970 C C . ALA A 1 390 ? 1.671 -29.360 -20.609 1.00 77.62 390 ALA A C 1
ATOM 2972 O O . ALA A 1 390 ? 1.150 -30.460 -20.443 1.00 77.62 390 ALA A O 1
ATOM 2973 N N . ARG A 1 391 ? 2.553 -29.135 -21.594 1.00 73.56 391 ARG A N 1
ATOM 2974 C CA . ARG A 1 391 ? 2.978 -30.181 -22.546 1.00 73.56 391 ARG A CA 1
ATOM 2975 C C . ARG A 1 391 ? 3.876 -31.249 -21.918 1.00 73.56 391 ARG A C 1
ATOM 2977 O O . ARG A 1 391 ? 3.933 -32.353 -22.445 1.00 73.56 391 ARG A O 1
ATOM 2984 N N . ASP A 1 392 ? 4.600 -30.904 -20.856 1.00 79.94 392 ASP A N 1
ATOM 2985 C CA . ASP A 1 392 ? 5.449 -31.822 -20.091 1.00 79.94 392 ASP A CA 1
ATOM 2986 C C . ASP A 1 392 ? 4.933 -31.867 -18.650 1.00 79.94 392 ASP A C 1
ATOM 2988 O O . ASP A 1 392 ? 4.791 -30.821 -18.013 1.00 79.94 392 ASP A O 1
ATOM 2992 N N . GLU A 1 393 ? 4.671 -33.072 -18.149 1.00 83.56 393 GLU A N 1
ATOM 2993 C CA . GLU A 1 393 ? 4.104 -33.337 -16.819 1.00 83.56 393 GLU A CA 1
ATOM 2994 C C . GLU A 1 393 ? 5.009 -32.871 -15.668 1.00 83.56 393 GLU A C 1
ATOM 2996 O O . GLU A 1 393 ? 4.543 -32.659 -14.552 1.00 83.56 393 GLU A O 1
ATOM 3001 N N . ARG A 1 394 ? 6.304 -32.665 -15.932 1.00 84.81 394 ARG A N 1
ATOM 3002 C CA . ARG A 1 394 ? 7.270 -32.130 -14.960 1.00 84.81 394 ARG A CA 1
ATOM 3003 C C . ARG A 1 394 ? 7.289 -30.601 -14.923 1.00 84.81 394 ARG A C 1
ATOM 3005 O O . ARG A 1 394 ? 8.091 -30.028 -14.188 1.00 84.81 394 ARG A O 1
ATOM 3012 N N . THR A 1 395 ? 6.469 -29.936 -15.736 1.00 88.44 395 THR A N 1
ATOM 3013 C CA . THR A 1 395 ? 6.319 -28.479 -15.700 1.00 88.44 395 THR A CA 1
ATOM 3014 C C . THR A 1 395 ? 5.589 -28.090 -14.428 1.00 88.44 395 THR A C 1
ATOM 3016 O O . THR A 1 395 ? 4.452 -28.506 -14.197 1.00 88.44 395 THR A O 1
ATOM 3019 N N . LEU A 1 396 ? 6.241 -27.270 -13.615 1.00 88.56 396 LEU A N 1
ATOM 3020 C CA . LEU A 1 396 ? 5.686 -26.787 -12.365 1.00 88.56 396 LEU A CA 1
ATOM 3021 C C . LEU A 1 396 ? 5.422 -25.293 -12.479 1.00 88.56 396 LEU A C 1
ATOM 3023 O O . LEU A 1 396 ? 6.201 -24.548 -13.071 1.00 88.56 396 LEU A O 1
ATOM 3027 N N . GLN A 1 397 ? 4.341 -24.855 -11.860 1.00 88.81 397 GLN A N 1
ATOM 3028 C CA . GLN A 1 397 ? 4.042 -23.455 -11.649 1.00 88.81 397 GLN A CA 1
ATOM 3029 C C . GLN A 1 397 ? 3.879 -23.186 -10.160 1.00 88.81 397 GLN A C 1
ATOM 3031 O O . GLN A 1 397 ? 3.481 -24.059 -9.388 1.00 88.81 397 GLN A O 1
ATOM 3036 N N . ARG A 1 398 ? 4.144 -21.953 -9.766 1.00 83.56 398 ARG A N 1
ATOM 3037 C CA . ARG A 1 398 ? 3.756 -21.420 -8.473 1.00 83.56 398 ARG A CA 1
ATOM 3038 C C . ARG A 1 398 ? 3.128 -20.063 -8.710 1.00 83.56 398 ARG A C 1
ATOM 3040 O O . ARG A 1 398 ? 3.810 -19.114 -9.093 1.00 83.56 398 ARG A O 1
ATOM 3047 N N . VAL A 1 399 ? 1.821 -20.011 -8.518 1.00 79.75 399 VAL A N 1
ATOM 3048 C CA . VAL A 1 399 ? 1.046 -18.781 -8.637 1.00 79.75 399 VAL A CA 1
ATOM 3049 C C . VAL A 1 399 ? 1.257 -17.995 -7.355 1.00 79.75 399 VAL A C 1
ATOM 3051 O O . VAL A 1 399 ? 1.006 -18.510 -6.268 1.00 79.75 399 VAL A O 1
ATOM 3054 N N . ILE A 1 400 ? 1.795 -16.791 -7.497 1.00 74.31 400 ILE A N 1
ATOM 3055 C CA . ILE A 1 400 ? 1.984 -15.868 -6.383 1.00 74.31 400 ILE A CA 1
ATOM 3056 C C . ILE A 1 400 ? 0.667 -15.132 -6.190 1.00 74.31 400 ILE A C 1
ATOM 3058 O O . ILE A 1 400 ? 0.059 -15.264 -5.139 1.00 74.31 400 ILE A O 1
ATOM 3062 N N . ASP A 1 401 ? 0.173 -14.506 -7.259 1.00 68.94 401 ASP A N 1
ATOM 3063 C CA . ASP A 1 401 ? -1.128 -13.848 -7.327 1.00 68.94 401 ASP A CA 1
ATOM 3064 C C . ASP A 1 401 ? -1.717 -13.902 -8.748 1.00 68.94 401 ASP A C 1
ATOM 3066 O O . ASP A 1 401 ? -1.238 -14.620 -9.629 1.00 68.94 401 ASP A O 1
ATOM 3070 N N . ASP A 1 402 ? -2.778 -13.129 -8.964 1.00 64.12 402 ASP A N 1
ATOM 3071 C CA . ASP A 1 402 ? -3.483 -12.953 -10.231 1.00 64.12 402 ASP A CA 1
ATOM 3072 C C . ASP A 1 402 ? -2.611 -12.411 -11.381 1.00 64.12 402 ASP A C 1
ATOM 3074 O O . ASP A 1 402 ? -2.918 -12.630 -12.556 1.00 64.12 402 ASP A O 1
ATOM 3078 N N . ARG A 1 403 ? -1.513 -11.723 -11.065 1.00 66.75 403 ARG A N 1
ATOM 3079 C CA . ARG A 1 403 ? -0.615 -11.057 -12.017 1.00 66.75 403 ARG A CA 1
ATOM 3080 C C . ARG A 1 403 ? 0.739 -11.745 -12.107 1.00 66.75 403 ARG A C 1
ATOM 3082 O O . ARG A 1 403 ? 1.364 -11.672 -13.168 1.00 66.75 403 ARG A O 1
ATOM 3089 N N . ILE A 1 404 ? 1.194 -12.395 -11.038 1.00 76.06 404 ILE A N 1
ATOM 3090 C CA . ILE A 1 404 ? 2.522 -12.978 -10.902 1.00 76.06 404 ILE A CA 1
ATOM 3091 C C . ILE A 1 404 ? 2.455 -14.488 -10.697 1.00 76.06 404 ILE A C 1
ATOM 3093 O O . ILE A 1 404 ? 1.882 -14.995 -9.736 1.00 76.06 404 ILE A O 1
ATOM 3097 N N . ALA A 1 405 ? 3.156 -15.222 -11.559 1.00 81.94 405 ALA A N 1
ATOM 3098 C CA . ALA A 1 405 ? 3.396 -16.645 -11.368 1.00 81.94 405 ALA A CA 1
ATOM 3099 C C . ALA A 1 405 ? 4.820 -17.009 -11.785 1.00 81.94 405 ALA A C 1
ATOM 3101 O O . ALA A 1 405 ? 5.331 -16.525 -12.792 1.00 81.94 405 ALA A O 1
ATOM 3102 N N . ALA A 1 406 ? 5.458 -17.888 -11.022 1.00 86.81 406 ALA A N 1
ATOM 3103 C CA . ALA A 1 406 ? 6.709 -18.527 -11.398 1.00 86.81 406 ALA A CA 1
ATOM 3104 C C . ALA A 1 406 ? 6.408 -19.826 -12.155 1.00 86.81 406 ALA A C 1
ATOM 3106 O O . ALA A 1 406 ? 5.508 -20.572 -11.773 1.00 86.81 406 ALA A O 1
ATOM 3107 N N . VAL A 1 407 ? 7.170 -20.130 -13.200 1.00 88.56 407 VAL A N 1
ATOM 3108 C CA . VAL A 1 407 ? 7.040 -21.369 -13.979 1.00 88.56 407 VAL A CA 1
ATOM 3109 C C . VAL A 1 407 ? 8.428 -21.963 -14.183 1.00 88.56 407 VAL A C 1
ATOM 3111 O O . VAL A 1 407 ? 9.357 -21.266 -14.591 1.00 88.56 407 VAL A O 1
ATOM 3114 N N . VAL A 1 408 ? 8.570 -23.263 -13.938 1.00 90.62 408 VAL A N 1
ATOM 3115 C CA . VAL A 1 408 ? 9.761 -24.033 -14.307 1.00 90.62 408 VAL A CA 1
ATOM 3116 C C . VAL A 1 408 ? 9.368 -25.195 -15.200 1.00 90.62 408 VAL A C 1
ATOM 3118 O O . VAL A 1 408 ? 8.391 -25.895 -14.942 1.00 90.62 408 VAL A O 1
ATOM 3121 N N . ALA A 1 409 ? 10.136 -25.411 -16.259 1.00 90.31 409 ALA A N 1
ATOM 3122 C CA . ALA A 1 409 ? 9.858 -26.450 -17.242 1.00 90.31 409 ALA A CA 1
ATOM 3123 C C . ALA A 1 409 ? 11.147 -27.174 -17.651 1.00 90.31 409 ALA A C 1
ATOM 3125 O O . ALA A 1 409 ? 12.212 -26.549 -17.705 1.00 90.31 409 ALA A O 1
ATOM 3126 N N . PRO A 1 410 ? 11.084 -28.469 -17.994 1.00 85.56 410 PRO A N 1
ATOM 3127 C CA . PRO A 1 410 ? 12.206 -29.153 -18.621 1.00 85.56 410 PRO A CA 1
ATOM 3128 C C . PRO A 1 410 ? 12.596 -28.474 -19.937 1.00 85.56 410 PRO A C 1
ATOM 3130 O O . PRO A 1 410 ? 11.766 -28.212 -20.805 1.00 85.56 410 PRO A O 1
ATOM 3133 N N . GLY A 1 411 ? 13.884 -28.184 -20.078 1.00 78.69 411 GLY A N 1
ATOM 3134 C CA . GLY A 1 411 ? 14.484 -27.523 -21.226 1.00 78.69 411 GLY A CA 1
ATOM 3135 C C . GLY A 1 411 ? 15.425 -28.433 -22.025 1.00 78.69 411 GLY A C 1
ATOM 3136 O O . GLY A 1 411 ? 15.698 -29.580 -21.660 1.00 78.69 411 GLY A O 1
ATOM 3137 N N . PRO A 1 412 ? 15.956 -27.927 -23.149 1.00 70.31 412 PRO A N 1
ATOM 3138 C CA . PRO A 1 412 ? 16.861 -28.682 -24.007 1.00 70.31 412 PRO A CA 1
ATOM 3139 C C . PRO A 1 412 ? 18.189 -29.015 -23.306 1.00 70.31 412 PRO A C 1
ATOM 3141 O O . PRO A 1 412 ? 18.710 -28.238 -22.506 1.00 70.31 412 PRO A O 1
ATOM 3144 N N . GLY A 1 413 ? 18.761 -30.178 -23.637 1.00 74.62 413 GLY A N 1
ATOM 3145 C CA . GLY A 1 413 ? 20.064 -30.614 -23.116 1.00 74.62 413 GLY A CA 1
ATOM 3146 C C . GLY A 1 413 ? 20.058 -31.049 -21.646 1.00 74.62 413 GLY A C 1
ATOM 3147 O O . GLY A 1 413 ? 21.097 -30.973 -20.997 1.00 74.62 413 GLY A O 1
ATOM 3148 N N . GLY A 1 414 ? 18.900 -31.459 -21.111 1.00 74.88 414 GLY A N 1
ATOM 3149 C CA . GLY A 1 414 ? 18.753 -31.892 -19.714 1.00 74.88 414 GLY A CA 1
ATOM 3150 C C . GLY A 1 414 ? 18.753 -30.749 -18.694 1.00 74.88 414 GLY A C 1
ATOM 3151 O O . GLY A 1 414 ? 18.811 -31.008 -17.496 1.00 74.88 414 GLY A O 1
ATOM 3152 N N . ARG A 1 415 ? 18.702 -29.495 -19.159 1.00 85.50 415 ARG A N 1
ATOM 3153 C CA . ARG A 1 415 ? 18.619 -28.293 -18.318 1.00 85.50 415 ARG A CA 1
ATOM 3154 C C . ARG A 1 415 ? 17.170 -27.893 -18.072 1.00 85.50 415 ARG A C 1
ATOM 3156 O O . ARG A 1 415 ? 16.276 -28.345 -18.773 1.00 85.50 415 ARG A O 1
ATOM 3163 N N . TRP A 1 416 ? 16.949 -27.007 -17.115 1.00 85.31 416 TRP A N 1
ATOM 3164 C CA . TRP A 1 416 ? 15.639 -26.493 -16.736 1.00 85.31 416 TRP A CA 1
ATOM 3165 C C . TRP A 1 416 ? 15.479 -25.033 -17.166 1.00 85.31 416 TRP A C 1
ATOM 3167 O O . TRP A 1 416 ? 16.417 -24.239 -17.085 1.00 85.31 416 TRP A O 1
ATOM 3177 N N . GLN A 1 417 ? 14.296 -24.698 -17.672 1.00 88.50 417 GLN A N 1
ATOM 3178 C CA . GLN A 1 417 ? 13.868 -23.346 -18.015 1.00 88.50 417 GLN A CA 1
ATOM 3179 C C . GLN A 1 417 ? 13.097 -22.730 -16.851 1.00 88.50 417 GLN A C 1
ATOM 3181 O O . GLN A 1 417 ? 12.360 -23.430 -16.162 1.00 88.50 417 GLN A O 1
ATOM 3186 N N . THR A 1 418 ? 13.238 -21.416 -16.696 1.00 85.38 418 THR A N 1
ATOM 3187 C CA . THR A 1 418 ? 12.724 -20.658 -15.554 1.00 85.38 418 THR A CA 1
ATOM 3188 C C . THR A 1 418 ? 12.091 -19.357 -16.013 1.00 85.38 418 THR A C 1
ATOM 3190 O O . THR A 1 418 ? 12.791 -18.517 -16.584 1.00 85.38 418 THR A O 1
ATOM 3193 N N . TRP A 1 419 ? 10.790 -19.180 -15.805 1.00 84.06 419 TRP A N 1
ATOM 3194 C CA . TRP A 1 419 ? 10.026 -18.013 -16.249 1.00 84.06 419 TRP A CA 1
ATOM 3195 C C . TRP A 1 419 ? 9.260 -17.399 -15.065 1.00 84.06 419 TRP A C 1
ATOM 3197 O O . TRP A 1 419 ? 8.906 -18.100 -14.118 1.00 84.06 419 TRP A O 1
ATOM 3207 N N . ALA A 1 420 ? 8.964 -16.105 -15.140 1.00 82.38 420 ALA A N 1
ATOM 3208 C CA . ALA A 1 420 ? 7.967 -15.442 -14.308 1.00 82.38 420 ALA A CA 1
ATOM 3209 C C . ALA A 1 420 ? 6.977 -14.692 -15.208 1.00 82.38 420 ALA A C 1
ATOM 3211 O O . ALA A 1 420 ? 7.397 -13.944 -16.088 1.00 82.38 420 ALA A O 1
ATOM 3212 N N . THR A 1 421 ? 5.676 -14.886 -15.026 1.00 79.62 421 THR A N 1
ATOM 3213 C CA . THR A 1 421 ? 4.655 -14.014 -15.616 1.00 79.62 421 THR A CA 1
ATOM 3214 C C . THR A 1 421 ? 4.449 -12.821 -14.696 1.00 79.62 421 THR A C 1
ATOM 3216 O O . THR A 1 421 ? 4.424 -13.009 -13.489 1.00 79.62 421 THR A O 1
ATOM 3219 N N . VAL A 1 422 ? 4.314 -11.618 -15.244 1.00 72.06 422 VAL A N 1
ATOM 3220 C CA . VAL A 1 422 ? 3.954 -10.387 -14.524 1.00 72.06 422 VAL A CA 1
ATOM 3221 C C . VAL A 1 422 ? 2.979 -9.637 -15.419 1.00 72.06 422 VAL A C 1
ATOM 3223 O O . VAL A 1 422 ? 3.362 -9.262 -16.524 1.00 72.06 422 VAL A O 1
ATOM 3226 N N . ASP A 1 423 ? 1.722 -9.475 -15.012 1.00 62.09 423 ASP A N 1
ATOM 3227 C CA . ASP A 1 423 ? 0.673 -8.870 -15.857 1.00 62.09 423 ASP A CA 1
ATOM 3228 C C . ASP A 1 423 ? 0.466 -9.581 -17.199 1.00 62.09 423 ASP A C 1
ATOM 3230 O O . ASP A 1 423 ? 0.217 -8.964 -18.235 1.00 62.09 423 ASP A O 1
ATOM 3234 N N . GLY A 1 424 ? 0.645 -10.903 -17.212 1.00 57.88 424 GLY A N 1
ATOM 3235 C CA . GLY A 1 424 ? 0.618 -11.689 -18.447 1.00 57.88 424 GLY A CA 1
ATOM 3236 C C . GLY A 1 424 ? 1.851 -11.509 -19.346 1.00 57.88 424 GLY A C 1
ATOM 3237 O O . GLY A 1 424 ? 1.934 -12.161 -20.386 1.00 57.88 424 GLY A O 1
ATOM 3238 N N . VAL A 1 425 ? 2.834 -10.691 -18.953 1.00 61.31 425 VAL A N 1
ATOM 3239 C CA . VAL A 1 425 ? 4.126 -10.552 -19.639 1.00 61.31 425 VAL A CA 1
ATOM 3240 C C . VAL A 1 425 ? 5.113 -11.578 -19.096 1.00 61.31 425 VAL A C 1
ATOM 3242 O O . VAL A 1 425 ? 5.303 -11.698 -17.888 1.00 61.31 425 VAL A O 1
ATOM 3245 N N . LEU A 1 426 ? 5.782 -12.308 -19.986 1.00 69.94 426 LEU A N 1
ATOM 3246 C CA . LEU A 1 426 ? 6.776 -13.314 -19.615 1.00 69.94 426 LEU A CA 1
ATOM 3247 C C . LEU A 1 426 ? 8.168 -12.696 -19.418 1.00 69.94 426 LEU A C 1
ATOM 3249 O O . LEU A 1 426 ? 8.721 -12.071 -20.322 1.00 69.94 426 LEU A O 1
ATOM 3253 N N . ARG A 1 427 ? 8.770 -12.943 -18.253 1.00 78.62 427 ARG A N 1
ATOM 3254 C CA . ARG A 1 427 ? 10.171 -12.659 -17.917 1.00 78.62 427 ARG A CA 1
ATOM 3255 C C . ARG A 1 427 ? 10.937 -13.981 -17.862 1.00 78.62 427 ARG A C 1
ATOM 3257 O O . ARG A 1 427 ? 10.622 -14.843 -17.048 1.00 78.62 427 ARG A O 1
ATOM 3264 N N . GLN A 1 428 ? 11.935 -14.161 -18.726 1.00 81.69 428 GLN A N 1
ATOM 3265 C CA . GLN A 1 428 ? 12.728 -15.394 -18.775 1.00 81.69 428 GLN A CA 1
ATOM 3266 C C . GLN A 1 428 ? 14.032 -15.259 -17.978 1.00 81.69 428 GLN A C 1
ATOM 3268 O O . GLN A 1 428 ? 14.785 -14.303 -18.157 1.00 81.69 428 GLN A O 1
ATOM 3273 N N . GLY A 1 429 ? 14.312 -16.253 -17.139 1.00 77.06 429 GLY A N 1
ATOM 3274 C CA . GLY A 1 429 ? 15.542 -16.399 -16.367 1.00 77.06 429 GLY A CA 1
ATOM 3275 C C . GLY A 1 429 ? 16.595 -17.285 -17.034 1.00 77.06 429 GLY A C 1
ATOM 3276 O O . GLY A 1 429 ? 16.373 -17.839 -18.118 1.00 77.06 429 GLY A O 1
ATOM 3277 N N . PRO A 1 430 ? 17.766 -17.429 -16.391 1.00 78.12 430 PRO A N 1
ATOM 3278 C CA . PRO A 1 430 ? 18.833 -18.296 -16.878 1.00 78.12 430 PRO A CA 1
ATOM 3279 C C . PRO A 1 430 ? 18.401 -19.771 -16.913 1.00 78.12 430 PRO A C 1
ATOM 3281 O O . PRO A 1 430 ? 17.516 -20.194 -16.177 1.00 78.12 430 PRO A O 1
ATOM 3284 N N . LEU A 1 431 ? 19.052 -20.567 -17.769 1.00 81.75 431 LEU A N 1
ATOM 3285 C CA . LEU A 1 431 ? 18.881 -22.023 -17.765 1.00 81.75 431 LEU A CA 1
ATOM 3286 C C . LEU A 1 431 ? 19.604 -22.633 -16.562 1.00 81.75 431 LEU A C 1
ATOM 3288 O O . LEU A 1 431 ? 20.815 -22.442 -16.418 1.00 81.75 431 LEU A O 1
ATOM 3292 N N . SER A 1 432 ? 18.894 -23.444 -15.786 1.00 88.56 432 SER A N 1
ATOM 3293 C CA . SER A 1 432 ? 19.417 -24.088 -14.579 1.00 88.56 432 SER A CA 1
ATOM 3294 C C . SER A 1 432 ? 19.777 -25.553 -14.818 1.00 88.56 432 SER A C 1
ATOM 3296 O O . SER A 1 432 ? 19.243 -26.216 -15.708 1.00 88.56 432 SER A O 1
ATOM 3298 N N . ALA A 1 433 ? 20.731 -26.071 -14.045 1.00 85.62 433 ALA A N 1
ATOM 3299 C CA . ALA A 1 433 ? 21.193 -27.455 -14.179 1.00 85.62 433 ALA A CA 1
ATOM 3300 C C . ALA A 1 433 ? 20.236 -28.475 -13.530 1.00 85.62 433 ALA A C 1
ATOM 3302 O O . ALA A 1 433 ? 20.203 -29.626 -13.953 1.00 85.62 433 ALA A O 1
ATOM 3303 N N . SER A 1 434 ? 19.449 -28.049 -12.538 1.00 89.81 434 SER A N 1
ATOM 3304 C CA . SER A 1 434 ? 18.474 -28.867 -11.806 1.00 89.81 434 SER A CA 1
ATOM 3305 C C . SER A 1 434 ? 17.141 -28.136 -11.650 1.00 89.81 434 SER A C 1
ATOM 3307 O O . SER A 1 434 ? 17.062 -26.927 -11.890 1.00 89.81 434 SER A O 1
ATOM 3309 N N . VAL A 1 435 ? 16.100 -28.865 -11.234 1.00 88.88 435 VAL A N 1
ATOM 3310 C CA . VAL A 1 435 ? 14.778 -28.283 -10.969 1.00 88.88 435 VAL A CA 1
ATOM 3311 C C . VAL A 1 435 ? 14.817 -27.350 -9.764 1.00 88.88 435 VAL A C 1
ATOM 3313 O O . VAL A 1 435 ? 14.198 -26.297 -9.798 1.00 88.88 435 VAL A O 1
ATOM 3316 N N . GLU A 1 436 ? 15.591 -27.670 -8.731 1.00 89.12 436 GLU A N 1
ATOM 3317 C CA . GLU A 1 436 ? 15.748 -26.847 -7.529 1.00 89.12 436 GLU A CA 1
ATOM 3318 C C . GLU A 1 436 ? 16.390 -25.500 -7.875 1.00 89.12 436 GLU A C 1
ATOM 3320 O O . GLU A 1 436 ? 15.826 -24.452 -7.579 1.00 89.12 436 GLU A O 1
ATOM 3325 N N . SER A 1 437 ? 17.492 -25.517 -8.632 1.00 85.88 437 SER A N 1
ATOM 3326 C CA . SER A 1 437 ? 18.143 -24.291 -9.108 1.00 85.88 437 SER A CA 1
ATOM 3327 C C . SER A 1 437 ? 17.264 -23.510 -10.097 1.00 85.88 437 SER A C 1
ATOM 3329 O O . SER A 1 437 ? 17.388 -22.293 -10.229 1.00 85.88 437 SER A O 1
ATOM 3331 N N . ALA A 1 438 ? 16.365 -24.186 -10.819 1.00 85.31 438 ALA A N 1
ATOM 3332 C CA . ALA A 1 438 ? 15.383 -23.523 -11.673 1.00 85.31 438 ALA A CA 1
ATOM 3333 C C . ALA A 1 438 ? 14.312 -22.806 -10.850 1.00 85.31 438 ALA A C 1
ATOM 3335 O O . ALA A 1 438 ? 13.931 -21.690 -11.207 1.00 85.31 438 ALA A O 1
ATOM 3336 N N . LYS A 1 439 ? 13.850 -23.434 -9.761 1.00 86.19 439 LYS A N 1
ATOM 3337 C CA . LYS A 1 439 ? 12.879 -22.866 -8.821 1.00 86.19 439 LYS A CA 1
ATOM 3338 C C . LYS A 1 439 ? 13.457 -21.630 -8.140 1.00 86.19 439 LYS A C 1
ATOM 3340 O O . LYS A 1 439 ? 12.840 -20.581 -8.240 1.00 86.19 439 LYS A O 1
ATOM 3345 N N . GLU A 1 440 ? 14.676 -21.706 -7.603 1.00 83.31 440 GLU A N 1
ATOM 3346 C CA . GLU A 1 440 ? 15.389 -20.559 -7.008 1.00 83.31 440 GLU A CA 1
ATOM 3347 C C . GLU A 1 440 ? 15.554 -19.388 -7.988 1.00 83.31 440 GLU A C 1
ATOM 3349 O O . GLU A 1 440 ? 15.326 -18.227 -7.647 1.00 83.31 440 GLU A O 1
ATOM 3354 N N . ALA A 1 441 ? 15.912 -19.675 -9.243 1.00 79.56 441 ALA A N 1
ATOM 3355 C CA . ALA A 1 441 ? 16.003 -18.634 -10.260 1.00 79.56 441 ALA A CA 1
ATOM 3356 C C . ALA A 1 441 ? 14.623 -18.023 -10.590 1.00 79.56 441 ALA A C 1
ATOM 3358 O O . ALA A 1 441 ? 14.544 -16.843 -10.925 1.00 79.56 441 ALA A O 1
ATOM 3359 N N . ALA A 1 442 ? 13.536 -18.801 -10.497 1.00 82.94 442 ALA A N 1
ATOM 3360 C CA . ALA A 1 442 ? 12.170 -18.338 -10.759 1.00 82.94 442 ALA A CA 1
ATOM 3361 C C . ALA A 1 442 ? 11.674 -17.454 -9.615 1.00 82.94 442 ALA A C 1
ATOM 3363 O O . ALA A 1 442 ? 11.109 -16.387 -9.846 1.00 82.94 442 ALA A O 1
ATOM 3364 N N . ASP A 1 443 ? 11.951 -17.896 -8.388 1.00 81.19 443 ASP A N 1
ATOM 3365 C CA . ASP A 1 443 ? 11.799 -17.158 -7.140 1.00 81.19 443 ASP A CA 1
ATOM 3366 C C . ASP A 1 443 ? 12.457 -15.779 -7.229 1.00 81.19 443 ASP A C 1
ATOM 3368 O O . ASP A 1 443 ? 11.806 -14.771 -6.970 1.00 81.19 443 ASP A O 1
ATOM 3372 N N . ALA A 1 444 ? 13.708 -15.708 -7.690 1.00 76.94 444 ALA A N 1
ATOM 3373 C CA . ALA A 1 444 ? 14.426 -14.443 -7.836 1.00 76.94 444 ALA A CA 1
ATOM 3374 C C . ALA A 1 444 ? 13.784 -13.494 -8.870 1.00 76.94 444 ALA A C 1
ATOM 3376 O O . ALA A 1 444 ? 13.731 -12.283 -8.647 1.00 76.94 444 ALA A O 1
ATOM 3377 N N . LEU A 1 445 ? 13.265 -14.016 -9.991 1.00 77.56 445 LEU A N 1
ATOM 3378 C CA . LEU A 1 445 ? 12.540 -13.202 -10.982 1.00 77.56 445 LEU A CA 1
ATOM 3379 C C . LEU A 1 445 ? 11.230 -12.648 -10.421 1.00 77.56 445 LEU A C 1
ATOM 3381 O O . LEU A 1 445 ? 10.884 -11.497 -10.690 1.00 77.56 445 LEU A O 1
ATOM 3385 N N . VAL A 1 446 ? 10.508 -13.474 -9.664 1.00 77.31 446 VAL A N 1
ATOM 3386 C CA . VAL A 1 446 ? 9.286 -13.080 -8.964 1.00 77.31 446 VAL A CA 1
ATOM 3387 C C . VAL A 1 446 ? 9.588 -12.018 -7.915 1.00 77.31 446 VAL A C 1
ATOM 3389 O O . VAL A 1 446 ? 8.899 -11.006 -7.891 1.00 77.31 446 VAL A O 1
ATOM 3392 N N . ALA A 1 447 ? 10.628 -12.197 -7.100 1.00 72.19 447 ALA A N 1
ATOM 3393 C CA . ALA A 1 447 ? 11.025 -11.222 -6.088 1.00 72.19 447 ALA A CA 1
ATOM 3394 C C . ALA A 1 447 ? 11.354 -9.861 -6.720 1.00 72.19 447 ALA A C 1
ATOM 3396 O O . ALA A 1 447 ? 10.870 -8.833 -6.256 1.00 72.19 447 ALA A O 1
ATOM 3397 N N . GLY A 1 448 ? 12.089 -9.853 -7.839 1.00 71.69 448 GLY A N 1
ATOM 3398 C CA . GLY A 1 448 ? 12.339 -8.628 -8.602 1.00 71.69 448 GLY A CA 1
ATOM 3399 C C . GLY A 1 448 ? 11.056 -7.986 -9.142 1.00 71.69 448 GLY A C 1
ATOM 3400 O O . GLY A 1 448 ? 10.885 -6.778 -9.046 1.00 71.69 448 GLY A O 1
ATOM 3401 N N . ALA A 1 449 ? 10.119 -8.784 -9.661 1.00 74.00 449 ALA A N 1
ATOM 3402 C CA . ALA A 1 449 ? 8.831 -8.279 -10.133 1.00 74.00 449 ALA A CA 1
ATOM 3403 C C . ALA A 1 449 ? 7.947 -7.715 -9.010 1.00 74.00 449 ALA A C 1
ATOM 3405 O O . ALA A 1 449 ? 7.281 -6.702 -9.210 1.00 74.00 449 ALA A O 1
ATOM 3406 N N . LEU A 1 450 ? 7.945 -8.355 -7.840 1.00 72.25 450 LEU A N 1
ATOM 3407 C CA . LEU A 1 450 ? 7.232 -7.880 -6.657 1.00 72.25 450 LEU A CA 1
ATOM 3408 C C . LEU A 1 450 ? 7.819 -6.558 -6.160 1.00 72.25 450 LEU A C 1
ATOM 3410 O O . LEU A 1 450 ? 7.052 -5.641 -5.892 1.00 72.25 450 LEU A O 1
ATOM 3414 N N . ALA A 1 451 ? 9.149 -6.426 -6.109 1.00 68.00 451 ALA A N 1
ATOM 3415 C CA . ALA A 1 451 ? 9.815 -5.173 -5.749 1.00 68.00 451 ALA A CA 1
ATOM 3416 C C . ALA A 1 451 ? 9.490 -4.038 -6.739 1.00 68.00 451 ALA A C 1
ATOM 3418 O O .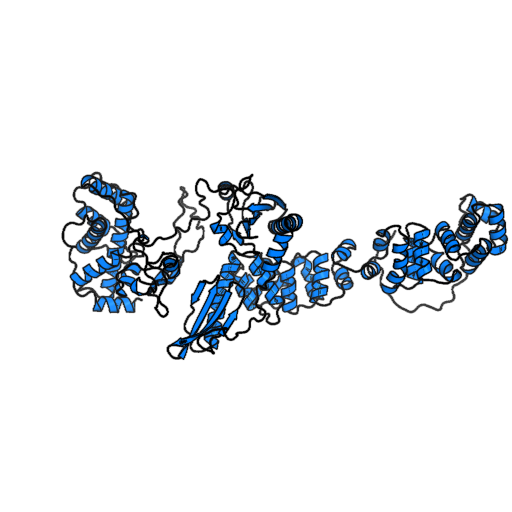 ALA A 1 451 ? 9.143 -2.930 -6.323 1.00 68.00 451 ALA A O 1
ATOM 3419 N N . ASP A 1 452 ? 9.527 -4.329 -8.047 1.00 67.56 452 ASP A N 1
ATOM 3420 C CA . ASP A 1 452 ? 9.147 -3.372 -9.095 1.00 67.56 452 ASP A CA 1
ATOM 3421 C C . ASP A 1 452 ? 7.697 -2.889 -8.899 1.00 67.56 452 ASP A C 1
ATOM 3423 O O . ASP A 1 452 ? 7.420 -1.693 -8.960 1.00 67.56 452 ASP A O 1
ATOM 3427 N N . LEU A 1 453 ? 6.755 -3.806 -8.645 1.00 68.19 453 LEU A N 1
ATOM 3428 C CA . LEU A 1 453 ? 5.347 -3.457 -8.429 1.00 68.19 453 LEU A CA 1
ATOM 3429 C C . LEU A 1 453 ? 5.130 -2.712 -7.107 1.00 68.19 453 LEU A C 1
ATOM 3431 O O . LEU A 1 453 ? 4.366 -1.749 -7.078 1.00 68.19 453 LEU A O 1
ATOM 3435 N N . ALA A 1 454 ? 5.810 -3.117 -6.035 1.00 66.44 454 ALA A N 1
ATOM 3436 C CA . ALA A 1 454 ? 5.733 -2.495 -4.714 1.00 66.44 454 ALA A CA 1
ATOM 3437 C C . ALA A 1 454 ? 6.233 -1.040 -4.705 1.00 66.44 454 ALA A C 1
ATOM 3439 O O . ALA A 1 454 ? 5.843 -0.259 -3.837 1.00 66.44 454 ALA A O 1
ATOM 3440 N N . THR A 1 455 ? 7.048 -0.650 -5.690 1.00 63.22 455 THR A N 1
ATOM 3441 C CA . THR A 1 455 ? 7.464 0.748 -5.873 1.00 63.22 455 THR A CA 1
ATOM 3442 C C . THR A 1 455 ? 6.266 1.655 -6.186 1.00 63.22 455 THR A C 1
ATOM 3444 O O . THR A 1 455 ? 6.173 2.749 -5.635 1.00 63.22 455 THR A O 1
ATOM 3447 N N . TYR A 1 456 ? 5.331 1.195 -7.027 1.00 58.72 456 TYR A N 1
ATOM 3448 C CA . TYR A 1 456 ? 4.223 2.012 -7.555 1.00 58.72 456 TYR A CA 1
ATOM 3449 C C . TYR A 1 456 ? 2.838 1.603 -7.018 1.00 58.72 456 TYR A C 1
ATOM 3451 O O . TYR A 1 456 ? 1.843 2.277 -7.282 1.00 58.72 456 TYR A O 1
ATOM 3459 N N . ALA A 1 457 ? 2.757 0.499 -6.270 1.00 68.12 457 ALA A N 1
ATOM 3460 C CA . ALA A 1 457 ? 1.540 -0.026 -5.652 1.00 68.12 457 ALA A CA 1
ATOM 3461 C C . ALA A 1 457 ? 1.789 -0.379 -4.168 1.00 68.12 457 ALA A C 1
ATOM 3463 O O . ALA A 1 457 ? 1.820 -1.564 -3.820 1.00 68.12 457 ALA A O 1
ATOM 3464 N N . PRO A 1 458 ? 1.991 0.614 -3.281 1.00 67.19 458 PRO A N 1
ATOM 3465 C CA . PRO A 1 458 ? 2.323 0.367 -1.875 1.00 67.19 458 PRO A CA 1
ATOM 3466 C C . PRO A 1 458 ? 1.228 -0.408 -1.131 1.00 67.19 458 PRO A C 1
ATOM 3468 O O . PRO A 1 458 ? 1.543 -1.355 -0.423 1.00 67.19 458 PRO A O 1
ATOM 3471 N N . ASP A 1 459 ? -0.051 -0.128 -1.395 1.00 69.94 459 ASP A N 1
ATOM 3472 C CA . ASP A 1 459 ? -1.180 -0.887 -0.836 1.00 69.94 459 ASP A CA 1
ATOM 3473 C C . ASP A 1 459 ? -1.163 -2.375 -1.241 1.00 69.94 459 ASP A C 1
ATOM 3475 O O . ASP A 1 459 ? -1.686 -3.232 -0.531 1.00 69.94 459 ASP A O 1
ATOM 3479 N N . ARG A 1 460 ? -0.568 -2.709 -2.397 1.00 73.75 460 ARG A N 1
ATOM 3480 C CA . ARG A 1 460 ? -0.367 -4.109 -2.803 1.00 73.75 460 ARG A CA 1
ATOM 3481 C C . ARG A 1 460 ? 0.765 -4.744 -2.005 1.00 73.75 460 ARG A C 1
ATOM 3483 O O . ARG A 1 460 ? 0.655 -5.911 -1.651 1.00 73.75 460 ARG A O 1
ATOM 3490 N N . ALA A 1 461 ? 1.844 -4.001 -1.765 1.00 75.88 461 ALA A N 1
ATOM 3491 C CA . ALA A 1 461 ? 2.960 -4.471 -0.953 1.00 75.88 461 ALA A CA 1
ATOM 3492 C C . ALA A 1 461 ? 2.505 -4.751 0.485 1.00 75.88 461 ALA A C 1
ATOM 3494 O O . ALA A 1 461 ? 2.791 -5.824 1.006 1.00 75.88 461 ALA A O 1
ATOM 3495 N N . ASP A 1 462 ? 1.725 -3.837 1.064 1.00 80.62 462 ASP A N 1
ATOM 3496 C CA . ASP A 1 462 ? 1.063 -4.006 2.358 1.00 80.62 462 ASP A CA 1
ATOM 3497 C C . ASP A 1 462 ? 0.206 -5.277 2.396 1.00 80.62 462 ASP A C 1
ATOM 3499 O O . ASP A 1 462 ? 0.463 -6.177 3.193 1.00 80.62 462 ASP A O 1
ATOM 3503 N N . ARG A 1 463 ? -0.723 -5.427 1.442 1.00 78.00 463 ARG A N 1
ATOM 3504 C CA . ARG A 1 463 ? -1.587 -6.614 1.365 1.00 78.00 463 ARG A CA 1
ATOM 3505 C C . ARG A 1 463 ? -0.815 -7.915 1.157 1.00 78.00 463 ARG A C 1
ATOM 3507 O O . ARG A 1 463 ? -1.179 -8.932 1.730 1.00 78.00 463 ARG A O 1
ATOM 3514 N N . PHE A 1 464 ? 0.247 -7.900 0.353 1.00 79.44 464 PHE A N 1
ATOM 3515 C CA . PHE A 1 464 ? 1.095 -9.075 0.157 1.00 79.44 464 PHE A CA 1
ATOM 3516 C C . PHE A 1 464 ? 1.771 -9.504 1.464 1.00 79.44 464 PHE A C 1
ATOM 3518 O O . PHE A 1 464 ? 1.845 -10.696 1.753 1.00 79.44 464 PHE A O 1
ATOM 3525 N N . VAL A 1 465 ? 2.266 -8.544 2.252 1.00 85.88 465 VAL A N 1
ATOM 3526 C CA . VAL A 1 465 ? 2.893 -8.824 3.549 1.00 85.88 465 VAL A CA 1
ATOM 3527 C C . VAL A 1 465 ? 1.858 -9.325 4.558 1.00 85.88 465 VAL A C 1
ATOM 3529 O O . VAL A 1 465 ? 2.136 -10.316 5.229 1.00 85.88 465 VAL A O 1
ATOM 3532 N N . ALA A 1 466 ? 0.666 -8.723 4.602 1.00 84.69 466 ALA A N 1
ATOM 3533 C CA . ALA A 1 466 ? -0.457 -9.181 5.424 1.00 84.69 466 ALA A CA 1
ATOM 3534 C C . ALA A 1 466 ? -0.855 -10.631 5.088 1.00 84.69 466 ALA A C 1
ATOM 3536 O O . ALA A 1 466 ? -0.836 -11.517 5.943 1.00 84.69 466 ALA A O 1
ATOM 3537 N N . ASP A 1 467 ? -1.091 -10.924 3.805 1.00 81.38 467 ASP A N 1
ATOM 3538 C CA . ASP A 1 467 ? -1.433 -12.271 3.335 1.00 81.38 467 ASP A CA 1
ATOM 3539 C C . ASP A 1 467 ? -0.326 -13.294 3.645 1.00 81.38 467 ASP A C 1
ATOM 3541 O O . ASP A 1 467 ? -0.612 -14.442 3.996 1.00 81.38 467 ASP A O 1
ATOM 3545 N N . LEU A 1 468 ? 0.946 -12.893 3.531 1.00 84.88 468 LEU A N 1
ATOM 3546 C CA . LEU A 1 468 ? 2.082 -13.745 3.874 1.00 84.88 468 LEU A CA 1
ATOM 3547 C C . LEU A 1 468 ? 2.131 -14.033 5.381 1.00 84.88 468 LEU A C 1
ATOM 3549 O O . LEU A 1 468 ? 2.350 -15.185 5.759 1.00 84.88 468 LEU A O 1
ATOM 3553 N N . ALA A 1 469 ? 1.907 -13.024 6.224 1.00 88.62 469 ALA A N 1
ATOM 3554 C CA . ALA A 1 469 ? 1.868 -13.139 7.683 1.00 88.62 469 ALA A CA 1
ATOM 3555 C C . ALA A 1 469 ? 0.658 -13.939 8.195 1.00 88.62 469 ALA A C 1
ATOM 3557 O O . ALA A 1 469 ? 0.715 -14.592 9.239 1.00 88.62 469 ALA A O 1
ATOM 3558 N N . ALA A 1 470 ? -0.440 -13.941 7.442 1.00 84.12 470 ALA A N 1
ATOM 3559 C CA . ALA A 1 470 ? -1.605 -14.778 7.704 1.00 84.12 470 ALA A CA 1
ATOM 3560 C C . ALA A 1 470 ? -1.428 -16.239 7.244 1.00 84.12 470 ALA A C 1
ATOM 3562 O O . ALA A 1 470 ? -2.251 -17.089 7.589 1.00 84.12 470 ALA A O 1
ATOM 3563 N N . SER A 1 471 ? -0.391 -16.541 6.457 1.00 81.06 471 SER A N 1
ATOM 3564 C CA . SER A 1 471 ? -0.165 -17.864 5.868 1.00 81.06 471 SER A CA 1
ATOM 3565 C C . SER A 1 471 ? 0.751 -18.762 6.707 1.00 81.06 471 SER A C 1
ATOM 3567 O O . SER A 1 471 ? 1.670 -18.291 7.369 1.00 81.06 471 SER A O 1
ATOM 3569 N N . ASP A 1 472 ? 0.613 -20.081 6.544 1.00 78.94 472 ASP A N 1
ATOM 3570 C CA . ASP A 1 472 ? 1.507 -21.080 7.160 1.00 78.94 472 ASP A CA 1
ATOM 3571 C C . ASP A 1 472 ? 2.925 -21.113 6.546 1.00 78.94 472 ASP A C 1
ATOM 3573 O O . ASP A 1 472 ? 3.746 -21.963 6.887 1.00 78.94 472 ASP A O 1
ATOM 3577 N N . CYS A 1 473 ? 3.224 -20.233 5.586 1.00 75.75 473 CYS A N 1
ATOM 3578 C CA . CYS A 1 473 ? 4.493 -20.206 4.853 1.00 75.75 473 CYS A CA 1
ATOM 3579 C C . CYS A 1 473 ? 5.269 -18.896 5.040 1.00 75.75 473 CYS A C 1
ATOM 3581 O O . CYS A 1 473 ? 6.009 -18.466 4.137 1.00 75.75 473 CYS A O 1
ATOM 3583 N N . TRP A 1 474 ? 5.076 -18.292 6.218 1.00 86.44 474 TRP A N 1
ATOM 3584 C CA . TRP A 1 474 ? 5.798 -17.121 6.691 1.00 86.44 474 TRP A CA 1
ATOM 3585 C C . TRP A 1 474 ? 7.308 -17.273 6.492 1.00 86.44 474 TRP A C 1
ATOM 3587 O O . TRP A 1 474 ? 7.909 -18.294 6.825 1.00 86.44 474 TRP A O 1
ATOM 3597 N N . ASP A 1 475 ? 7.906 -16.241 5.904 1.00 85.56 475 ASP A N 1
ATOM 3598 C CA . ASP A 1 475 ? 9.342 -16.142 5.682 1.00 85.56 475 ASP A CA 1
ATOM 3599 C C . ASP A 1 475 ? 9.712 -14.665 5.547 1.00 85.56 475 ASP A C 1
ATOM 3601 O O . ASP A 1 475 ? 9.374 -14.005 4.556 1.00 85.56 475 ASP A O 1
ATOM 3605 N N . ARG A 1 476 ? 10.440 -14.157 6.544 1.00 89.12 476 ARG A N 1
ATOM 3606 C CA . ARG A 1 476 ? 10.862 -12.758 6.625 1.00 89.12 476 ARG A CA 1
ATOM 3607 C C . ARG A 1 476 ? 11.681 -12.306 5.412 1.00 89.12 476 ARG A C 1
ATOM 3609 O O . ARG A 1 476 ? 11.598 -11.145 5.008 1.00 89.12 476 ARG A O 1
ATOM 3616 N N . SER A 1 477 ? 12.420 -13.207 4.761 1.00 85.06 477 SER A N 1
ATOM 3617 C CA . SER A 1 477 ? 13.210 -12.868 3.570 1.00 85.06 477 SER A CA 1
ATOM 3618 C C . SER A 1 477 ? 12.339 -12.407 2.395 1.00 85.06 477 SER A C 1
ATOM 3620 O O . SER A 1 477 ? 12.754 -11.550 1.609 1.00 85.06 477 SER A O 1
ATOM 3622 N N . LYS A 1 478 ? 11.095 -12.895 2.308 1.00 81.94 478 LYS A N 1
ATOM 3623 C CA . LYS A 1 478 ? 10.124 -12.463 1.293 1.00 81.94 478 LYS A CA 1
ATOM 3624 C C . LYS A 1 478 ? 9.626 -11.047 1.565 1.00 81.94 478 LYS A C 1
ATOM 3626 O O . LYS A 1 478 ? 9.481 -10.278 0.619 1.00 81.94 478 LYS A O 1
ATOM 3631 N N . VAL A 1 479 ? 9.439 -10.675 2.835 1.00 87.50 479 VAL A N 1
ATOM 3632 C CA . VAL A 1 479 ? 9.110 -9.294 3.231 1.00 87.50 479 VAL A CA 1
ATOM 3633 C C . VAL A 1 479 ? 10.244 -8.355 2.831 1.00 87.50 479 VAL A C 1
ATOM 3635 O O . VAL A 1 479 ? 10.009 -7.372 2.131 1.00 87.50 479 VAL A O 1
ATOM 3638 N N . VAL A 1 480 ? 11.493 -8.707 3.156 1.00 87.50 480 VAL A N 1
ATOM 3639 C CA . VAL A 1 480 ? 12.682 -7.946 2.730 1.00 87.50 480 VAL A CA 1
ATOM 3640 C C . VAL A 1 480 ? 12.738 -7.815 1.203 1.00 87.50 480 VAL A C 1
ATOM 3642 O O . VAL A 1 480 ? 13.036 -6.737 0.691 1.00 87.50 480 VAL A O 1
ATOM 3645 N N . GLY A 1 481 ? 12.409 -8.876 0.462 1.00 78.50 481 GLY A N 1
ATOM 3646 C CA . GLY A 1 481 ? 12.339 -8.849 -1.000 1.00 78.50 481 GLY A CA 1
ATOM 3647 C C . GLY A 1 481 ? 11.291 -7.877 -1.554 1.00 78.50 481 GLY A C 1
ATOM 3648 O O . GLY A 1 481 ? 11.526 -7.264 -2.592 1.00 78.50 481 GLY A O 1
ATOM 3649 N N . VAL A 1 482 ? 10.164 -7.698 -0.860 1.00 80.12 482 VAL A N 1
ATOM 3650 C CA . VAL A 1 482 ? 9.053 -6.838 -1.298 1.00 80.12 482 VAL A CA 1
ATOM 3651 C C . VAL A 1 482 ? 9.291 -5.380 -0.907 1.00 80.12 482 VAL A C 1
ATOM 3653 O O . VAL A 1 482 ? 9.257 -4.508 -1.772 1.00 80.12 482 VAL A O 1
ATOM 3656 N N . VAL A 1 483 ? 9.562 -5.096 0.371 1.00 80.44 483 VAL A N 1
ATOM 3657 C CA . VAL A 1 483 ? 9.630 -3.716 0.899 1.00 80.44 483 VAL A CA 1
ATOM 3658 C C . VAL A 1 483 ? 11.048 -3.224 1.176 1.00 80.44 483 VAL A C 1
ATOM 3660 O O . VAL A 1 483 ? 11.270 -2.021 1.293 1.00 80.44 483 VAL A O 1
ATOM 3663 N N . GLY A 1 484 ? 12.045 -4.110 1.204 1.00 80.69 484 GLY A N 1
ATOM 3664 C CA . GLY A 1 484 ? 13.416 -3.748 1.568 1.00 80.69 484 GLY A CA 1
ATOM 3665 C C . GLY A 1 484 ? 14.064 -2.744 0.617 1.00 80.69 484 GLY A C 1
ATOM 3666 O O . GLY A 1 484 ? 14.944 -1.995 1.034 1.00 80.69 484 GLY A O 1
ATOM 3667 N N . HIS A 1 485 ? 13.637 -2.659 -0.646 1.00 76.00 485 HIS A N 1
ATOM 36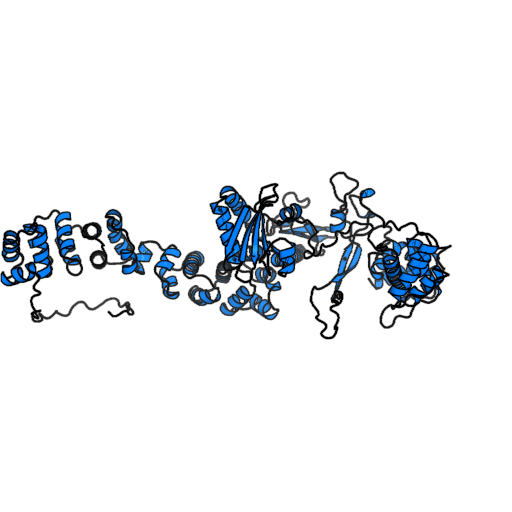68 C CA . HIS A 1 485 ? 14.140 -1.656 -1.596 1.00 76.00 485 HIS A CA 1
ATOM 3669 C C . HIS A 1 485 ? 13.831 -0.204 -1.174 1.00 76.00 485 HIS A C 1
ATOM 3671 O O . HIS A 1 485 ? 14.501 0.711 -1.647 1.00 76.00 485 HIS A O 1
ATOM 3677 N N . ARG A 1 486 ? 12.858 0.001 -0.274 1.00 70.62 486 ARG A N 1
ATOM 3678 C CA . ARG A 1 486 ? 12.460 1.313 0.268 1.00 70.62 486 ARG A CA 1
ATOM 3679 C C . ARG A 1 486 ? 13.297 1.752 1.471 1.00 70.62 486 ARG A C 1
ATOM 3681 O O . ARG A 1 486 ? 13.255 2.915 1.852 1.00 70.62 486 ARG A O 1
ATOM 3688 N N . LEU A 1 487 ? 14.047 0.821 2.052 1.00 75.31 487 LEU A N 1
ATOM 3689 C CA . LEU A 1 487 ? 14.847 1.021 3.253 1.00 75.31 487 LEU A CA 1
ATOM 3690 C C . LEU A 1 487 ? 16.292 1.404 2.922 1.00 75.31 487 LEU A C 1
ATOM 3692 O O . LEU A 1 487 ? 16.812 1.065 1.849 1.00 75.31 487 LEU A O 1
ATOM 3696 N N . SER A 1 488 ? 16.963 2.063 3.872 1.00 78.38 488 SER A N 1
ATOM 3697 C CA . SER A 1 488 ? 18.419 2.213 3.825 1.00 78.38 488 SER A CA 1
ATOM 3698 C C . SER A 1 488 ? 19.099 0.840 3.906 1.00 78.38 488 SER A C 1
ATOM 3700 O O . SER A 1 488 ? 18.491 -0.144 4.326 1.00 78.38 488 SER A O 1
ATOM 3702 N N . ASP A 1 489 ? 20.371 0.740 3.510 1.00 76.94 489 ASP A N 1
ATOM 3703 C CA . ASP A 1 489 ? 21.096 -0.537 3.614 1.00 76.94 489 ASP A CA 1
ATOM 3704 C C . ASP A 1 489 ? 21.195 -1.026 5.070 1.00 76.94 489 ASP A C 1
ATOM 3706 O O . ASP A 1 489 ? 21.195 -2.233 5.307 1.00 76.94 489 ASP A O 1
ATOM 3710 N N . HIS A 1 490 ? 21.229 -0.099 6.035 1.00 81.44 490 HIS A N 1
ATOM 3711 C CA . HIS A 1 490 ? 21.209 -0.419 7.460 1.00 81.44 490 HIS A CA 1
ATOM 3712 C C . HIS A 1 490 ? 19.850 -0.986 7.882 1.00 81.44 490 HIS A C 1
ATOM 3714 O O . HIS A 1 490 ? 19.800 -2.109 8.373 1.00 81.44 490 HIS A O 1
ATOM 3720 N N . ASP A 1 491 ? 18.753 -0.280 7.601 1.00 82.94 491 ASP A N 1
ATOM 3721 C CA . ASP A 1 491 ? 17.412 -0.709 8.025 1.00 82.94 491 ASP A CA 1
ATOM 3722 C C . ASP A 1 491 ? 16.974 -1.984 7.294 1.00 82.94 491 ASP A C 1
ATOM 3724 O O . ASP A 1 491 ? 16.304 -2.838 7.868 1.00 82.94 491 ASP A O 1
ATOM 3728 N N . ARG A 1 492 ? 17.402 -2.171 6.036 1.00 85.50 492 ARG A N 1
ATOM 3729 C CA . ARG A 1 492 ? 17.196 -3.425 5.295 1.00 85.50 492 ARG A CA 1
ATOM 3730 C C . ARG A 1 492 ? 17.908 -4.593 5.973 1.00 85.50 492 ARG A C 1
ATOM 3732 O O . ARG A 1 492 ? 17.340 -5.681 6.053 1.00 85.50 492 ARG A O 1
ATOM 3739 N N . GLN A 1 493 ? 19.144 -4.382 6.429 1.00 87.06 493 GLN A N 1
ATOM 3740 C CA . GLN A 1 493 ? 19.886 -5.394 7.172 1.00 87.06 493 GLN A CA 1
ATOM 3741 C C . GLN A 1 493 ? 19.189 -5.700 8.502 1.00 87.06 493 GLN A C 1
ATOM 3743 O O . GLN A 1 493 ? 18.949 -6.874 8.784 1.00 87.06 493 GLN A O 1
ATOM 3748 N N . SER A 1 494 ? 18.792 -4.678 9.264 1.00 87.94 494 SER A N 1
ATOM 3749 C CA . SER A 1 494 ? 18.039 -4.841 10.514 1.00 87.94 494 SER A CA 1
ATOM 3750 C C . SER A 1 494 ? 16.747 -5.628 10.291 1.00 87.94 494 SER A C 1
ATOM 3752 O O . SER A 1 494 ? 16.573 -6.669 10.919 1.00 87.94 494 SER A O 1
ATOM 3754 N N . LEU A 1 495 ? 15.927 -5.249 9.299 1.00 90.44 495 LEU A N 1
ATOM 3755 C CA . LEU A 1 495 ? 14.712 -5.983 8.918 1.00 90.44 495 LEU A CA 1
ATOM 3756 C C . LEU A 1 495 ? 15.003 -7.462 8.631 1.00 90.44 495 LEU A C 1
ATOM 3758 O O . LEU A 1 495 ? 14.209 -8.329 8.975 1.00 90.44 495 LEU A O 1
ATOM 3762 N N . SER A 1 496 ? 16.135 -7.775 7.999 1.00 90.38 496 SER A N 1
ATOM 3763 C CA . SER A 1 496 ? 16.466 -9.154 7.634 1.00 90.38 496 SER A CA 1
ATOM 3764 C C . SER A 1 496 ? 16.949 -10.028 8.791 1.00 90.38 496 SER A C 1
ATOM 3766 O O . SER A 1 496 ? 16.724 -11.235 8.747 1.00 90.38 496 SER A O 1
ATOM 3768 N N . THR A 1 497 ? 17.630 -9.459 9.792 1.00 91.12 497 THR A N 1
ATOM 3769 C CA . THR A 1 497 ? 18.411 -10.249 10.765 1.00 91.12 497 THR A CA 1
ATOM 3770 C C . THR A 1 497 ? 18.114 -9.970 12.230 1.00 91.12 497 THR A C 1
ATOM 3772 O O . THR A 1 497 ? 18.618 -10.714 13.063 1.00 91.12 497 THR A O 1
ATOM 3775 N N . THR A 1 498 ? 17.367 -8.918 12.571 1.00 93.00 498 THR A N 1
ATOM 3776 C CA . THR A 1 498 ? 17.142 -8.576 13.982 1.00 93.00 498 THR A CA 1
ATOM 3777 C C . THR A 1 498 ? 16.269 -9.615 14.689 1.00 93.00 498 THR A C 1
ATOM 3779 O O . THR A 1 498 ? 15.290 -10.100 14.129 1.00 93.00 498 THR A O 1
ATOM 3782 N N . GLU A 1 499 ? 16.614 -9.977 15.919 1.00 92.31 499 GLU A N 1
ATOM 3783 C CA . GLU A 1 499 ? 15.748 -10.774 16.798 1.00 92.31 499 GLU A CA 1
ATOM 3784 C C . GLU A 1 499 ? 14.985 -9.886 17.791 1.00 92.31 499 GLU A C 1
ATOM 3786 O O . GLU A 1 499 ? 14.098 -10.382 18.477 1.00 92.31 499 GLU A O 1
ATOM 3791 N N . ASP A 1 500 ? 15.305 -8.587 17.849 1.00 94.06 500 ASP A N 1
ATOM 3792 C CA . ASP A 1 500 ? 14.656 -7.616 18.728 1.00 94.06 500 ASP A CA 1
ATOM 3793 C C . ASP A 1 500 ? 13.346 -7.110 18.089 1.00 94.06 500 ASP A C 1
ATOM 3795 O O . ASP A 1 500 ? 13.381 -6.487 17.019 1.00 94.06 500 ASP A O 1
ATOM 3799 N N . PRO A 1 501 ? 12.181 -7.341 18.722 1.00 94.38 501 PRO A N 1
ATOM 3800 C CA . PRO A 1 501 ? 10.898 -6.857 18.223 1.00 94.38 501 PRO A CA 1
ATOM 3801 C C . PRO A 1 501 ? 10.816 -5.332 18.088 1.00 94.38 501 PRO A C 1
ATOM 3803 O O . PRO A 1 501 ? 10.093 -4.850 17.216 1.00 94.38 501 PRO A O 1
ATOM 3806 N N . VAL A 1 502 ? 11.562 -4.566 18.893 1.00 94.00 502 VAL A N 1
ATOM 3807 C CA . VAL A 1 502 ? 11.606 -3.097 18.794 1.00 94.00 502 VAL A CA 1
ATOM 3808 C C . VAL A 1 502 ? 12.277 -2.678 17.487 1.00 94.00 502 VAL A C 1
ATOM 3810 O O . VAL A 1 502 ? 11.678 -1.957 16.690 1.00 94.00 502 VAL A O 1
ATOM 3813 N N . GLU A 1 503 ? 13.483 -3.188 17.222 1.00 93.38 503 GLU A N 1
ATOM 3814 C CA . GLU A 1 503 ? 14.204 -2.907 15.973 1.00 93.38 503 GLU A CA 1
ATOM 3815 C C . GLU A 1 503 ? 13.430 -3.401 14.743 1.00 93.38 503 GLU A C 1
ATOM 3817 O O . GLU A 1 503 ? 13.478 -2.778 13.678 1.00 93.38 503 GLU A O 1
ATOM 3822 N N . LEU A 1 504 ? 12.699 -4.514 14.877 1.00 94.19 504 LEU A N 1
ATOM 3823 C CA . LEU A 1 504 ? 11.839 -5.028 13.818 1.00 94.19 504 LEU A CA 1
ATOM 3824 C C . LEU A 1 504 ? 10.692 -4.059 13.507 1.00 94.19 504 LEU A C 1
ATOM 3826 O O . LEU A 1 504 ? 10.465 -3.759 12.334 1.00 94.19 504 LEU A O 1
ATOM 3830 N N . VAL A 1 505 ? 9.983 -3.557 14.524 1.00 93.38 505 VAL A N 1
ATOM 3831 C CA . VAL A 1 505 ? 8.913 -2.562 14.340 1.00 93.38 505 VAL A CA 1
ATOM 3832 C C . VAL A 1 505 ? 9.465 -1.294 13.706 1.00 93.38 505 VAL A C 1
ATOM 3834 O O . VAL A 1 505 ? 8.895 -0.833 12.720 1.00 93.38 505 VAL A O 1
ATOM 3837 N N . ASP A 1 506 ? 10.597 -0.781 14.185 1.00 88.88 506 ASP A N 1
ATOM 3838 C CA . ASP A 1 506 ? 11.226 0.413 13.614 1.00 88.88 506 ASP A CA 1
ATOM 3839 C C . ASP A 1 506 ? 11.547 0.221 12.124 1.00 88.88 506 ASP A C 1
ATOM 3841 O O . ASP A 1 506 ? 11.221 1.075 11.294 1.00 88.88 506 ASP A O 1
ATOM 3845 N N . ALA A 1 507 ? 12.111 -0.932 11.751 1.00 88.00 507 ALA A N 1
ATOM 3846 C CA . ALA A 1 507 ? 12.421 -1.244 10.360 1.00 88.00 507 ALA A CA 1
ATOM 3847 C C . ALA A 1 507 ? 11.160 -1.417 9.491 1.00 88.00 507 ALA A C 1
ATOM 3849 O O . ALA A 1 507 ? 11.158 -1.003 8.330 1.00 88.00 507 ALA A O 1
ATOM 3850 N N . LEU A 1 508 ? 10.083 -2.000 10.031 1.00 87.62 508 LEU A N 1
ATOM 3851 C CA . LEU A 1 508 ? 8.797 -2.154 9.339 1.00 87.62 508 LEU A CA 1
ATOM 3852 C C . LEU A 1 508 ? 8.083 -0.806 9.158 1.00 87.62 508 LEU A C 1
ATOM 3854 O O . LEU A 1 508 ? 7.599 -0.524 8.060 1.00 87.62 508 LEU A O 1
ATOM 3858 N N . VAL A 1 509 ? 8.076 0.055 10.177 1.00 82.00 509 VAL A N 1
ATOM 3859 C CA . VAL A 1 509 ? 7.531 1.422 10.114 1.00 82.00 509 VAL A CA 1
ATOM 3860 C C . VAL A 1 509 ? 8.322 2.268 9.113 1.00 82.00 509 VAL A C 1
ATOM 3862 O O . VAL A 1 509 ? 7.729 2.960 8.282 1.00 82.00 509 VAL A O 1
ATOM 3865 N N . ALA A 1 510 ? 9.654 2.149 9.100 1.00 78.12 510 ALA A N 1
ATOM 3866 C CA . ALA A 1 510 ? 10.530 2.868 8.173 1.00 78.12 510 ALA A CA 1
ATOM 3867 C C . ALA A 1 510 ? 10.269 2.544 6.689 1.00 78.12 510 ALA A C 1
ATOM 3869 O O . ALA A 1 510 ? 10.657 3.319 5.813 1.00 78.12 510 ALA A O 1
ATOM 3870 N N . THR A 1 511 ? 9.577 1.440 6.374 1.00 78.81 511 THR A N 1
ATOM 3871 C CA . THR A 1 511 ? 9.166 1.137 4.991 1.00 78.81 511 THR A CA 1
ATOM 3872 C C . THR A 1 511 ? 8.197 2.184 4.431 1.00 78.81 511 THR A C 1
ATOM 3874 O O . THR A 1 511 ? 8.128 2.375 3.209 1.00 78.81 511 THR A O 1
ATOM 3877 N N . GLY A 1 512 ? 7.438 2.842 5.318 1.00 70.81 512 GLY A N 1
ATOM 3878 C CA . GLY A 1 512 ? 6.441 3.863 5.003 1.00 70.81 512 GLY A CA 1
ATOM 3879 C C . GLY A 1 512 ? 5.240 3.359 4.200 1.00 70.81 512 GLY A C 1
ATOM 3880 O O . GLY A 1 512 ? 4.514 4.177 3.644 1.00 70.81 512 GLY A O 1
ATOM 3881 N N . VAL A 1 513 ? 5.059 2.039 4.073 1.00 74.00 513 VAL A N 1
ATOM 3882 C CA . VAL A 1 513 ? 3.975 1.441 3.266 1.00 74.00 513 VAL A CA 1
ATOM 3883 C C . VAL A 1 513 ? 3.135 0.423 4.011 1.00 74.00 513 VAL A C 1
ATOM 3885 O O . VAL A 1 513 ? 2.008 0.184 3.594 1.00 74.00 513 VAL A O 1
ATOM 3888 N N . LEU A 1 514 ? 3.668 -0.184 5.072 1.00 80.50 514 LEU A N 1
ATOM 3889 C CA . LEU A 1 514 ? 2.942 -1.183 5.844 1.00 80.50 514 LEU A CA 1
ATOM 3890 C C . LEU A 1 514 ? 1.966 -0.497 6.794 1.00 80.50 514 LEU A C 1
ATOM 3892 O O . LEU A 1 514 ? 2.345 0.393 7.557 1.00 80.50 514 LEU A O 1
ATOM 3896 N N . ALA A 1 515 ? 0.710 -0.922 6.747 1.00 82.62 515 ALA A N 1
ATOM 3897 C CA . ALA A 1 515 ? -0.310 -0.466 7.666 1.00 82.62 515 ALA A CA 1
ATOM 3898 C C . ALA A 1 515 ? -0.004 -0.969 9.090 1.00 82.62 515 ALA A C 1
ATOM 3900 O O . ALA A 1 515 ? 0.502 -2.084 9.253 1.00 82.62 515 ALA A O 1
ATOM 3901 N N . PRO A 1 516 ? -0.383 -0.210 10.134 1.00 85.06 516 PRO A N 1
ATOM 3902 C CA . PRO A 1 516 ? -0.236 -0.620 11.533 1.00 85.06 516 PRO A CA 1
ATOM 3903 C C . PRO A 1 516 ? -0.727 -2.051 11.824 1.00 85.06 516 PRO A C 1
ATOM 3905 O O . PRO A 1 516 ? -0.065 -2.827 12.514 1.00 85.06 516 PRO A O 1
ATOM 3908 N N . ARG A 1 517 ? -1.859 -2.445 11.228 1.00 85.12 517 ARG A N 1
ATOM 3909 C CA . ARG A 1 517 ? -2.422 -3.797 11.361 1.00 85.12 517 ARG A CA 1
ATOM 3910 C C . ARG A 1 517 ? -1.549 -4.875 10.712 1.00 85.12 517 ARG A C 1
ATOM 3912 O O . ARG A 1 517 ? -1.329 -5.918 11.318 1.00 85.12 517 ARG A O 1
ATOM 3919 N N . THR A 1 518 ? -1.004 -4.611 9.528 1.00 88.44 518 THR A N 1
ATOM 3920 C CA . THR A 1 518 ? -0.074 -5.519 8.843 1.00 88.44 518 THR A CA 1
ATOM 3921 C C . THR A 1 518 ? 1.187 -5.739 9.672 1.00 88.44 518 THR A C 1
ATOM 3923 O O . THR A 1 518 ? 1.677 -6.860 9.769 1.00 88.44 518 THR A O 1
ATOM 3926 N N . ILE A 1 519 ? 1.698 -4.690 10.325 1.00 91.44 519 ILE A N 1
ATOM 3927 C CA . ILE A 1 519 ? 2.854 -4.800 11.224 1.00 91.44 519 ILE A CA 1
ATOM 3928 C C . ILE A 1 519 ? 2.534 -5.737 12.399 1.00 91.44 519 ILE A C 1
ATOM 3930 O O . ILE A 1 519 ? 3.342 -6.612 12.700 1.00 91.44 519 ILE A O 1
ATOM 3934 N N . LEU A 1 520 ? 1.347 -5.636 13.011 1.00 92.00 520 LEU A N 1
ATOM 3935 C CA . LEU A 1 520 ? 0.918 -6.599 14.036 1.00 92.00 520 LEU A CA 1
ATOM 3936 C C . LEU A 1 520 ? 0.853 -8.033 13.501 1.00 92.00 520 LEU A C 1
ATOM 3938 O O . LEU A 1 520 ? 1.327 -8.953 14.163 1.00 92.00 520 LEU A O 1
ATOM 3942 N N . GLU A 1 521 ? 0.307 -8.246 12.305 1.00 91.50 521 GLU A N 1
ATOM 3943 C CA . GLU A 1 521 ? 0.253 -9.583 11.704 1.00 91.50 521 GLU A CA 1
ATOM 3944 C C . GLU A 1 521 ? 1.656 -10.169 11.500 1.00 91.50 521 GLU A C 1
ATOM 3946 O O . GLU A 1 521 ? 1.867 -11.353 11.775 1.00 91.50 521 GLU A O 1
ATOM 3951 N N . VAL A 1 522 ? 2.631 -9.343 11.106 1.00 93.38 522 VAL A N 1
ATOM 3952 C CA . VAL A 1 522 ? 4.046 -9.734 11.026 1.00 93.38 522 VAL A CA 1
ATOM 3953 C C . VAL A 1 522 ? 4.588 -10.140 12.398 1.00 93.38 522 VAL A C 1
ATOM 3955 O O . VAL A 1 522 ? 5.178 -11.211 12.511 1.00 93.38 522 VAL A O 1
ATOM 3958 N N . LEU A 1 523 ? 4.353 -9.353 13.454 1.00 94.62 523 LEU A N 1
ATOM 3959 C CA . LEU A 1 523 ? 4.794 -9.709 14.813 1.00 94.62 523 LEU A CA 1
ATOM 3960 C C . LEU A 1 523 ? 4.178 -11.030 15.292 1.00 94.62 523 LEU A C 1
ATOM 3962 O O . LEU A 1 523 ? 4.846 -11.828 15.951 1.00 94.62 523 LEU A O 1
ATOM 3966 N N . ARG A 1 524 ? 2.924 -11.300 14.918 1.00 93.12 524 ARG A N 1
ATOM 3967 C CA . ARG A 1 524 ? 2.263 -12.580 15.192 1.00 93.12 524 ARG A CA 1
ATOM 3968 C C . ARG A 1 524 ? 2.963 -13.734 14.484 1.00 93.12 524 ARG A C 1
ATOM 3970 O O . ARG A 1 524 ? 3.224 -14.760 15.104 1.00 93.12 524 ARG A O 1
ATOM 3977 N N . ALA A 1 525 ? 3.278 -13.567 13.201 1.00 92.44 525 ALA A N 1
ATOM 3978 C CA . ALA A 1 525 ? 3.974 -14.577 12.407 1.00 92.44 525 ALA A CA 1
ATOM 3979 C C . ALA A 1 525 ? 5.409 -14.837 12.912 1.00 92.44 525 ALA A C 1
ATOM 3981 O O . ALA A 1 525 ? 5.913 -15.956 12.824 1.00 92.44 525 ALA A O 1
ATOM 3982 N N . GLU A 1 526 ? 6.032 -13.823 13.515 1.00 93.62 526 GLU A N 1
ATOM 3983 C CA . GLU A 1 526 ? 7.317 -13.902 14.220 1.00 93.62 526 GLU A CA 1
ATOM 3984 C C . GLU A 1 526 ? 7.209 -14.476 15.646 1.00 93.62 526 GLU A C 1
ATOM 3986 O O . GLU A 1 526 ? 8.218 -14.632 16.327 1.00 93.62 526 GLU A O 1
ATOM 3991 N N . ASN A 1 527 ? 6.006 -14.859 16.090 1.00 92.56 527 ASN A N 1
ATOM 3992 C CA . ASN A 1 527 ? 5.718 -15.401 17.423 1.00 92.56 527 ASN A CA 1
ATOM 3993 C C . ASN A 1 527 ? 6.130 -14.467 18.576 1.00 92.56 527 ASN A C 1
ATOM 3995 O O . ASN A 1 527 ? 6.524 -14.935 19.647 1.00 92.56 527 ASN A O 1
ATOM 3999 N N . VAL A 1 528 ? 6.026 -13.151 18.378 1.00 94.75 528 VAL A N 1
ATOM 4000 C CA . VAL A 1 528 ? 6.289 -12.170 19.439 1.00 94.75 528 VAL A CA 1
ATOM 4001 C C . VAL A 1 528 ? 5.229 -12.325 20.544 1.00 94.75 528 VAL A C 1
ATOM 4003 O O . VAL A 1 528 ? 4.033 -12.421 20.237 1.00 94.75 528 VAL A O 1
ATOM 4006 N N . PRO A 1 529 ? 5.626 -12.383 21.830 1.00 93.12 529 PRO A N 1
ATOM 4007 C CA . PRO A 1 529 ? 4.693 -12.591 22.933 1.00 93.12 529 PRO A CA 1
ATOM 4008 C C . PRO A 1 529 ? 3.777 -11.380 23.145 1.00 93.12 529 PRO A C 1
ATOM 4010 O O . PRO A 1 529 ? 4.173 -10.234 22.931 1.00 93.12 529 PRO A O 1
ATOM 4013 N N . VAL A 1 530 ? 2.556 -11.635 23.626 1.00 93.69 530 VAL A N 1
ATOM 4014 C CA . VAL A 1 530 ? 1.510 -10.607 23.782 1.00 93.69 530 VAL A CA 1
ATOM 4015 C C . VAL A 1 530 ? 1.965 -9.406 24.620 1.00 93.69 530 VAL A C 1
ATOM 4017 O O . VAL A 1 530 ? 1.766 -8.270 24.199 1.00 93.69 530 VAL A O 1
ATOM 4020 N N . ASP A 1 531 ? 2.658 -9.639 25.740 1.00 92.69 531 ASP A N 1
ATOM 4021 C CA . ASP A 1 531 ? 3.144 -8.575 26.633 1.00 92.69 531 ASP A CA 1
ATOM 4022 C C . ASP A 1 531 ? 4.092 -7.601 25.922 1.00 92.69 531 ASP A C 1
ATOM 4024 O O . ASP A 1 531 ? 4.168 -6.418 26.255 1.00 92.69 531 ASP A O 1
ATOM 4028 N N . GLU A 1 532 ? 4.843 -8.096 24.942 1.00 94.00 532 GLU A N 1
ATOM 4029 C CA . GLU A 1 532 ? 5.775 -7.294 24.164 1.00 94.00 532 GLU A CA 1
ATOM 4030 C C . GLU A 1 532 ? 5.067 -6.549 23.035 1.00 94.00 532 GLU A C 1
ATOM 4032 O O . GLU A 1 532 ? 5.305 -5.357 22.854 1.00 94.00 532 GLU A O 1
ATOM 4037 N N . VAL A 1 533 ? 4.123 -7.203 22.355 1.00 93.56 533 VAL A N 1
ATOM 4038 C CA . VAL A 1 533 ? 3.275 -6.574 21.332 1.00 93.56 533 VAL A CA 1
ATOM 4039 C C . VAL A 1 533 ? 2.495 -5.395 21.910 1.00 93.56 533 VAL A C 1
ATOM 4041 O O . VAL A 1 533 ? 2.485 -4.323 21.310 1.00 93.56 533 VAL A O 1
ATOM 4044 N N . VAL A 1 534 ? 1.907 -5.551 23.100 1.00 93.88 534 VAL A N 1
ATOM 4045 C CA . VAL A 1 534 ? 1.173 -4.480 23.794 1.00 93.88 534 VAL A CA 1
ATOM 4046 C C . VAL A 1 534 ? 2.064 -3.258 24.041 1.00 93.88 534 VAL A C 1
ATOM 4048 O O . VAL A 1 534 ? 1.629 -2.130 23.812 1.00 93.88 534 VAL A O 1
ATOM 4051 N N . ARG A 1 535 ? 3.335 -3.457 24.425 1.00 93.38 535 ARG A N 1
ATOM 4052 C CA . ARG A 1 535 ? 4.301 -2.352 24.595 1.00 93.38 535 ARG A CA 1
ATOM 4053 C C . ARG A 1 535 ? 4.653 -1.651 23.282 1.00 93.38 535 ARG A C 1
ATOM 4055 O O . ARG A 1 535 ? 5.018 -0.478 23.312 1.00 93.38 535 ARG A O 1
ATOM 4062 N N . LEU A 1 536 ? 4.562 -2.351 22.153 1.00 94.38 536 LEU A N 1
ATOM 4063 C CA . LEU A 1 536 ? 4.921 -1.840 20.829 1.00 94.38 536 LEU A CA 1
ATOM 4064 C C . LEU A 1 536 ? 3.772 -1.109 20.120 1.00 94.38 536 LEU A C 1
ATOM 4066 O O . LEU A 1 536 ? 4.041 -0.351 19.190 1.00 94.38 536 LEU A O 1
ATOM 4070 N N . VAL A 1 537 ? 2.516 -1.262 20.561 1.00 91.69 537 VAL A N 1
ATOM 4071 C CA . VAL A 1 537 ? 1.334 -0.610 19.953 1.00 91.69 537 VAL A CA 1
ATOM 4072 C C . VAL A 1 537 ? 1.537 0.892 19.679 1.00 91.69 537 VAL A C 1
ATOM 4074 O O . VAL A 1 537 ? 1.263 1.317 18.552 1.00 91.69 537 VAL A O 1
ATOM 4077 N N . PRO A 1 538 ? 2.074 1.706 20.617 1.00 86.69 538 PRO A N 1
ATOM 4078 C CA . PRO A 1 538 ? 2.300 3.127 20.357 1.00 86.69 538 PRO A CA 1
ATOM 4079 C C . PRO A 1 538 ? 3.314 3.394 19.237 1.00 86.69 538 PRO A C 1
ATOM 4081 O O . PRO A 1 538 ? 3.136 4.338 18.473 1.00 86.69 538 PRO A O 1
ATOM 4084 N N . ALA A 1 539 ? 4.357 2.564 19.115 1.00 85.75 539 ALA A N 1
ATOM 4085 C CA . ALA A 1 539 ? 5.374 2.691 18.068 1.00 85.75 539 ALA A CA 1
ATOM 4086 C C . ALA A 1 539 ? 4.835 2.279 16.688 1.00 85.75 539 ALA A C 1
ATOM 4088 O O . ALA A 1 539 ? 5.208 2.864 15.674 1.00 85.75 539 ALA A O 1
ATOM 4089 N N . ILE A 1 540 ? 3.911 1.315 16.656 1.00 87.44 540 ILE A N 1
ATOM 4090 C CA . ILE A 1 540 ? 3.213 0.875 15.441 1.00 87.44 540 ILE A CA 1
ATOM 4091 C C . ILE A 1 540 ? 2.225 1.949 14.945 1.00 87.44 540 ILE A C 1
ATOM 4093 O O . ILE A 1 540 ? 1.922 2.011 13.753 1.00 87.44 540 ILE A O 1
ATOM 4097 N N . GLY A 1 541 ? 1.727 2.807 15.842 1.00 82.88 541 GLY A N 1
ATOM 4098 C CA . GLY A 1 541 ? 0.756 3.854 15.516 1.00 82.88 541 GLY A CA 1
ATOM 4099 C C . GLY A 1 541 ? -0.670 3.329 15.324 1.00 82.88 541 GLY A C 1
ATOM 4100 O O . GLY A 1 541 ? -1.452 3.934 14.593 1.00 82.88 541 GLY A O 1
ATOM 4101 N N . LEU A 1 542 ? -1.009 2.194 15.945 1.00 84.62 542 LEU A N 1
ATOM 4102 C CA . LEU A 1 542 ? -2.361 1.636 15.911 1.00 84.62 542 LEU A CA 1
ATOM 4103 C C . LEU A 1 542 ? -3.227 2.256 17.017 1.00 84.62 542 LEU A C 1
ATOM 4105 O O . LEU A 1 542 ? -2.784 2.380 18.159 1.00 84.62 542 LEU A O 1
ATOM 4109 N N . GLY A 1 543 ? -4.469 2.624 16.690 1.00 86.69 543 GLY A N 1
ATOM 4110 C CA . GLY A 1 543 ? -5.426 3.120 17.679 1.00 86.69 543 GLY A CA 1
ATOM 4111 C C . GLY A 1 543 ? -5.744 2.065 18.742 1.00 86.69 543 GLY A C 1
ATOM 4112 O O . GLY A 1 543 ? -5.811 0.875 18.437 1.00 86.69 543 GLY A O 1
ATOM 4113 N N . VAL A 1 544 ? -5.973 2.498 19.987 1.00 89.06 544 VAL A N 1
ATOM 4114 C CA . VAL A 1 544 ? -6.257 1.603 21.125 1.00 89.06 544 VAL A CA 1
ATOM 4115 C C . VAL A 1 544 ? -7.407 0.620 20.838 1.00 89.06 544 VAL A C 1
ATOM 4117 O O . VAL A 1 544 ? -7.213 -0.571 21.093 1.00 89.06 544 VAL A O 1
ATOM 4120 N N . PRO A 1 545 ? -8.554 1.029 20.247 1.00 89.00 545 PRO A N 1
ATOM 4121 C CA . PRO A 1 545 ? -9.634 0.089 19.936 1.00 89.00 545 PRO A CA 1
ATOM 4122 C C . PRO A 1 545 ? -9.213 -1.022 18.967 1.00 89.00 545 PRO A C 1
ATOM 4124 O O . PRO A 1 545 ? -9.456 -2.203 19.218 1.00 89.00 545 PRO A O 1
ATOM 4127 N N . ASP A 1 546 ? -8.535 -0.644 17.881 1.00 87.88 546 ASP A N 1
ATOM 4128 C CA . ASP A 1 546 ? -8.080 -1.583 16.856 1.00 87.88 546 ASP A CA 1
ATOM 4129 C C . ASP A 1 546 ? -6.991 -2.515 17.394 1.00 87.88 546 ASP A C 1
ATOM 4131 O O . ASP A 1 546 ? -6.931 -3.683 17.003 1.00 87.88 546 ASP A O 1
ATOM 4135 N N . ALA A 1 547 ? -6.145 -2.024 18.305 1.00 89.75 547 ALA A N 1
ATOM 4136 C CA . ALA A 1 547 ? -5.128 -2.822 18.975 1.00 89.75 547 ALA A CA 1
ATOM 4137 C C . ALA A 1 547 ? -5.752 -3.901 19.864 1.00 89.75 547 ALA A C 1
ATOM 4139 O O . ALA A 1 547 ? -5.363 -5.062 19.756 1.00 89.75 547 ALA A O 1
ATOM 4140 N N . ILE A 1 548 ? -6.755 -3.553 20.677 1.00 92.25 548 ILE A N 1
ATOM 4141 C CA . ILE A 1 548 ? -7.473 -4.519 21.525 1.00 92.25 548 ILE A CA 1
ATOM 4142 C C . ILE A 1 548 ? -8.105 -5.615 20.661 1.00 92.25 548 ILE A C 1
ATOM 4144 O O . ILE A 1 548 ? -7.883 -6.801 20.914 1.00 92.25 548 ILE A O 1
ATOM 4148 N N . ALA A 1 549 ? -8.841 -5.230 19.615 1.00 88.94 549 ALA A N 1
ATOM 4149 C CA . ALA A 1 549 ? -9.494 -6.182 18.719 1.00 88.94 549 ALA A CA 1
ATOM 4150 C C . ALA A 1 549 ? -8.475 -7.083 17.998 1.00 88.94 549 ALA A C 1
ATOM 4152 O O . ALA A 1 549 ? -8.602 -8.306 18.014 1.00 88.94 549 ALA A O 1
ATOM 4153 N N . SER A 1 550 ? -7.419 -6.494 17.427 1.00 89.56 550 SER A N 1
ATOM 4154 C CA . SER A 1 550 ? -6.415 -7.234 16.650 1.00 89.56 550 SER A CA 1
ATOM 4155 C C . SER A 1 550 ? -5.576 -8.179 17.512 1.00 89.56 550 SER A C 1
ATOM 4157 O O . SER A 1 550 ? -5.249 -9.281 17.073 1.00 89.56 550 SER A O 1
ATOM 4159 N N . ILE A 1 551 ? -5.224 -7.776 18.738 1.00 93.19 551 ILE A N 1
ATOM 4160 C CA . ILE A 1 551 ? -4.455 -8.618 19.663 1.00 93.19 551 ILE A CA 1
ATOM 4161 C C . ILE A 1 551 ? -5.321 -9.771 20.182 1.00 93.19 551 ILE A C 1
ATOM 4163 O O . ILE A 1 551 ? -4.845 -10.906 20.237 1.00 93.19 551 ILE A O 1
ATOM 4167 N N . HIS A 1 552 ? -6.594 -9.518 20.497 1.00 92.75 552 HIS A N 1
ATOM 4168 C CA . HIS A 1 552 ? -7.536 -10.573 20.865 1.00 92.75 552 HIS A CA 1
ATOM 4169 C C . HIS A 1 552 ? -7.690 -11.611 19.747 1.00 92.75 552 HIS A C 1
ATOM 4171 O O . HIS A 1 552 ? -7.481 -12.799 19.981 1.00 92.75 552 HIS A O 1
ATOM 4177 N N . ASP A 1 553 ? -7.977 -11.169 18.521 1.00 89.06 553 ASP A N 1
ATOM 4178 C CA . ASP A 1 553 ? -8.180 -12.071 17.384 1.00 89.06 553 ASP A CA 1
ATOM 4179 C C . ASP A 1 553 ? -6.889 -12.820 17.003 1.00 89.06 553 ASP A C 1
ATOM 4181 O O . ASP A 1 553 ? -6.926 -13.985 16.603 1.00 89.06 553 ASP A O 1
ATOM 4185 N N . GLY A 1 554 ? -5.733 -12.157 17.119 1.00 87.19 554 GLY A N 1
ATOM 4186 C CA . GLY A 1 554 ? -4.441 -12.699 16.702 1.00 87.19 554 GLY A CA 1
ATOM 4187 C C . GLY A 1 554 ? -3.788 -13.641 17.716 1.00 87.19 554 GLY A C 1
ATOM 4188 O O . GLY A 1 554 ? -3.222 -14.659 17.315 1.00 87.19 554 GLY A O 1
ATOM 4189 N N . TRP A 1 555 ? -3.855 -13.314 19.009 1.00 92.31 555 TRP A N 1
ATOM 4190 C CA . TRP A 1 555 ? -3.173 -14.041 20.090 1.00 92.31 555 TRP A CA 1
ATOM 4191 C C . TRP A 1 555 ? -4.132 -14.774 21.034 1.00 92.31 555 TRP A C 1
ATOM 4193 O O . TRP A 1 555 ? -3.673 -15.525 21.891 1.00 92.31 555 TRP A O 1
ATOM 4203 N N . GLY A 1 556 ? -5.446 -14.574 20.905 1.00 90.00 556 GLY A N 1
ATOM 4204 C CA . GLY A 1 556 ? -6.430 -15.111 21.848 1.00 90.00 556 GLY A CA 1
ATOM 4205 C C . GLY A 1 556 ? -6.342 -14.473 23.237 1.00 90.00 556 GLY A C 1
ATOM 4206 O O . GLY A 1 556 ? -6.768 -15.086 24.213 1.00 90.00 556 GLY A O 1
ATOM 4207 N N . ALA A 1 557 ? -5.746 -13.282 23.340 1.00 92.06 557 ALA A N 1
ATOM 4208 C CA . ALA A 1 557 ? -5.603 -12.565 24.601 1.00 92.06 557 ALA A CA 1
ATOM 4209 C C . ALA A 1 557 ? -6.961 -12.057 25.099 1.00 92.06 557 ALA A C 1
ATOM 4211 O O . ALA A 1 557 ? -7.816 -11.672 24.297 1.00 92.06 557 ALA A O 1
ATOM 4212 N N . ASP A 1 558 ? -7.155 -12.021 26.415 1.00 91.38 558 ASP A N 1
ATOM 4213 C CA . ASP A 1 558 ? -8.351 -11.419 26.995 1.00 91.38 558 ASP A CA 1
ATOM 4214 C C . ASP A 1 558 ? -8.392 -9.913 26.686 1.00 91.38 558 ASP A C 1
ATOM 4216 O O . ASP A 1 558 ? -7.400 -9.195 26.850 1.00 91.38 558 ASP A O 1
ATOM 4220 N N . ARG A 1 559 ? -9.538 -9.426 26.196 1.00 91.62 559 ARG A N 1
ATOM 4221 C CA . ARG A 1 559 ? -9.679 -8.027 25.768 1.00 91.62 559 ARG A CA 1
ATOM 4222 C C . ARG A 1 559 ? -9.506 -7.055 26.926 1.00 91.62 559 ARG A C 1
ATOM 4224 O O . ARG A 1 559 ? -8.973 -5.970 26.707 1.00 91.62 559 ARG A O 1
ATOM 4231 N N . LEU A 1 560 ? -9.947 -7.420 28.129 1.00 90.81 560 LEU A N 1
ATOM 4232 C CA . LEU A 1 560 ? -9.883 -6.557 29.304 1.00 90.81 560 LEU A CA 1
ATOM 4233 C C . LEU A 1 560 ? -8.456 -6.465 29.843 1.00 90.81 560 LEU A C 1
ATOM 4235 O O . LEU A 1 560 ? -8.024 -5.373 30.203 1.00 90.81 560 LEU A O 1
ATOM 4239 N N . ASP A 1 561 ? -7.698 -7.560 29.811 1.00 91.06 561 ASP A N 1
ATOM 4240 C CA . ASP A 1 561 ? -6.277 -7.550 30.183 1.00 91.06 561 ASP A CA 1
ATOM 4241 C C . ASP A 1 561 ? -5.445 -6.672 29.226 1.00 91.06 561 ASP A C 1
ATOM 4243 O O . ASP A 1 561 ? -4.612 -5.862 29.657 1.00 91.06 561 ASP A O 1
ATOM 4247 N N . VAL A 1 562 ? -5.707 -6.772 27.915 1.00 92.19 562 VAL A N 1
ATOM 4248 C CA . VAL A 1 562 ? -5.064 -5.919 26.899 1.00 92.19 562 VAL A CA 1
ATOM 4249 C C . VAL A 1 562 ? -5.475 -4.458 27.084 1.00 92.19 562 VAL A C 1
ATOM 4251 O O . VAL A 1 562 ? -4.623 -3.568 27.087 1.00 92.19 562 VAL A O 1
ATOM 4254 N N . ALA A 1 563 ? -6.766 -4.198 27.285 1.00 91.19 563 ALA A N 1
ATOM 4255 C CA . ALA A 1 563 ? -7.293 -2.857 27.497 1.00 91.19 563 ALA A CA 1
ATOM 4256 C C . ALA A 1 563 ? -6.722 -2.188 28.751 1.00 91.19 563 ALA A C 1
ATOM 4258 O O . ALA A 1 563 ? -6.332 -1.021 28.694 1.00 91.19 563 ALA A O 1
ATOM 4259 N N . ALA A 1 564 ? -6.614 -2.923 29.861 1.00 89.94 564 ALA A N 1
ATOM 4260 C CA . ALA A 1 564 ? -5.993 -2.435 31.088 1.00 89.94 564 ALA A CA 1
ATOM 4261 C C . ALA A 1 564 ? -4.525 -2.055 30.850 1.00 89.94 564 ALA A C 1
ATOM 4263 O O . ALA A 1 564 ? -4.077 -0.989 31.273 1.00 89.94 564 ALA A O 1
ATOM 4264 N N . SER A 1 565 ? -3.795 -2.882 30.100 1.00 91.44 565 SER A N 1
ATOM 4265 C CA . SER A 1 565 ? -2.392 -2.628 29.759 1.00 91.44 565 SER A CA 1
ATOM 4266 C C . SER A 1 565 ? -2.206 -1.403 28.854 1.00 91.44 565 SER A C 1
ATOM 4268 O O . SER A 1 565 ? -1.204 -0.698 28.970 1.00 91.44 565 SER A O 1
ATOM 4270 N N . LEU A 1 566 ? -3.182 -1.115 27.987 1.00 91.44 566 LEU A N 1
ATOM 4271 C CA . LEU A 1 566 ? -3.207 0.070 27.121 1.00 91.44 566 LEU A CA 1
ATOM 4272 C C . LEU A 1 566 ? -3.868 1.296 27.772 1.00 91.44 566 LEU A C 1
ATOM 4274 O O . LEU A 1 566 ? -3.922 2.351 27.146 1.00 91.44 566 LEU A O 1
ATOM 4278 N N . SER A 1 567 ? -4.342 1.184 29.020 1.00 90.81 567 SER A N 1
ATOM 4279 C CA . SER A 1 567 ? -5.102 2.237 29.713 1.00 90.81 567 SER A CA 1
ATOM 4280 C C . SER A 1 567 ? -6.329 2.719 28.921 1.00 90.81 567 SER A C 1
ATOM 4282 O O . SER A 1 567 ? -6.598 3.918 28.847 1.00 90.81 567 SER A O 1
ATOM 4284 N N . ALA A 1 568 ? -7.057 1.782 28.309 1.00 89.94 568 ALA A N 1
ATOM 4285 C CA . ALA A 1 568 ? -8.190 2.085 27.444 1.00 89.94 568 ALA A CA 1
ATOM 4286 C C . ALA A 1 568 ? -9.389 2.658 28.213 1.00 89.94 568 ALA A C 1
ATOM 4288 O O . ALA A 1 568 ? -9.725 2.236 29.321 1.00 89.94 568 ALA A O 1
ATOM 4289 N N . THR A 1 569 ? -10.082 3.592 27.575 1.00 89.56 569 THR A N 1
ATOM 4290 C CA . THR A 1 569 ? -11.340 4.165 28.054 1.00 89.56 569 THR A CA 1
ATOM 4291 C C . THR A 1 569 ? -12.541 3.278 27.708 1.00 89.56 569 THR A C 1
ATOM 4293 O O . THR A 1 569 ? -12.485 2.401 26.847 1.00 89.56 569 THR A O 1
ATOM 4296 N N . VAL A 1 570 ? -13.688 3.542 28.340 1.00 85.62 570 VAL A N 1
ATOM 4297 C CA . VAL A 1 570 ? -14.947 2.815 28.077 1.00 85.62 570 VAL A CA 1
ATOM 4298 C C . VAL A 1 570 ? -15.436 2.997 26.639 1.00 85.62 570 VAL A C 1
ATOM 4300 O O . VAL A 1 570 ? -16.009 2.081 26.047 1.00 85.62 570 VAL A O 1
ATOM 4303 N N . GLU A 1 571 ? -15.220 4.178 26.060 1.00 86.75 571 GLU A N 1
ATOM 4304 C CA . GLU A 1 571 ? -15.561 4.438 24.660 1.00 86.75 571 GLU A CA 1
ATOM 4305 C C . GLU A 1 571 ? -14.691 3.608 23.715 1.00 86.75 571 GLU A C 1
ATOM 4307 O O . GLU A 1 571 ? -15.215 3.020 22.768 1.00 86.75 571 GLU A O 1
ATOM 4312 N N . GLU A 1 572 ? -13.397 3.481 24.014 1.00 90.44 572 GLU A N 1
ATOM 4313 C CA . GLU A 1 572 ? -12.467 2.662 23.237 1.00 90.44 572 GLU A CA 1
ATOM 4314 C C . GLU A 1 572 ? -12.764 1.167 23.367 1.00 90.44 572 GLU A C 1
ATOM 4316 O O . GLU A 1 572 ? -12.762 0.468 22.358 1.00 90.44 572 GLU A O 1
ATOM 4321 N N . LEU A 1 573 ? -13.111 0.681 24.564 1.00 89.94 573 LEU A N 1
ATOM 4322 C CA . LEU A 1 573 ? -13.583 -0.694 24.773 1.00 89.94 573 LEU A CA 1
ATOM 4323 C C . LEU A 1 573 ? -14.828 -1.000 23.929 1.00 89.94 573 LEU A C 1
ATOM 4325 O O . LEU A 1 573 ? -14.929 -2.052 23.295 1.00 89.94 573 LEU A O 1
ATOM 4329 N N . ARG A 1 574 ? -15.784 -0.064 23.879 1.00 86.81 574 ARG A N 1
ATOM 4330 C CA . ARG A 1 574 ? -16.988 -0.214 23.052 1.00 86.81 574 ARG A CA 1
ATOM 4331 C C . ARG A 1 574 ? -16.637 -0.236 21.564 1.00 86.81 574 ARG A C 1
ATOM 4333 O O . ARG A 1 574 ? -17.169 -1.066 20.831 1.00 86.81 574 ARG A O 1
ATOM 4340 N N . ALA A 1 575 ? -15.740 0.647 21.126 1.00 86.50 575 ALA A N 1
ATOM 4341 C CA . ALA A 1 575 ? -15.252 0.681 19.750 1.00 86.50 575 ALA A CA 1
ATOM 4342 C C . ALA A 1 575 ? -14.461 -0.588 19.374 1.00 86.50 575 ALA A C 1
ATOM 4344 O O . ALA A 1 575 ? -14.553 -1.038 18.235 1.00 86.50 575 ALA A O 1
ATOM 4345 N N . ALA A 1 576 ? -13.771 -1.213 20.334 1.00 86.75 576 ALA A N 1
ATOM 4346 C CA . ALA A 1 576 ? -13.063 -2.484 20.168 1.00 86.75 576 ALA A CA 1
ATOM 4347 C C . ALA A 1 576 ? -13.998 -3.705 20.047 1.00 86.75 576 ALA A C 1
ATOM 4349 O O . ALA A 1 576 ? -13.534 -4.827 19.848 1.00 86.75 576 ALA A O 1
ATOM 4350 N N . GLY A 1 577 ? -15.316 -3.515 20.178 1.00 88.06 577 GLY A N 1
ATOM 4351 C CA . GLY A 1 577 ? -16.298 -4.592 20.077 1.00 88.06 577 GLY A CA 1
ATOM 4352 C C . GLY A 1 577 ? -16.436 -5.434 21.347 1.00 88.06 577 GLY A C 1
ATOM 4353 O O . GLY A 1 577 ? -16.873 -6.586 21.256 1.00 88.06 577 GLY A O 1
ATOM 4354 N N . CYS A 1 578 ? -16.080 -4.890 22.518 1.00 88.50 578 CYS A N 1
ATOM 4355 C CA . CYS A 1 578 ? -16.391 -5.522 23.797 1.00 88.50 578 CYS A CA 1
ATOM 4356 C C . CYS A 1 578 ? -17.909 -5.673 23.976 1.00 88.50 578 CYS A C 1
ATOM 4358 O O . CYS A 1 578 ? -18.705 -4.775 23.687 1.00 88.50 578 CYS A O 1
ATOM 4360 N N . THR A 1 579 ? -18.304 -6.840 24.463 1.00 88.81 579 THR A N 1
ATOM 4361 C CA . THR A 1 579 ? -19.677 -7.192 24.807 1.00 88.81 579 THR A CA 1
ATOM 4362 C C . THR A 1 579 ? -20.181 -6.357 25.990 1.00 88.81 579 THR A C 1
ATOM 4364 O O . THR A 1 579 ? -19.386 -5.834 26.775 1.00 88.81 579 THR A O 1
ATOM 4367 N N . PRO A 1 580 ? -21.509 -6.241 26.181 1.00 85.31 580 PRO A N 1
ATOM 4368 C CA . PRO A 1 580 ? -22.067 -5.553 27.345 1.00 85.31 580 PRO A CA 1
ATOM 4369 C C . PRO A 1 580 ? -21.552 -6.101 28.683 1.00 85.31 580 PRO A C 1
ATOM 4371 O O . PRO A 1 580 ? -21.284 -5.320 29.591 1.00 85.31 580 PRO A O 1
ATOM 4374 N N . THR A 1 581 ? -21.369 -7.418 28.789 1.00 88.94 581 THR A N 1
ATOM 4375 C CA . THR A 1 581 ? -20.840 -8.084 29.987 1.00 88.94 581 THR A CA 1
ATOM 4376 C C . THR A 1 581 ? -19.382 -7.692 30.252 1.00 88.94 581 THR A C 1
ATOM 4378 O O . THR A 1 581 ? -19.042 -7.333 31.376 1.00 88.94 581 THR A O 1
ATOM 4381 N N . GLU A 1 582 ? -18.534 -7.653 29.218 1.00 89.75 582 GLU A N 1
ATOM 4382 C CA . GLU A 1 582 ? -17.141 -7.183 29.332 1.00 89.75 582 GLU A CA 1
ATOM 4383 C C . GLU A 1 582 ? -17.066 -5.700 29.739 1.00 89.75 582 GLU A C 1
ATOM 4385 O O . GLU A 1 582 ? -16.268 -5.328 30.599 1.00 89.75 582 GLU A O 1
ATOM 4390 N N . LEU A 1 583 ? -17.930 -4.845 29.178 1.00 90.75 583 LEU A N 1
ATOM 4391 C CA . LEU A 1 583 ? -18.002 -3.426 29.552 1.00 90.75 583 LEU A CA 1
ATOM 4392 C C . LEU A 1 583 ? -18.441 -3.233 31.009 1.00 90.75 583 LEU A C 1
ATOM 4394 O O . LEU A 1 583 ? -17.907 -2.367 31.704 1.00 90.75 583 LEU A O 1
ATOM 4398 N N . LEU A 1 584 ? -19.389 -4.046 31.483 1.00 90.44 584 LEU A N 1
ATOM 4399 C CA . LEU A 1 584 ? -19.818 -4.039 32.880 1.00 90.44 584 LEU A CA 1
ATOM 4400 C C . LEU A 1 584 ? -18.708 -4.516 33.821 1.00 90.44 584 LEU A C 1
ATOM 4402 O O . LEU A 1 584 ? -18.568 -3.933 34.889 1.00 90.44 584 LEU A O 1
ATOM 4406 N N . ALA A 1 585 ? -17.910 -5.512 33.428 1.00 88.31 585 ALA A N 1
ATOM 4407 C CA . ALA A 1 585 ? -16.765 -5.974 34.214 1.00 88.31 585 ALA A CA 1
ATOM 4408 C C . ALA A 1 585 ? -15.659 -4.908 34.325 1.00 88.31 585 ALA A C 1
ATOM 4410 O O . ALA A 1 585 ? -15.041 -4.763 35.378 1.00 88.31 585 ALA A O 1
ATOM 4411 N N . ALA A 1 586 ? -15.414 -4.152 33.250 1.00 87.81 586 ALA A N 1
ATOM 4412 C CA . ALA A 1 586 ? -14.353 -3.146 33.201 1.00 87.81 586 ALA A CA 1
ATOM 4413 C C . ALA A 1 586 ? -14.748 -1.803 33.835 1.00 87.81 586 ALA A C 1
ATOM 4415 O O . ALA A 1 586 ? -13.958 -1.191 34.551 1.00 87.81 586 ALA A O 1
ATOM 4416 N N . ALA A 1 587 ? -15.961 -1.321 33.553 1.00 87.25 587 ALA A N 1
ATOM 4417 C CA . ALA A 1 587 ? -16.428 0.001 33.961 1.00 87.25 587 ALA A CA 1
ATOM 4418 C C . ALA A 1 587 ? -17.949 0.001 34.205 1.00 87.25 587 ALA A C 1
ATOM 4420 O O . ALA A 1 587 ? -18.723 0.554 33.408 1.00 87.25 587 ALA A O 1
ATOM 4421 N N . PRO A 1 588 ? -18.419 -0.600 35.314 1.00 88.81 588 PRO A N 1
ATOM 4422 C CA . PRO A 1 588 ? -19.848 -0.756 35.581 1.00 88.81 588 PRO A CA 1
ATOM 4423 C C . PRO A 1 588 ? -20.555 0.596 35.724 1.00 88.81 588 PRO A C 1
ATOM 4425 O O . PRO A 1 588 ? -21.676 0.764 35.254 1.00 88.81 588 PRO A O 1
ATOM 4428 N N . ARG A 1 589 ? -19.906 1.593 36.341 1.00 88.94 589 ARG A N 1
ATOM 4429 C CA . ARG A 1 589 ? -20.516 2.904 36.619 1.00 88.94 589 ARG A CA 1
ATOM 4430 C C . ARG A 1 589 ? -20.794 3.687 35.336 1.00 88.94 589 ARG A C 1
ATOM 4432 O O . ARG A 1 589 ? -21.930 4.108 35.121 1.00 88.94 589 ARG A O 1
ATOM 4439 N N . GLU A 1 590 ? -19.784 3.885 34.489 1.00 88.25 590 GLU A N 1
ATOM 4440 C CA . GLU A 1 590 ? -19.944 4.548 33.190 1.00 88.25 590 GLU A CA 1
ATOM 4441 C C . GLU A 1 590 ? -20.915 3.785 32.284 1.00 88.25 590 GLU A C 1
ATOM 4443 O O . GLU A 1 590 ? -21.776 4.402 31.655 1.00 88.25 590 GLU A O 1
ATOM 4448 N N . THR A 1 591 ? -20.817 2.451 32.245 1.00 89.00 591 THR A N 1
ATOM 4449 C CA . THR A 1 591 ? -21.673 1.623 31.387 1.00 89.00 591 THR A CA 1
ATOM 4450 C C . THR A 1 591 ? -23.141 1.770 31.770 1.00 89.00 591 THR A C 1
ATOM 4452 O O . THR A 1 591 ? -23.959 2.089 30.907 1.00 89.00 591 THR A O 1
ATOM 4455 N N . LEU A 1 592 ? -23.477 1.642 33.058 1.00 91.62 592 LEU A N 1
ATOM 4456 C CA . LEU A 1 592 ? -24.854 1.772 33.545 1.00 91.62 592 LEU A CA 1
ATOM 4457 C C . LEU A 1 592 ? -25.434 3.172 33.311 1.00 91.62 592 LEU A C 1
ATOM 4459 O O . LEU A 1 592 ? -26.589 3.294 32.910 1.00 91.62 592 LEU A O 1
ATOM 4463 N N . ARG A 1 593 ? -24.630 4.230 33.478 1.00 88.94 593 ARG A N 1
ATOM 4464 C CA . ARG A 1 593 ? -25.057 5.618 33.214 1.00 88.94 593 ARG A CA 1
ATOM 4465 C C . ARG A 1 593 ? -25.350 5.907 31.741 1.00 88.94 593 ARG A C 1
ATOM 4467 O O . ARG A 1 593 ? -26.038 6.879 31.449 1.00 88.94 593 ARG A O 1
ATOM 4474 N N . SER A 1 594 ? -24.821 5.095 30.827 1.00 87.19 594 SER A N 1
ATOM 4475 C CA . SER A 1 594 ? -25.051 5.242 29.385 1.00 87.19 594 SER A CA 1
ATOM 4476 C C . SER A 1 594 ? -26.306 4.522 28.874 1.00 87.19 594 SER A C 1
ATOM 4478 O O . SER A 1 594 ? -26.664 4.688 27.707 1.00 87.19 594 SER A O 1
ATOM 4480 N N . LEU A 1 595 ? -26.968 3.720 29.717 1.00 90.12 595 LEU A N 1
ATOM 4481 C CA . LEU A 1 595 ? -28.157 2.954 29.338 1.00 90.12 595 LEU A CA 1
ATOM 4482 C C . LEU A 1 595 ? -29.405 3.839 29.216 1.00 90.12 595 LEU A C 1
ATOM 4484 O O . LEU A 1 595 ? -29.524 4.880 29.861 1.00 90.12 595 LEU A O 1
ATOM 4488 N N . ASP A 1 596 ? -30.363 3.398 28.394 1.00 90.44 596 ASP A N 1
ATOM 4489 C CA . ASP A 1 596 ? -31.662 4.064 28.279 1.00 90.44 596 ASP A CA 1
ATOM 4490 C C . ASP A 1 596 ? -32.567 3.801 29.500 1.00 90.44 596 ASP A C 1
ATOM 4492 O O . ASP A 1 596 ? -32.304 2.946 30.349 1.00 90.44 596 ASP A O 1
ATOM 4496 N N . SER A 1 597 ? -33.653 4.568 29.606 1.00 91.25 597 SER A N 1
ATOM 4497 C CA . SER A 1 597 ? -34.606 4.492 30.718 1.00 91.25 597 SER A CA 1
ATOM 4498 C C . SER A 1 597 ? -35.719 3.452 30.519 1.00 91.25 597 SER A C 1
ATOM 4500 O O . SER A 1 597 ? -36.750 3.522 31.186 1.00 91.25 597 SER A O 1
ATOM 4502 N N . ARG A 1 598 ? -35.572 2.497 29.590 1.00 94.19 598 ARG A N 1
ATOM 4503 C CA . ARG A 1 598 ? -36.606 1.479 29.338 1.00 94.19 598 ARG A CA 1
ATOM 4504 C C . ARG A 1 598 ? -36.448 0.307 30.301 1.00 94.19 598 ARG A C 1
ATOM 4506 O O . ARG A 1 598 ? -35.364 -0.259 30.407 1.00 94.19 598 ARG A O 1
ATOM 4513 N N . GLU A 1 599 ? -37.545 -0.135 30.916 1.00 91.44 599 GLU A N 1
ATOM 4514 C CA . GLU A 1 599 ? -37.544 -1.280 31.847 1.00 91.44 599 GLU A CA 1
ATOM 4515 C C . GLU A 1 599 ? -36.896 -2.538 31.242 1.00 91.44 599 GLU A C 1
ATOM 4517 O O . GLU A 1 599 ? -36.010 -3.119 31.858 1.00 91.44 599 GLU A O 1
ATOM 4522 N N . GLY A 1 600 ? -37.226 -2.894 29.992 1.00 91.94 600 GLY A N 1
ATOM 4523 C CA . GLY A 1 600 ? -36.660 -4.080 29.325 1.00 91.94 600 GLY A CA 1
ATOM 4524 C C . GLY A 1 600 ? -35.144 -4.029 29.056 1.00 91.94 600 GLY A C 1
ATOM 4525 O O . GLY A 1 600 ? -34.523 -5.047 28.732 1.00 91.94 600 GLY A O 1
ATOM 4526 N N . THR A 1 601 ? -34.512 -2.856 29.166 1.00 92.25 601 THR A N 1
ATOM 4527 C CA . THR A 1 601 ? -33.045 -2.746 29.196 1.00 92.25 601 THR A CA 1
ATOM 4528 C C . THR A 1 601 ? -32.522 -3.175 30.566 1.00 92.25 601 THR A C 1
ATOM 4530 O O . THR A 1 601 ? -31.604 -3.988 30.644 1.00 92.25 601 THR A O 1
ATOM 4533 N N . TRP A 1 602 ? -33.156 -2.701 31.639 1.00 94.38 602 TRP A N 1
ATOM 4534 C CA . TRP A 1 602 ? -32.754 -2.940 33.026 1.00 94.38 602 TRP A CA 1
ATOM 4535 C C . TRP A 1 602 ? -33.083 -4.344 33.542 1.00 94.38 602 TRP A C 1
ATOM 4537 O O . TRP A 1 602 ? -32.315 -4.873 34.340 1.00 94.38 602 TRP A O 1
ATOM 4547 N N . GLU A 1 603 ? -34.101 -5.015 32.996 1.00 94.75 603 GLU A N 1
ATOM 4548 C CA . GLU A 1 603 ? -34.355 -6.450 33.233 1.00 94.75 603 GLU A CA 1
ATOM 4549 C C . GLU A 1 603 ? -33.154 -7.339 32.852 1.00 94.75 603 GLU A C 1
ATOM 4551 O O . GLU A 1 603 ? -32.974 -8.429 33.387 1.00 94.75 603 GLU A O 1
ATOM 4556 N N . ARG A 1 604 ? -32.301 -6.887 31.924 1.00 93.44 604 ARG A N 1
ATOM 4557 C CA . ARG A 1 604 ? -31.103 -7.630 31.497 1.00 93.44 604 ARG A CA 1
ATOM 4558 C C . ARG A 1 604 ? -29.844 -7.240 32.267 1.00 93.44 604 ARG A C 1
ATOM 4560 O O . ARG A 1 604 ? -28.869 -7.989 32.238 1.00 93.44 604 ARG A O 1
ATOM 4567 N N . VAL A 1 605 ? -29.850 -6.100 32.960 1.00 93.12 605 VAL A N 1
ATOM 4568 C CA . VAL A 1 605 ? -28.672 -5.556 33.656 1.00 93.12 605 VAL A CA 1
ATOM 4569 C C . VAL A 1 605 ? -28.245 -6.449 34.813 1.00 93.12 605 VAL A C 1
ATOM 4571 O O . VAL A 1 605 ? -27.064 -6.763 34.924 1.00 93.12 605 VAL A O 1
ATOM 4574 N N . GLY A 1 606 ? -29.193 -6.881 35.648 1.00 90.50 606 GLY A N 1
ATOM 4575 C CA . GLY A 1 606 ? -28.899 -7.719 36.810 1.00 90.50 606 GLY A CA 1
ATOM 4576 C C . GLY A 1 606 ? -28.168 -9.010 36.435 1.00 90.50 606 GLY A C 1
ATOM 4577 O O . GLY A 1 606 ? -27.035 -9.203 36.881 1.00 90.50 606 GLY A O 1
ATOM 4578 N N . PRO A 1 607 ? -28.750 -9.864 35.574 1.00 92.31 607 PRO A N 1
ATOM 4579 C CA . PRO A 1 607 ? -28.092 -11.082 35.113 1.00 92.31 607 PRO A CA 1
ATOM 4580 C C . PRO A 1 607 ? -26.732 -10.820 34.452 1.00 92.31 607 PRO A C 1
ATOM 4582 O O . PRO A 1 607 ? -25.788 -11.564 34.705 1.00 92.31 607 PRO A O 1
ATOM 4585 N N . SER A 1 608 ? -26.602 -9.736 33.677 1.00 93.19 608 SER A N 1
ATOM 4586 C CA . SER A 1 608 ? -25.335 -9.376 33.018 1.00 93.19 608 SER A CA 1
ATOM 4587 C C . SER A 1 608 ? -24.244 -8.967 34.014 1.00 93.19 608 SER A C 1
ATOM 4589 O O . SER A 1 608 ? -23.078 -9.276 33.801 1.00 93.19 608 SER A O 1
ATOM 4591 N N . LEU A 1 609 ? -24.595 -8.300 35.121 1.00 93.94 609 LEU A N 1
ATOM 4592 C CA . LEU A 1 609 ? -23.649 -7.994 36.201 1.00 93.94 609 LEU A CA 1
ATOM 4593 C C . LEU A 1 609 ? -23.168 -9.277 36.890 1.00 93.94 609 LEU A C 1
ATOM 4595 O O . LEU A 1 609 ? -21.981 -9.428 37.162 1.00 93.94 609 LEU A O 1
ATOM 4599 N N . VAL A 1 610 ? -24.062 -10.234 37.134 1.00 94.06 610 VAL A N 1
ATOM 4600 C CA . VAL A 1 610 ? -23.659 -11.521 37.722 1.00 94.06 610 VAL A CA 1
ATOM 4601 C C . VAL A 1 610 ? -22.755 -12.303 36.767 1.00 94.06 610 VAL A C 1
ATOM 4603 O O . VAL A 1 610 ? -21.737 -12.847 37.190 1.00 94.06 610 VAL A O 1
ATOM 4606 N N . GLU A 1 611 ? -23.075 -12.312 35.472 1.00 92.50 611 GLU A N 1
ATOM 4607 C CA . GLU A 1 611 ? -22.226 -12.915 34.437 1.00 92.50 611 GLU A CA 1
ATOM 4608 C C . GLU A 1 611 ? -20.852 -12.228 34.338 1.00 92.50 611 GLU A C 1
ATOM 4610 O O . GLU A 1 611 ? -19.841 -12.901 34.156 1.00 92.50 611 GLU A O 1
ATOM 4615 N N . ALA A 1 612 ? -20.796 -10.909 34.551 1.00 90.94 612 ALA A N 1
ATOM 4616 C CA . ALA A 1 612 ? -19.560 -10.128 34.628 1.00 90.94 612 ALA A CA 1
ATOM 4617 C C . ALA A 1 612 ? -18.725 -10.402 35.899 1.00 90.94 612 ALA A C 1
ATOM 4619 O O . ALA A 1 612 ? -17.644 -9.836 36.058 1.00 90.94 612 ALA A O 1
ATOM 4620 N N . GLY A 1 613 ? -19.198 -11.274 36.798 1.00 91.25 613 GLY A N 1
ATOM 4621 C CA . GLY A 1 613 ? -18.474 -11.727 37.986 1.00 91.25 613 GLY A CA 1
ATOM 4622 C C . GLY A 1 613 ? -18.858 -11.027 39.292 1.00 91.25 613 GLY A C 1
ATOM 4623 O O . GLY A 1 613 ? -18.256 -11.329 40.323 1.00 91.25 613 GLY A O 1
ATOM 4624 N N . TYR A 1 614 ? -19.849 -10.131 39.283 1.00 93.56 614 TYR A N 1
ATOM 4625 C CA . TYR A 1 614 ? -20.350 -9.497 40.505 1.00 93.56 614 TYR A CA 1
ATOM 4626 C C . TYR A 1 614 ? -21.241 -10.453 41.303 1.00 93.56 614 TYR A C 1
ATOM 4628 O O . TYR A 1 614 ? -22.031 -11.223 40.754 1.00 93.56 614 TYR A O 1
ATOM 4636 N N . THR A 1 615 ? -21.176 -10.375 42.630 1.00 95.62 615 THR A N 1
ATOM 4637 C CA . THR A 1 615 ? -22.160 -11.048 43.485 1.00 95.62 615 THR A CA 1
ATOM 4638 C C . THR A 1 615 ? -23.543 -10.409 43.327 1.00 95.62 615 THR A C 1
ATOM 4640 O O . THR A 1 615 ? -23.672 -9.246 42.945 1.00 95.62 615 THR A O 1
ATOM 4643 N N . VAL A 1 616 ? -24.604 -11.138 43.691 1.00 94.50 616 VAL A N 1
ATOM 4644 C CA . VAL A 1 616 ? -25.982 -10.605 43.664 1.00 94.50 616 VAL A CA 1
ATOM 4645 C C . VAL A 1 616 ? -26.100 -9.306 44.473 1.00 94.50 616 VAL A C 1
ATOM 4647 O O . VAL A 1 616 ? -26.734 -8.354 44.025 1.00 94.50 616 VAL A O 1
ATOM 4650 N N . GLY A 1 617 ? -25.443 -9.230 45.635 1.00 92.94 617 GLY A N 1
ATOM 4651 C CA . GLY A 1 617 ? -25.451 -8.025 46.466 1.00 92.94 617 GLY A CA 1
ATOM 4652 C C . GLY A 1 617 ? -24.757 -6.831 45.810 1.00 92.94 617 GLY A C 1
ATOM 4653 O O . GLY A 1 617 ? -25.280 -5.718 45.852 1.00 92.94 617 GLY A O 1
ATOM 4654 N N . GLU A 1 618 ? -23.613 -7.050 45.161 1.00 94.19 618 GLU A N 1
ATOM 4655 C CA . GLU A 1 618 ? -22.904 -6.001 44.416 1.00 94.19 618 GLU A CA 1
ATOM 4656 C C . GLU A 1 618 ? -23.703 -5.539 43.196 1.00 94.19 618 GLU A C 1
ATOM 4658 O O . GLU A 1 618 ? -23.814 -4.336 42.956 1.00 94.19 618 GLU A O 1
ATOM 4663 N N . ALA A 1 619 ? -24.324 -6.470 42.468 1.00 94.94 619 ALA A N 1
ATOM 4664 C CA . ALA A 1 619 ? -25.173 -6.152 41.328 1.00 94.94 619 ALA A CA 1
ATOM 4665 C C . ALA A 1 619 ? -26.374 -5.285 41.745 1.00 94.94 619 ALA A C 1
ATOM 4667 O O . ALA A 1 619 ? -26.616 -4.236 41.144 1.00 94.94 619 ALA A O 1
ATOM 4668 N N . VAL A 1 620 ? -27.072 -5.650 42.828 1.00 95.06 620 VAL A N 1
ATOM 4669 C CA . VAL A 1 620 ? -28.163 -4.838 43.394 1.00 95.06 620 VAL A CA 1
ATOM 4670 C C . VAL A 1 620 ? -27.657 -3.462 43.834 1.00 95.06 620 VAL A C 1
ATOM 4672 O O . VAL A 1 620 ? -28.313 -2.457 43.564 1.00 95.06 620 VAL A O 1
ATOM 4675 N N . ALA A 1 621 ? -26.478 -3.379 44.455 1.00 92.88 621 ALA A N 1
ATOM 4676 C CA . ALA A 1 621 ? -25.895 -2.103 44.867 1.00 92.88 621 ALA A CA 1
ATOM 4677 C C . ALA A 1 621 ? -25.532 -1.195 43.677 1.00 92.88 621 ALA A C 1
ATOM 4679 O O . ALA A 1 621 ? -25.655 0.029 43.789 1.00 92.88 621 ALA A O 1
ATOM 4680 N N . HIS A 1 622 ? -25.096 -1.767 42.550 1.00 93.69 622 HIS A N 1
ATOM 4681 C CA . HIS A 1 622 ? -24.851 -1.036 41.305 1.00 93.69 622 HIS A CA 1
ATOM 4682 C C . HIS A 1 622 ? -26.149 -0.542 40.663 1.00 93.69 622 HIS A C 1
ATOM 4684 O O . HIS A 1 622 ? -26.220 0.627 40.284 1.00 93.69 622 HIS A O 1
ATOM 4690 N N . ILE A 1 623 ? -27.182 -1.387 40.593 1.00 95.19 623 ILE A N 1
ATOM 4691 C CA . ILE A 1 623 ? -28.500 -1.010 40.060 1.00 95.19 623 ILE A CA 1
ATOM 4692 C C . ILE A 1 623 ? -29.109 0.112 40.909 1.00 95.19 623 ILE A C 1
ATOM 4694 O O . ILE A 1 623 ? -29.489 1.145 40.366 1.00 95.19 623 ILE A O 1
ATOM 4698 N N . ALA A 1 624 ? -29.101 -0.033 42.236 1.00 93.56 624 ALA A N 1
ATOM 4699 C CA . ALA A 1 624 ? -29.585 0.981 43.176 1.00 93.56 624 ALA A CA 1
ATOM 4700 C C . ALA A 1 624 ? -28.865 2.331 43.042 1.00 93.56 624 ALA A C 1
ATOM 4702 O O . ALA A 1 624 ? -29.457 3.374 43.281 1.00 93.56 624 ALA A O 1
ATOM 4703 N N . ALA A 1 625 ? -27.581 2.328 42.678 1.00 92.25 625 ALA A N 1
ATOM 4704 C CA . ALA A 1 625 ? -26.797 3.554 42.567 1.00 92.25 625 ALA A CA 1
ATOM 4705 C C . ALA A 1 625 ? -26.948 4.276 41.216 1.00 92.25 625 ALA A C 1
ATOM 4707 O O . ALA A 1 625 ? -26.540 5.436 41.105 1.00 92.25 625 ALA A O 1
ATOM 4708 N N . HIS A 1 626 ? -27.424 3.591 40.170 1.00 93.62 626 HIS A N 1
ATOM 4709 C CA . HIS A 1 626 ? -27.302 4.072 38.788 1.00 93.62 626 HIS A CA 1
ATOM 4710 C C . HIS A 1 626 ? -28.573 3.968 37.944 1.00 93.62 626 HIS A C 1
ATOM 4712 O O . HIS A 1 626 ? -28.590 4.524 36.846 1.00 93.62 626 HIS A O 1
ATOM 4718 N N . ALA A 1 627 ? -29.619 3.296 38.420 1.00 94.12 627 ALA A N 1
ATOM 4719 C CA . ALA A 1 627 ? -30.902 3.281 37.736 1.00 94.12 627 ALA A CA 1
ATOM 4720 C C . ALA A 1 627 ? -31.468 4.712 37.605 1.00 94.12 627 ALA A C 1
ATOM 4722 O O . ALA A 1 627 ? -31.505 5.445 38.593 1.00 94.12 627 ALA A O 1
ATOM 4723 N N . PRO A 1 628 ? -31.906 5.139 36.405 1.00 93.25 628 PRO A N 1
ATOM 4724 C CA . PRO A 1 628 ? -32.364 6.510 36.178 1.00 93.25 628 PRO A CA 1
ATOM 4725 C C . PRO A 1 628 ? -33.756 6.798 36.757 1.00 93.25 628 PRO A C 1
ATOM 4727 O O . PRO A 1 628 ? -34.131 7.961 36.880 1.00 93.25 628 PRO A O 1
ATOM 4730 N N . THR A 1 629 ? -34.543 5.758 37.047 1.00 94.62 629 THR A N 1
ATOM 4731 C CA . THR A 1 629 ? -35.914 5.856 37.574 1.00 94.62 629 THR A CA 1
ATOM 4732 C C . THR A 1 629 ? -36.226 4.704 38.539 1.00 94.62 629 THR A C 1
ATOM 4734 O O . THR A 1 629 ? -35.642 3.619 38.382 1.00 94.62 629 THR A O 1
ATOM 4737 N N . PRO A 1 630 ? -37.212 4.863 39.442 1.00 95.12 630 PRO A N 1
ATOM 4738 C CA . PRO A 1 630 ? -37.671 3.777 40.307 1.00 95.12 630 PRO A CA 1
ATOM 4739 C C . PRO A 1 630 ? -38.094 2.526 39.528 1.00 95.12 630 PRO A C 1
ATOM 4741 O O . PRO A 1 630 ? -37.738 1.410 39.891 1.00 95.12 630 PRO A O 1
ATOM 4744 N N . GLN A 1 631 ? -38.774 2.681 38.390 1.00 95.12 631 GLN A N 1
ATOM 4745 C CA . GLN A 1 631 ? -39.226 1.549 37.575 1.00 95.12 631 GLN A CA 1
ATOM 4746 C C . GLN A 1 631 ? -38.048 0.761 36.990 1.00 95.12 631 GLN A C 1
ATOM 4748 O O . GLN A 1 631 ? -38.048 -0.468 37.023 1.00 95.12 631 GLN A O 1
ATOM 4753 N N . THR A 1 632 ? -37.006 1.450 36.514 1.00 95.56 632 THR A N 1
ATOM 4754 C CA . THR A 1 632 ? -35.779 0.796 36.030 1.00 95.56 632 THR A CA 1
ATOM 4755 C C . THR A 1 632 ? -34.986 0.117 37.145 1.00 95.56 632 THR A C 1
ATOM 4757 O O . THR A 1 632 ? -34.448 -0.967 36.930 1.00 95.56 632 THR A O 1
ATOM 4760 N N . PHE A 1 633 ? -34.947 0.715 38.342 1.00 96.38 633 PHE A N 1
ATOM 4761 C CA . PHE A 1 633 ? -34.319 0.117 39.520 1.00 96.38 633 PHE A CA 1
ATOM 4762 C C . PHE A 1 633 ? -34.987 -1.218 39.854 1.00 96.38 633 PHE A C 1
ATOM 4764 O O . PHE A 1 633 ? -34.337 -2.263 39.911 1.00 96.38 633 PHE A O 1
ATOM 4771 N N . VAL A 1 634 ? -36.308 -1.182 39.995 1.00 96.12 634 VAL A N 1
ATOM 4772 C CA . VAL A 1 634 ? -37.120 -2.343 40.337 1.00 96.12 634 VAL A CA 1
ATOM 4773 C C . VAL A 1 634 ? -37.020 -3.428 39.271 1.00 96.12 634 VAL A C 1
ATOM 4775 O O . VAL A 1 634 ? -36.796 -4.585 39.615 1.00 96.12 634 VAL A O 1
ATOM 4778 N N . ALA A 1 635 ? -37.130 -3.063 37.988 1.00 95.38 635 ALA A N 1
ATOM 4779 C CA . ALA A 1 635 ? -37.003 -3.992 36.867 1.00 95.38 635 ALA A CA 1
ATOM 4780 C C . ALA A 1 635 ? -35.674 -4.763 36.896 1.00 95.38 635 ALA A C 1
ATOM 4782 O O . ALA A 1 635 ? -35.658 -5.948 36.584 1.00 95.38 635 ALA A O 1
ATOM 4783 N N . GLY A 1 636 ? -34.576 -4.127 37.318 1.00 94.06 636 GLY A N 1
ATOM 4784 C CA . GLY A 1 636 ? -33.295 -4.805 37.508 1.00 94.06 636 GLY A CA 1
ATOM 4785 C C . GLY A 1 636 ? -33.262 -5.711 38.742 1.00 94.06 636 GLY A C 1
ATOM 4786 O O . GLY A 1 636 ? -32.865 -6.870 38.641 1.00 94.06 636 GLY A O 1
ATOM 4787 N N . VAL A 1 637 ? -33.696 -5.218 39.906 1.00 95.75 637 VAL A N 1
ATOM 4788 C CA . VAL A 1 637 ? -33.578 -5.951 41.184 1.00 95.75 637 VAL A CA 1
ATOM 4789 C C . VAL A 1 637 ? -34.414 -7.232 41.208 1.00 95.75 637 VAL A C 1
ATOM 4791 O O . VAL A 1 637 ? -33.911 -8.275 41.627 1.00 95.75 637 VAL A O 1
ATOM 4794 N N . VAL A 1 638 ? -35.652 -7.199 40.706 1.00 95.50 638 VAL A N 1
ATOM 4795 C CA . VAL A 1 638 ? -36.553 -8.369 40.761 1.00 95.50 638 VAL A CA 1
ATOM 4796 C C . VAL A 1 638 ? -36.131 -9.516 39.843 1.00 95.50 638 VAL A C 1
ATOM 4798 O O . VAL A 1 638 ? -36.636 -10.621 39.981 1.00 95.50 638 VAL A O 1
ATOM 4801 N N . THR A 1 639 ? -35.202 -9.280 38.912 1.00 95.81 639 THR A N 1
ATOM 4802 C CA . THR A 1 639 ? -34.608 -10.362 38.103 1.00 95.81 639 THR A CA 1
ATOM 4803 C C . THR A 1 639 ? -33.502 -11.119 38.830 1.00 95.81 639 THR A C 1
ATOM 4805 O O . THR A 1 639 ? -33.098 -12.190 38.381 1.00 95.81 639 THR A O 1
ATOM 4808 N N . LEU A 1 640 ? -32.999 -10.563 39.935 1.00 94.94 640 LEU A N 1
ATOM 4809 C CA . LEU A 1 640 ? -31.918 -11.134 40.732 1.00 94.94 640 LEU A CA 1
ATOM 4810 C C . LEU A 1 640 ? -32.404 -11.769 42.033 1.00 94.94 640 LEU A C 1
ATOM 4812 O O . LEU A 1 640 ? -31.773 -12.704 42.523 1.00 94.94 640 LEU A O 1
ATOM 4816 N N . VAL A 1 641 ? -33.470 -11.225 42.619 1.00 95.31 641 VAL A N 1
ATOM 4817 C CA . VAL A 1 641 ? -33.945 -11.610 43.948 1.00 95.31 641 VAL A CA 1
ATOM 4818 C C . VAL A 1 641 ? -35.454 -11.818 43.914 1.00 95.31 641 VAL A C 1
ATOM 4820 O O . VAL A 1 641 ? -36.213 -10.881 43.671 1.00 95.31 641 VAL A O 1
ATOM 4823 N N . ASP A 1 642 ? -35.892 -13.044 44.190 1.00 92.38 642 ASP A N 1
ATOM 4824 C CA . ASP A 1 642 ? -37.313 -13.409 44.161 1.00 92.38 642 ASP A CA 1
ATOM 4825 C C . ASP A 1 642 ? -38.056 -13.026 45.454 1.00 92.38 642 ASP A C 1
ATOM 4827 O O . ASP A 1 642 ? -39.277 -12.857 45.439 1.00 92.38 642 ASP A O 1
ATOM 4831 N N . ASP A 1 643 ? -37.349 -12.883 46.581 1.00 93.06 643 ASP A N 1
ATOM 4832 C CA . ASP A 1 643 ? -37.947 -12.582 47.882 1.00 93.06 643 ASP A CA 1
ATOM 4833 C C . ASP A 1 643 ? -37.752 -11.119 48.315 1.00 93.06 643 ASP A C 1
ATOM 4835 O O . ASP A 1 643 ? -36.650 -10.565 48.293 1.00 93.06 643 ASP A O 1
ATOM 4839 N N . ALA A 1 644 ? -38.844 -10.492 48.764 1.00 92.56 644 ALA A N 1
ATOM 4840 C CA . ALA A 1 644 ? -38.827 -9.088 49.157 1.00 92.56 644 ALA A CA 1
ATOM 4841 C C . ALA A 1 644 ? -37.834 -8.786 50.304 1.00 92.56 644 ALA A C 1
ATOM 4843 O O . ALA A 1 644 ? -37.027 -7.874 50.138 1.00 92.56 644 ALA A O 1
ATOM 4844 N N . PRO A 1 645 ? -37.793 -9.518 51.438 1.00 92.44 645 PRO A N 1
ATOM 4845 C CA . PRO A 1 645 ? -36.884 -9.179 52.540 1.00 92.44 645 PRO A CA 1
ATOM 4846 C C . PRO A 1 645 ? -35.411 -9.088 52.127 1.00 92.44 645 PRO A C 1
ATOM 4848 O O . PRO A 1 645 ? -34.729 -8.134 52.509 1.00 92.44 645 PRO A O 1
ATOM 4851 N N . THR A 1 646 ? -34.931 -10.020 51.299 1.00 93.31 646 THR A N 1
ATOM 4852 C CA . THR A 1 646 ? -33.554 -9.991 50.790 1.00 93.31 646 THR A CA 1
ATOM 4853 C C . THR A 1 646 ? -33.334 -8.826 49.827 1.00 93.31 646 THR A C 1
ATOM 4855 O O . THR A 1 646 ? -32.320 -8.135 49.937 1.00 93.31 646 THR A O 1
ATOM 4858 N N . ALA A 1 647 ? -34.282 -8.546 48.927 1.00 93.94 647 ALA A N 1
ATOM 4859 C CA . ALA A 1 647 ? -34.174 -7.430 47.987 1.00 93.94 647 ALA A CA 1
ATOM 4860 C C . ALA A 1 647 ? -34.062 -6.084 48.721 1.00 93.94 647 ALA A C 1
ATOM 4862 O O . ALA A 1 647 ? -33.148 -5.303 48.454 1.00 93.94 647 ALA A O 1
ATOM 4863 N N . PHE A 1 648 ? -34.917 -5.853 49.722 1.00 95.12 648 PHE A N 1
ATOM 4864 C CA . PHE A 1 648 ? -34.856 -4.653 50.556 1.00 95.12 648 PHE A CA 1
ATOM 4865 C C . PHE A 1 648 ? -33.536 -4.558 51.326 1.00 95.12 648 PHE A C 1
ATOM 4867 O O . PHE A 1 648 ? -32.922 -3.493 51.328 1.00 95.12 648 PHE A O 1
ATOM 4874 N N . ALA A 1 649 ? -33.055 -5.655 51.919 1.00 92.81 649 ALA A N 1
ATOM 4875 C CA . ALA A 1 649 ? -31.803 -5.655 52.679 1.00 92.81 649 ALA A CA 1
ATOM 4876 C C . ALA A 1 649 ? -30.586 -5.296 51.805 1.00 92.81 649 ALA A C 1
ATOM 4878 O O . ALA A 1 649 ? -29.708 -4.543 52.234 1.00 92.81 649 ALA A O 1
ATOM 4879 N N . LEU A 1 650 ? -30.545 -5.792 50.564 1.00 93.88 650 LEU A N 1
ATOM 4880 C CA . LEU A 1 650 ? -29.472 -5.500 49.611 1.00 93.88 650 LEU A CA 1
ATOM 4881 C C . LEU A 1 650 ? -29.564 -4.075 49.038 1.00 93.88 650 LEU A C 1
ATOM 4883 O O . LEU A 1 650 ? -28.537 -3.426 48.831 1.00 93.88 650 LEU A O 1
ATOM 4887 N N . SER A 1 651 ? -30.773 -3.553 48.813 1.00 94.25 651 SER A N 1
ATOM 4888 C CA . SER A 1 651 ? -30.985 -2.218 48.236 1.00 94.25 651 SER A CA 1
ATOM 4889 C C . SER A 1 651 ? -30.879 -1.070 49.246 1.00 94.25 651 SER A C 1
ATOM 4891 O O . SER A 1 651 ? -30.466 0.030 48.872 1.00 94.25 651 SER A O 1
ATOM 4893 N N . ALA A 1 652 ? -31.196 -1.313 50.523 1.00 87.75 652 ALA A N 1
ATOM 4894 C CA . ALA A 1 652 ? -31.392 -0.293 51.560 1.00 87.75 652 ALA A CA 1
ATOM 4895 C C . ALA A 1 652 ? -30.264 0.737 51.687 1.00 87.75 652 ALA A C 1
ATOM 4897 O O . ALA A 1 652 ? -30.509 1.894 52.027 1.00 87.75 652 ALA A O 1
ATOM 4898 N N . ARG A 1 653 ? -29.015 0.332 51.428 1.00 85.94 653 ARG A N 1
ATOM 4899 C CA . ARG A 1 653 ? -27.849 1.216 51.563 1.00 85.94 653 ARG A CA 1
ATOM 4900 C C . ARG A 1 653 ? -27.781 2.289 50.479 1.00 85.94 653 ARG A C 1
ATOM 4902 O O . ARG A 1 653 ? -27.317 3.394 50.766 1.00 85.94 653 ARG A O 1
ATOM 4909 N N . ARG A 1 654 ? -28.219 1.987 49.255 1.00 89.75 654 ARG A N 1
ATOM 4910 C CA . ARG A 1 654 ? -27.995 2.825 48.061 1.00 89.75 654 ARG A CA 1
ATOM 4911 C C . ARG A 1 654 ? -29.285 3.361 47.432 1.00 89.75 654 ARG A C 1
ATOM 4913 O O . ARG A 1 654 ? -29.217 4.436 46.854 1.00 89.75 654 ARG A O 1
ATOM 4920 N N . ALA A 1 655 ? -30.408 2.656 47.564 1.00 93.06 655 ALA A N 1
ATOM 4921 C CA . ALA A 1 655 ? -31.693 3.056 46.992 1.00 93.06 655 ALA A CA 1
ATOM 4922 C C . ALA A 1 655 ? -32.358 4.188 47.795 1.00 93.06 655 ALA A C 1
ATOM 4924 O O . ALA A 1 655 ? -32.230 4.240 49.027 1.00 93.06 655 ALA A O 1
ATOM 4925 N N . GLY A 1 656 ? -33.063 5.081 47.096 1.00 93.06 656 GLY A N 1
ATOM 4926 C CA . GLY A 1 656 ? -33.872 6.133 47.708 1.00 93.06 656 GLY A CA 1
ATOM 4927 C C . GLY A 1 656 ? -35.258 5.640 48.159 1.00 93.06 656 GLY A C 1
ATOM 4928 O O . GLY A 1 656 ? -35.664 4.528 47.821 1.00 93.06 656 GLY A O 1
ATOM 4929 N N . PRO A 1 657 ? -36.022 6.457 48.902 1.00 93.06 657 PRO A N 1
ATOM 4930 C CA . PRO A 1 657 ? -37.373 6.097 49.342 1.00 93.06 657 PRO A CA 1
ATOM 4931 C C . PRO A 1 657 ? -38.344 5.806 48.187 1.00 93.06 657 PRO A C 1
ATOM 4933 O O . PRO A 1 657 ? -39.148 4.882 48.279 1.00 93.06 657 PRO A O 1
ATOM 4936 N N . GLU A 1 658 ? -38.247 6.551 47.079 1.00 95.50 658 GLU A N 1
ATOM 4937 C CA . GLU A 1 658 ? -39.068 6.332 45.875 1.00 95.50 658 GLU A CA 1
ATOM 4938 C C . GLU A 1 658 ? -38.781 4.974 45.217 1.00 95.50 658 GLU A C 1
ATOM 4940 O O . GLU A 1 658 ? -39.705 4.255 44.834 1.00 95.50 658 GLU A O 1
ATOM 4945 N N . ASP A 1 659 ? -37.505 4.587 45.157 1.00 96.12 659 ASP A N 1
ATOM 4946 C CA . ASP A 1 659 ? -37.059 3.290 44.645 1.00 96.12 659 ASP A CA 1
ATOM 4947 C C . ASP A 1 659 ? -37.599 2.138 45.504 1.00 96.12 659 ASP A C 1
ATOM 4949 O O . ASP A 1 659 ? -38.123 1.149 44.987 1.00 96.12 659 ASP A O 1
ATOM 4953 N N . LEU A 1 660 ? -37.505 2.275 46.831 1.00 96.25 660 LEU A N 1
ATOM 4954 C CA . LEU A 1 660 ? -37.995 1.284 47.790 1.00 96.25 660 LEU A CA 1
ATOM 4955 C C . LEU A 1 660 ? -39.529 1.182 47.784 1.00 96.25 660 LEU A C 1
ATOM 4957 O O . LEU A 1 660 ? -40.072 0.081 47.919 1.00 96.25 660 LEU A O 1
ATOM 4961 N N . ALA A 1 661 ? -40.236 2.296 47.582 1.00 96.06 661 ALA A N 1
ATOM 4962 C CA . ALA A 1 661 ? -41.688 2.304 47.438 1.00 96.06 661 ALA A CA 1
ATOM 4963 C C . ALA A 1 661 ? -42.101 1.538 46.172 1.00 96.06 661 ALA A C 1
ATOM 4965 O O . ALA A 1 661 ? -42.884 0.587 46.262 1.00 96.06 661 ALA A O 1
ATOM 4966 N N . ALA A 1 662 ? -41.493 1.857 45.026 1.00 96.38 662 ALA A N 1
ATOM 4967 C CA . ALA A 1 662 ? -41.734 1.148 43.771 1.00 96.38 662 ALA A CA 1
ATOM 4968 C C . ALA A 1 662 ? -41.388 -0.351 43.869 1.00 96.38 662 ALA A C 1
ATOM 4970 O O . ALA A 1 662 ? -42.096 -1.196 43.318 1.00 96.38 662 ALA A O 1
ATOM 4971 N N . LEU A 1 663 ? -40.326 -0.707 44.603 1.00 96.75 663 LEU A N 1
ATOM 4972 C CA . LEU A 1 663 ? -39.947 -2.104 44.833 1.00 96.75 663 LEU A CA 1
ATOM 4973 C C . LEU A 1 663 ? -41.029 -2.851 45.612 1.00 96.75 663 LEU A C 1
ATOM 4975 O O . LEU A 1 663 ? -41.390 -3.967 45.239 1.00 96.75 663 LEU A O 1
ATOM 4979 N N . SER A 1 664 ? -41.593 -2.224 46.649 1.00 96.38 664 SER A N 1
ATOM 4980 C CA . SER A 1 664 ? -42.687 -2.825 47.420 1.00 96.38 664 SER A CA 1
ATOM 4981 C C . SER A 1 664 ? -43.934 -3.065 46.565 1.00 96.38 664 SER A C 1
ATOM 4983 O O . SER A 1 664 ? -44.556 -4.120 46.673 1.00 96.38 664 SER A O 1
ATOM 4985 N N . GLU A 1 665 ? -44.253 -2.138 45.656 1.00 95.88 665 GLU A N 1
ATOM 4986 C CA . GLU A 1 665 ? -45.370 -2.279 44.718 1.00 95.88 665 GLU A CA 1
ATOM 4987 C C . GLU A 1 665 ? -45.154 -3.437 43.749 1.00 95.88 665 GLU A C 1
ATOM 4989 O O . GLU A 1 665 ? -46.079 -4.207 43.491 1.00 95.88 665 GLU A O 1
ATOM 4994 N N . ARG A 1 666 ? -43.929 -3.612 43.244 1.00 95.62 666 ARG A N 1
ATOM 4995 C CA . ARG A 1 666 ? -43.614 -4.702 42.314 1.00 95.62 666 ARG A CA 1
ATOM 4996 C C . ARG A 1 666 ? -43.671 -6.077 42.962 1.00 95.62 666 ARG A C 1
ATOM 4998 O O . ARG A 1 666 ? -44.099 -7.018 42.299 1.00 95.62 666 ARG A O 1
ATOM 5005 N N . TYR A 1 667 ? -43.296 -6.189 44.235 1.00 95.88 667 TYR A N 1
ATOM 5006 C CA . TYR A 1 667 ? -43.504 -7.413 45.015 1.00 95.88 667 TYR A CA 1
ATOM 5007 C C . TYR A 1 667 ? -44.962 -7.603 45.471 1.00 95.88 667 TYR A C 1
ATOM 5009 O O . TYR A 1 667 ? -45.279 -8.635 46.057 1.00 95.88 667 TYR A O 1
ATOM 5017 N N . GLY A 1 668 ? -45.856 -6.650 45.183 1.00 95.62 668 GLY A N 1
ATOM 5018 C CA . GLY A 1 668 ? -47.279 -6.737 45.508 1.00 95.62 668 GLY A CA 1
ATOM 5019 C C . GLY A 1 668 ? -47.603 -6.508 46.984 1.00 95.62 668 GLY A C 1
ATOM 5020 O O . GLY A 1 668 ? -48.636 -6.989 47.440 1.00 95.62 668 GLY A O 1
ATOM 5021 N N . LEU A 1 669 ? -46.737 -5.801 47.718 1.00 96.12 669 LEU A N 1
ATOM 5022 C CA . LEU A 1 669 ? -46.895 -5.556 49.152 1.00 96.12 669 LEU A CA 1
ATOM 5023 C C . LEU A 1 669 ? -47.848 -4.386 49.426 1.00 96.12 669 LEU A C 1
ATOM 5025 O O . LEU A 1 669 ? -47.725 -3.297 48.841 1.00 96.12 669 LEU A O 1
ATOM 5029 N N . ASP A 1 670 ? -48.772 -4.587 50.364 1.00 96.00 670 ASP A N 1
ATOM 5030 C CA . ASP A 1 670 ? -49.561 -3.492 50.934 1.00 96.00 670 ASP A CA 1
ATOM 5031 C C . ASP A 1 670 ? -48.721 -2.629 51.910 1.00 96.00 670 ASP A C 1
ATOM 5033 O O . ASP A 1 670 ? -47.638 -3.046 52.326 1.00 96.00 670 ASP A O 1
ATOM 5037 N N . PRO A 1 671 ? -49.166 -1.418 52.306 1.00 95.31 671 PRO A N 1
ATOM 5038 C CA . PRO A 1 671 ? -48.376 -0.543 53.184 1.00 95.31 671 PRO A CA 1
ATOM 5039 C C . PRO A 1 671 ? -47.977 -1.169 54.535 1.00 95.31 671 PRO A C 1
ATOM 5041 O O . PRO A 1 671 ? -46.899 -0.885 55.062 1.00 95.31 671 PRO A O 1
ATOM 5044 N N . ASN A 1 672 ? -48.817 -2.046 55.091 1.00 94.19 672 ASN A N 1
ATOM 5045 C CA . ASN A 1 672 ? -48.560 -2.765 56.340 1.00 94.19 672 ASN A CA 1
ATOM 5046 C C . ASN A 1 672 ? -47.453 -3.813 56.143 1.00 94.19 672 ASN A C 1
ATOM 5048 O O . ASN A 1 672 ? -46.538 -3.936 56.961 1.00 94.19 672 ASN A O 1
ATOM 5052 N N . GLU A 1 673 ? -47.526 -4.567 55.047 1.00 95.75 673 GLU A N 1
ATOM 5053 C CA . GLU A 1 673 ? -46.515 -5.546 54.648 1.00 95.75 673 GLU A CA 1
ATOM 5054 C C . GLU A 1 673 ? -45.181 -4.872 54.321 1.00 95.75 673 GLU A C 1
ATOM 5056 O O . GLU A 1 673 ? -44.142 -5.319 54.812 1.00 95.75 673 GLU A O 1
ATOM 5061 N N . THR A 1 674 ? -45.201 -3.749 53.599 1.00 95.94 674 THR A N 1
ATOM 5062 C CA . THR A 1 674 ? -44.011 -2.939 53.312 1.00 95.94 674 THR A CA 1
ATOM 5063 C C . THR A 1 674 ? -43.312 -2.503 54.595 1.00 95.94 674 THR A C 1
ATOM 5065 O O . THR A 1 674 ? -42.107 -2.705 54.729 1.00 95.94 674 THR A O 1
ATOM 5068 N N . ALA A 1 675 ? -44.050 -1.973 55.576 1.00 93.62 675 ALA A N 1
ATOM 5069 C CA . ALA A 1 675 ? -43.483 -1.551 56.857 1.00 93.62 675 ALA A CA 1
ATOM 5070 C C . ALA A 1 675 ? -42.786 -2.705 57.604 1.00 93.62 675 ALA A C 1
ATOM 5072 O O . ALA A 1 675 ? -41.690 -2.532 58.141 1.00 93.62 675 ALA A O 1
ATOM 5073 N N . ARG A 1 676 ? -43.374 -3.911 57.591 1.00 94.06 676 ARG A N 1
ATOM 5074 C CA . ARG A 1 676 ? -42.753 -5.105 58.196 1.00 94.06 676 ARG A CA 1
ATOM 5075 C C . ARG A 1 676 ? -41.490 -5.533 57.460 1.00 94.06 676 ARG A C 1
ATOM 5077 O O . ARG A 1 676 ? -40.504 -5.879 58.110 1.00 94.06 676 ARG A O 1
ATOM 5084 N N . VAL A 1 677 ? -41.506 -5.509 56.126 1.00 95.44 677 VAL A N 1
ATOM 5085 C CA . VAL A 1 677 ? -40.338 -5.869 55.312 1.00 95.44 677 VAL A CA 1
ATOM 5086 C C . VAL A 1 677 ? -39.201 -4.877 55.552 1.00 95.44 677 VAL A C 1
ATOM 5088 O O . VAL A 1 677 ? -38.091 -5.320 55.842 1.00 95.44 677 VAL A O 1
ATOM 5091 N N . LEU A 1 678 ? -39.478 -3.568 55.547 1.00 94.62 678 LEU A N 1
ATOM 5092 C CA . LEU A 1 678 ? -38.500 -2.513 55.845 1.00 94.62 678 LEU A CA 1
ATOM 5093 C C . LEU A 1 678 ? -37.845 -2.698 57.224 1.00 94.62 678 LEU A C 1
ATOM 5095 O O . LEU A 1 678 ? -36.620 -2.617 57.335 1.00 94.62 678 LEU A O 1
ATOM 5099 N N . ALA A 1 679 ? -38.640 -3.010 58.256 1.00 92.00 679 ALA A N 1
ATOM 5100 C CA . ALA A 1 679 ? -38.124 -3.315 59.591 1.00 92.00 679 ALA A CA 1
ATOM 5101 C C . ALA A 1 679 ? -37.243 -4.576 59.594 1.00 92.00 679 ALA A C 1
ATOM 5103 O O . ALA A 1 679 ? -36.143 -4.568 60.144 1.00 92.00 679 ALA A O 1
ATOM 5104 N N . SER A 1 680 ? -37.698 -5.657 58.950 1.00 92.06 680 SER A N 1
ATOM 5105 C CA . SER A 1 680 ? -36.965 -6.931 58.902 1.00 92.06 680 SER A CA 1
ATOM 5106 C C . SER A 1 680 ? -35.653 -6.851 58.114 1.00 92.06 680 SER A C 1
ATOM 5108 O O . SER A 1 680 ? -34.678 -7.506 58.475 1.00 92.06 680 SER A O 1
ATOM 5110 N N . ALA A 1 681 ? -35.618 -6.012 57.077 1.00 91.56 681 ALA A N 1
ATOM 5111 C CA . ALA A 1 681 ? -34.457 -5.750 56.235 1.00 91.56 681 ALA A CA 1
ATOM 5112 C C . ALA A 1 681 ? -33.485 -4.725 56.849 1.00 91.56 681 ALA A C 1
ATOM 5114 O O . ALA A 1 681 ? -32.459 -4.421 56.241 1.00 91.56 681 ALA A O 1
ATOM 5115 N N . ALA A 1 682 ? -33.803 -4.195 58.038 1.00 90.31 682 ALA A N 1
ATOM 5116 C CA . ALA A 1 682 ? -33.029 -3.175 58.743 1.00 90.31 682 ALA A CA 1
ATOM 5117 C C . ALA A 1 682 ? -32.739 -1.926 57.884 1.00 90.31 682 ALA A C 1
ATOM 5119 O O . ALA A 1 682 ? -31.624 -1.395 57.889 1.00 90.31 682 ALA A O 1
ATOM 5120 N N . VAL A 1 683 ? -33.742 -1.453 57.136 1.00 91.69 683 VAL A N 1
ATOM 5121 C CA . VAL A 1 683 ? -33.638 -0.201 56.371 1.00 91.69 683 VAL A CA 1
ATOM 5122 C C . VAL A 1 683 ? -33.480 0.981 57.341 1.00 91.69 683 VAL A C 1
ATOM 5124 O O . VAL A 1 683 ? -34.181 1.012 58.356 1.00 91.69 683 VAL A O 1
ATOM 5127 N N . PRO A 1 684 ? -32.587 1.958 57.064 1.00 92.12 684 PRO A N 1
ATOM 5128 C CA . PRO A 1 684 ? -32.461 3.166 57.877 1.00 92.12 684 PRO A CA 1
ATOM 5129 C C . PRO A 1 684 ? -33.818 3.824 58.140 1.00 92.12 684 PRO A C 1
ATOM 5131 O O . PRO A 1 684 ? -34.641 3.954 57.233 1.00 92.12 684 PRO A O 1
ATOM 5134 N N . LEU A 1 685 ? -34.059 4.187 59.402 1.00 90.56 685 LEU A N 1
ATOM 5135 C CA . LEU A 1 685 ? -35.390 4.540 59.897 1.00 90.56 685 LEU A CA 1
ATOM 5136 C C . LEU A 1 685 ? -35.976 5.778 59.204 1.00 90.56 685 LEU A C 1
ATOM 5138 O O . LEU A 1 685 ? -37.173 5.822 58.945 1.00 90.56 685 LEU A O 1
ATOM 5142 N N . ASP A 1 686 ? -35.131 6.750 58.873 1.00 90.69 686 ASP A N 1
ATOM 5143 C CA . ASP A 1 686 ? -35.465 7.926 58.067 1.00 90.69 686 ASP A CA 1
ATOM 5144 C C . ASP A 1 686 ? -36.024 7.521 56.695 1.00 90.69 686 ASP A C 1
ATOM 5146 O O . ASP A 1 686 ? -37.162 7.851 56.363 1.00 90.69 686 ASP A O 1
ATOM 5150 N N . ARG A 1 687 ? -35.284 6.694 55.946 1.00 92.50 687 ARG A N 1
ATOM 5151 C CA . ARG A 1 687 ? -35.715 6.204 54.626 1.00 92.50 687 ARG A CA 1
ATOM 5152 C C . ARG A 1 687 ? -36.945 5.314 54.715 1.00 92.50 687 ARG A C 1
ATOM 5154 O O . ARG A 1 687 ? -37.799 5.364 53.834 1.00 92.50 687 ARG A O 1
ATOM 5161 N N . ALA A 1 688 ? -37.039 4.485 55.753 1.00 93.50 688 ALA A N 1
ATOM 5162 C CA . ALA A 1 688 ? -38.176 3.596 55.959 1.00 93.50 688 ALA A CA 1
ATOM 5163 C C . ALA A 1 688 ? -39.470 4.390 56.203 1.00 93.50 688 ALA A C 1
ATOM 5165 O O . ALA A 1 688 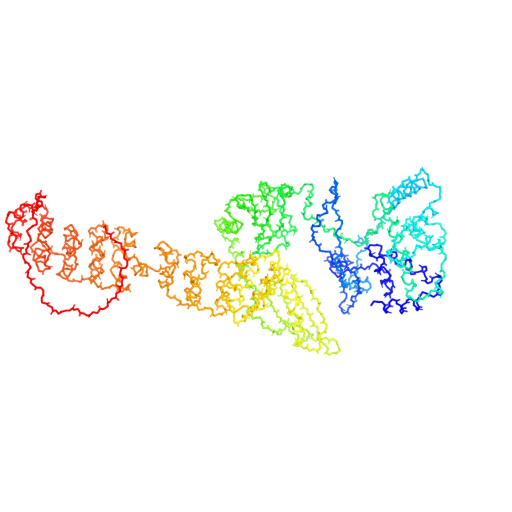? -40.499 4.064 55.613 1.00 93.50 688 ALA A O 1
ATOM 5166 N N . VAL A 1 689 ? -39.415 5.461 57.005 1.00 93.62 689 VAL A N 1
ATOM 5167 C CA . VAL A 1 689 ? -40.555 6.364 57.237 1.00 93.62 689 VAL A CA 1
ATOM 5168 C C . VAL A 1 689 ? -40.965 7.077 55.946 1.00 93.62 689 VAL A C 1
ATOM 5170 O O . VAL A 1 689 ? -42.147 7.066 55.609 1.00 93.62 689 VAL A O 1
ATOM 5173 N N . GLU A 1 690 ? -40.016 7.626 55.182 1.00 94.25 690 GLU A N 1
ATOM 5174 C CA . GLU A 1 690 ? -40.306 8.270 53.886 1.00 94.25 690 GLU A CA 1
ATOM 5175 C C . GLU A 1 690 ? -40.899 7.284 52.867 1.00 94.25 690 GLU A C 1
ATOM 5177 O O . GLU A 1 690 ? -41.840 7.614 52.147 1.00 94.25 690 GLU A O 1
ATOM 5182 N N . THR A 1 691 ? -40.412 6.041 52.846 1.00 95.81 691 THR A N 1
ATOM 5183 C CA . THR A 1 691 ? -40.934 4.982 51.968 1.00 95.81 691 THR A CA 1
ATOM 5184 C C . THR A 1 691 ? -42.382 4.629 52.318 1.00 95.81 691 THR A C 1
ATOM 5186 O O . THR A 1 691 ? -43.220 4.511 51.425 1.00 95.81 691 THR A O 1
ATOM 5189 N N . ILE A 1 692 ? -42.707 4.479 53.610 1.00 95.44 692 ILE A N 1
ATOM 5190 C CA . ILE A 1 692 ? -44.091 4.244 54.060 1.00 95.44 692 ILE A CA 1
ATOM 5191 C C . ILE A 1 692 ? -44.973 5.432 53.692 1.00 95.44 692 ILE A C 1
ATOM 5193 O O . ILE A 1 692 ? -46.086 5.232 53.219 1.00 95.44 692 ILE A O 1
ATOM 5197 N N . HIS A 1 693 ? -44.474 6.655 53.868 1.00 95.38 693 HIS A N 1
ATOM 5198 C CA . HIS A 1 693 ? -45.221 7.856 53.526 1.00 95.38 693 HIS A CA 1
ATOM 5199 C C . HIS A 1 693 ? -45.633 7.883 52.051 1.00 95.38 693 HIS A C 1
ATOM 5201 O O . HIS A 1 693 ? -46.792 8.154 51.742 1.00 95.38 693 HIS A O 1
ATOM 5207 N N . LEU A 1 694 ? -44.710 7.521 51.154 1.00 95.81 694 LEU A N 1
ATOM 5208 C CA . LEU A 1 694 ? -44.993 7.360 49.727 1.00 95.81 694 LEU A CA 1
ATOM 5209 C C . LEU A 1 694 ? -46.017 6.245 49.468 1.00 95.81 694 LEU A C 1
ATOM 5211 O O . LEU A 1 694 ? -46.943 6.435 48.687 1.00 95.81 694 LEU A O 1
ATOM 5215 N N . ARG A 1 695 ? -45.903 5.098 50.149 1.00 95.75 695 ARG A N 1
ATOM 5216 C CA . ARG A 1 695 ? -46.835 3.962 49.988 1.00 95.75 695 ARG A CA 1
ATOM 5217 C C . ARG A 1 695 ? -48.227 4.199 50.566 1.00 95.75 695 ARG A C 1
ATOM 5219 O O . ARG A 1 695 ? -49.165 3.517 50.162 1.00 95.75 695 ARG A O 1
ATOM 5226 N N . CYS A 1 696 ? -48.364 5.151 51.478 1.00 93.75 696 CYS A N 1
ATOM 5227 C CA . CYS A 1 696 ? -49.641 5.623 52.002 1.00 93.75 696 CYS A CA 1
ATOM 5228 C C . CYS A 1 696 ? -50.221 6.791 51.184 1.00 93.75 696 CYS A C 1
ATOM 5230 O O . CYS A 1 696 ? -51.091 7.491 51.694 1.00 93.75 696 CYS A O 1
ATOM 5232 N N . ASP A 1 697 ? -49.736 7.050 49.963 1.00 92.88 697 ASP A N 1
ATOM 5233 C CA . ASP A 1 697 ? -50.160 8.182 49.123 1.00 92.88 697 ASP A CA 1
ATOM 5234 C C . ASP A 1 697 ? -50.080 9.537 49.858 1.00 92.88 697 ASP A C 1
ATOM 5236 O O . ASP A 1 697 ? -50.927 10.417 49.692 1.00 92.88 697 ASP A O 1
ATOM 5240 N N . HIS A 1 698 ? -49.051 9.705 50.693 1.00 93.06 698 HIS A N 1
ATOM 5241 C CA . HIS A 1 698 ? -48.838 10.859 51.569 1.00 93.06 698 HIS A CA 1
ATOM 5242 C C . HIS A 1 698 ? -49.868 11.051 52.701 1.00 93.06 698 HIS A C 1
ATOM 5244 O O . HIS A 1 698 ? -49.919 12.123 53.312 1.00 93.06 698 HIS A O 1
ATOM 5250 N N . ASP A 1 699 ? -50.657 10.029 53.048 1.00 94.25 699 ASP A N 1
ATOM 5251 C CA . ASP A 1 699 ? -51.515 10.050 54.237 1.00 94.25 699 ASP A CA 1
ATOM 5252 C C . ASP A 1 699 ? -50.659 10.027 55.514 1.00 94.25 699 ASP A C 1
ATOM 5254 O O . ASP A 1 699 ? -50.057 9.014 55.890 1.00 94.25 699 ASP A O 1
ATOM 5258 N N . VAL A 1 700 ? -50.586 11.181 56.178 1.00 91.94 700 VAL A N 1
ATOM 5259 C CA . VAL A 1 700 ? -49.786 11.386 57.388 1.00 91.94 700 VAL A CA 1
ATOM 5260 C C . VAL A 1 700 ? -50.285 10.508 58.534 1.00 91.94 700 VAL A C 1
ATOM 5262 O O . VAL A 1 700 ? -49.463 9.895 59.212 1.00 91.94 700 VAL A O 1
ATOM 5265 N N . ASP A 1 701 ? -51.598 10.384 58.730 1.00 91.62 701 ASP A N 1
ATOM 5266 C CA . ASP A 1 701 ? -52.160 9.627 59.853 1.00 91.62 701 ASP A CA 1
ATOM 5267 C C . ASP A 1 701 ? -51.841 8.132 59.701 1.00 91.62 701 ASP A C 1
ATOM 5269 O O . ASP A 1 701 ? -51.339 7.500 60.638 1.00 91.62 701 ASP A O 1
ATOM 5273 N N . ALA A 1 702 ? -52.016 7.592 58.490 1.00 91.31 702 ALA A N 1
ATOM 5274 C CA . ALA A 1 702 ? -51.651 6.211 58.172 1.00 91.31 702 ALA A CA 1
ATOM 5275 C C . ALA A 1 702 ? -50.133 5.966 58.282 1.00 91.31 702 ALA A C 1
ATOM 5277 O O . ALA A 1 702 ? -49.694 4.925 58.775 1.00 91.31 702 ALA A O 1
ATOM 5278 N N . THR A 1 703 ? -49.312 6.938 57.868 1.00 92.44 703 THR A N 1
ATOM 5279 C CA . THR A 1 703 ? -47.846 6.867 57.994 1.00 92.44 703 THR A CA 1
ATOM 5280 C C . THR A 1 703 ? -47.417 6.790 59.460 1.00 92.44 703 THR A C 1
ATOM 5282 O O . THR A 1 703 ? -46.599 5.940 59.817 1.00 92.44 703 THR A O 1
ATOM 5285 N N . TYR A 1 704 ? -47.979 7.646 60.319 1.00 92.94 704 TYR A N 1
ATOM 5286 C CA . TYR A 1 704 ? -47.696 7.658 61.756 1.00 92.94 704 TYR A CA 1
ATOM 5287 C C . TYR A 1 704 ? -48.079 6.338 62.418 1.00 92.94 704 TYR A C 1
ATOM 5289 O O . TYR A 1 704 ? -47.292 5.800 63.199 1.00 92.94 704 TYR A O 1
ATOM 5297 N N . GLU A 1 705 ? -49.258 5.803 62.093 1.00 92.06 705 GLU A N 1
ATOM 5298 C CA . GLU A 1 705 ? -49.725 4.526 62.631 1.00 92.06 705 GLU A CA 1
ATOM 5299 C C . GLU A 1 705 ? -48.733 3.396 62.317 1.00 92.06 705 GLU A C 1
ATOM 5301 O O . GLU A 1 705 ? -48.309 2.672 63.224 1.00 92.06 705 GLU A O 1
ATOM 5306 N N . LEU A 1 706 ? -48.302 3.275 61.059 1.00 92.31 706 LEU A N 1
ATOM 5307 C CA . LEU A 1 706 ? -47.387 2.220 60.614 1.00 92.31 706 LEU A CA 1
ATOM 5308 C C . LEU A 1 706 ? -45.956 2.412 61.136 1.00 92.31 706 LEU A C 1
ATOM 5310 O O . LEU A 1 706 ? -45.328 1.450 61.585 1.00 92.31 706 LEU A O 1
ATOM 5314 N N . ALA A 1 707 ? -45.437 3.641 61.136 1.00 90.62 707 ALA A N 1
ATOM 5315 C CA . ALA A 1 707 ? -44.086 3.932 61.613 1.00 90.62 707 ALA A CA 1
ATOM 5316 C C . ALA A 1 707 ? -43.935 3.712 63.131 1.00 90.62 707 ALA A C 1
ATOM 5318 O O . ALA A 1 707 ? -42.931 3.146 63.571 1.00 90.62 707 ALA A O 1
ATOM 5319 N N . LEU A 1 708 ? -44.942 4.084 63.933 1.00 91.62 708 LEU A N 1
ATOM 5320 C CA . LEU A 1 708 ? -44.954 3.822 65.378 1.00 91.62 708 LEU A CA 1
ATOM 5321 C C . LEU A 1 708 ? -45.070 2.325 65.679 1.00 91.62 708 LEU A C 1
ATOM 5323 O O . LEU A 1 708 ? -44.348 1.800 66.527 1.00 91.62 708 LEU A O 1
ATOM 5327 N N . SER A 1 709 ? -45.999 1.639 65.008 1.00 89.50 709 SER A N 1
ATOM 5328 C CA . SER A 1 709 ? -46.368 0.265 65.362 1.00 89.50 709 SER A CA 1
ATOM 5329 C C . SER A 1 709 ? -45.419 -0.800 64.815 1.00 89.50 709 SER A C 1
ATOM 5331 O O . SER A 1 709 ? -45.236 -1.827 65.470 1.00 89.50 709 SER A O 1
ATOM 5333 N N . LEU A 1 710 ? -44.815 -0.578 63.642 1.00 89.69 710 LEU A N 1
ATOM 5334 C CA . LEU A 1 710 ? -44.048 -1.606 62.926 1.00 89.69 710 LEU A CA 1
ATOM 5335 C C . LEU A 1 710 ? -42.572 -1.259 62.734 1.00 89.69 710 LEU A C 1
ATOM 5337 O O . LEU A 1 710 ? -41.750 -2.173 62.744 1.00 89.69 710 LEU A O 1
ATOM 5341 N N . LEU A 1 711 ? -42.221 0.024 62.594 1.00 88.06 711 LEU A N 1
ATOM 5342 C CA . LEU A 1 711 ? -40.816 0.454 62.525 1.00 88.06 711 LEU A CA 1
ATOM 5343 C C . LEU A 1 711 ? -40.228 0.802 63.902 1.00 88.06 711 LEU A C 1
ATOM 5345 O O . LEU A 1 711 ? -39.011 0.886 64.043 1.00 88.06 711 LEU A O 1
ATOM 5349 N N . GLY A 1 712 ? -41.077 1.018 64.914 1.00 87.62 712 GLY A N 1
ATOM 5350 C CA . GLY A 1 712 ? -40.652 1.444 66.250 1.00 87.62 712 GLY A CA 1
ATOM 5351 C C . GLY A 1 712 ? -40.085 2.868 66.288 1.00 87.62 712 GLY A C 1
ATOM 5352 O O . GLY A 1 712 ? -39.274 3.176 67.162 1.00 87.62 712 GLY A O 1
ATOM 5353 N N . ALA A 1 713 ? -40.471 3.725 65.337 1.00 87.62 713 ALA A N 1
ATOM 5354 C CA . ALA A 1 713 ? -40.026 5.114 65.281 1.00 87.62 713 ALA A CA 1
ATOM 5355 C C . ALA A 1 713 ? -40.728 5.979 66.338 1.00 87.62 713 ALA A C 1
ATOM 5357 O O . ALA A 1 713 ? -41.905 5.786 66.623 1.00 87.62 713 ALA A O 1
ATOM 5358 N N . ASP A 1 714 ? -40.021 6.961 66.900 1.00 90.94 714 ASP A N 1
ATOM 5359 C CA . ASP A 1 714 ? -40.619 7.940 67.814 1.00 90.94 714 ASP A CA 1
ATOM 5360 C C . ASP A 1 714 ? -41.448 8.992 67.051 1.00 90.94 714 ASP A C 1
ATOM 5362 O O . ASP A 1 714 ? -41.082 9.417 65.954 1.00 90.94 714 ASP A O 1
ATOM 5366 N N . GLY A 1 715 ? -42.549 9.460 67.647 1.00 85.25 715 GLY A N 1
ATOM 5367 C CA . GLY A 1 715 ? -43.459 10.427 67.020 1.00 85.25 715 GLY A CA 1
ATOM 5368 C C . GLY A 1 715 ? -42.810 11.767 66.643 1.00 85.25 715 GLY A C 1
ATOM 5369 O O . GLY A 1 715 ? -43.204 12.368 65.640 1.00 85.25 715 GLY A O 1
ATOM 5370 N N . GLN A 1 716 ? -41.807 12.232 67.399 1.00 86.81 716 GLN A N 1
ATOM 5371 C CA . GLN A 1 716 ? -41.047 13.441 67.060 1.00 86.81 716 GLN A CA 1
ATOM 5372 C C . GLN A 1 716 ? -40.076 13.189 65.907 1.00 86.81 716 GLN A C 1
ATOM 5374 O O . GLN A 1 716 ? -39.913 14.049 65.047 1.00 86.81 716 GLN A O 1
ATOM 5379 N N . PHE A 1 717 ? -39.459 12.005 65.857 1.00 88.31 717 PHE A N 1
ATOM 5380 C CA . PHE A 1 717 ? -38.598 11.619 64.739 1.00 88.31 717 PHE A CA 1
ATOM 5381 C C . PHE A 1 717 ? -39.390 11.544 63.428 1.00 88.31 717 PHE A C 1
ATOM 5383 O O . PHE A 1 717 ? -38.969 12.133 62.436 1.00 88.31 717 PHE A O 1
ATOM 5390 N N . ILE A 1 718 ? -40.567 10.905 63.446 1.00 88.75 718 ILE A N 1
ATOM 5391 C CA . ILE A 1 718 ? -41.470 10.833 62.284 1.00 88.75 718 ILE A CA 1
ATOM 5392 C C . ILE A 1 718 ? -41.837 12.246 61.811 1.00 88.75 718 ILE A C 1
ATOM 5394 O O . ILE A 1 718 ? -41.743 12.533 60.621 1.00 88.75 718 ILE A O 1
ATOM 5398 N N . HIS A 1 719 ? -42.182 13.149 62.739 1.00 88.00 719 HIS A N 1
ATOM 5399 C CA . HIS A 1 719 ? -42.497 14.541 62.403 1.00 88.00 719 HIS A CA 1
ATOM 5400 C C . HIS A 1 719 ? -41.335 15.235 61.682 1.00 88.00 719 HIS A C 1
ATOM 5402 O O . HIS A 1 719 ? -41.539 15.874 60.653 1.00 88.00 719 HIS A O 1
ATOM 5408 N N . HIS A 1 720 ? -40.117 15.136 62.224 1.00 87.25 720 HIS A N 1
ATOM 5409 C CA . HIS A 1 720 ? -38.946 15.803 61.651 1.00 87.25 720 HIS A CA 1
ATOM 5410 C C . HIS A 1 720 ? -38.617 15.280 60.247 1.00 87.25 720 HIS A C 1
ATOM 5412 O O . HIS A 1 720 ? -38.383 16.083 59.346 1.00 87.25 720 HIS A O 1
ATOM 5418 N N . VAL A 1 721 ? -38.685 13.959 60.041 1.00 87.50 721 VAL A N 1
ATOM 5419 C CA . VAL A 1 721 ? -38.467 13.335 58.726 1.00 87.50 721 VAL A CA 1
ATOM 5420 C C . VAL A 1 721 ? -39.503 13.826 57.708 1.00 87.50 721 VAL A C 1
ATOM 5422 O O . VAL A 1 721 ? -39.127 14.312 56.646 1.00 87.50 721 VAL A O 1
ATOM 5425 N N . LEU A 1 722 ? -40.798 13.804 58.044 1.00 88.12 722 LEU A N 1
ATOM 5426 C CA . LEU A 1 722 ? -41.865 14.207 57.114 1.00 88.12 722 LEU A CA 1
ATOM 5427 C C . LEU A 1 722 ? -41.863 15.707 56.770 1.00 88.12 722 LEU A C 1
ATOM 5429 O O . LEU A 1 722 ? -42.329 16.092 55.700 1.00 88.12 722 LEU A O 1
ATOM 5433 N N . VAL A 1 723 ? -41.346 16.563 57.656 1.00 86.50 723 VAL A N 1
ATOM 5434 C CA . VAL A 1 723 ? -41.240 18.018 57.430 1.00 86.50 723 VAL A CA 1
ATOM 5435 C C . VAL A 1 723 ? -39.906 18.405 56.763 1.00 86.50 723 VAL A C 1
ATOM 5437 O O . VAL A 1 723 ? -39.723 19.554 56.361 1.00 86.50 723 VAL A O 1
ATOM 5440 N N . GLY A 1 724 ? -38.983 17.453 56.579 1.00 76.06 724 GLY A N 1
ATOM 5441 C CA . GLY A 1 724 ? -37.666 17.690 55.981 1.00 76.06 724 GLY A CA 1
ATOM 5442 C C . GLY A 1 724 ? -36.675 18.394 56.917 1.00 76.06 724 GLY A C 1
ATOM 5443 O O . GLY A 1 724 ? -35.674 18.951 56.461 1.00 76.06 724 GLY A O 1
ATOM 5444 N N . GLU A 1 725 ? -36.933 18.389 58.226 1.00 75.69 725 GLU A N 1
ATOM 5445 C CA . GLU A 1 725 ? -35.998 18.883 59.234 1.00 75.69 725 GLU A CA 1
ATOM 5446 C C . GLU A 1 725 ? -35.000 17.764 59.554 1.00 75.69 725 GLU A C 1
ATOM 5448 O O . GLU A 1 725 ? -35.354 16.784 60.203 1.00 75.69 725 GLU A O 1
ATOM 5453 N N . GLN A 1 726 ? -33.746 17.874 59.092 1.00 53.56 726 GLN A N 1
ATOM 5454 C CA . GLN A 1 726 ? -32.731 16.865 59.421 1.00 53.56 726 GLN A CA 1
ATOM 5455 C C . GLN A 1 726 ? -32.551 16.776 60.948 1.00 53.56 726 GLN A C 1
ATOM 5457 O O . GLN A 1 726 ? -32.118 17.759 61.563 1.00 53.56 726 GLN A O 1
ATOM 5462 N N . PRO A 1 727 ? -32.819 15.620 61.583 1.00 47.38 727 PRO A N 1
ATOM 5463 C CA . PRO A 1 727 ? -32.479 15.439 62.981 1.00 47.38 727 PRO A CA 1
ATOM 5464 C C . PRO A 1 727 ? -30.951 15.453 63.112 1.00 47.38 727 PRO A C 1
ATOM 5466 O O . PRO A 1 727 ? -30.242 14.777 62.365 1.00 47.38 727 PRO A O 1
ATOM 5469 N N . ALA A 1 728 ? -30.429 16.244 64.052 1.00 40.59 728 ALA A N 1
ATOM 5470 C CA . ALA A 1 728 ? -29.006 16.248 64.371 1.00 40.59 728 ALA A CA 1
ATOM 5471 C C . ALA A 1 728 ? -28.546 14.810 64.661 1.00 40.59 728 ALA A C 1
ATOM 5473 O O . ALA A 1 728 ? -29.155 14.122 65.480 1.00 40.59 728 ALA A O 1
ATOM 5474 N N . ILE A 1 729 ? -27.490 14.369 63.972 1.00 37.75 729 ILE A N 1
ATOM 5475 C CA . ILE A 1 729 ? -26.882 13.042 64.115 1.00 37.75 729 ILE A CA 1
ATOM 5476 C C . ILE A 1 729 ? -26.637 12.770 65.605 1.00 37.75 729 ILE A C 1
ATOM 5478 O O . ILE A 1 729 ? -25.740 13.352 66.214 1.00 37.75 729 ILE A O 1
ATOM 5482 N N . VAL A 1 730 ? -27.433 11.882 66.199 1.00 37.03 730 VAL A N 1
ATOM 5483 C CA . VAL A 1 730 ? -27.100 11.265 67.481 1.00 37.03 730 VAL A CA 1
ATOM 5484 C C . VAL A 1 730 ? -26.239 10.055 67.146 1.00 37.03 730 VAL A C 1
ATOM 5486 O O . VAL A 1 730 ? -26.733 9.075 66.590 1.00 37.03 730 VAL A O 1
ATOM 5489 N N . GLU A 1 731 ? -24.944 10.140 67.458 1.00 34.75 731 GLU A N 1
ATOM 5490 C CA . GLU A 1 731 ? -24.048 8.984 67.531 1.00 34.75 731 GLU A CA 1
ATOM 5491 C C . GLU A 1 731 ? -24.679 7.927 68.448 1.00 34.75 731 GLU A C 1
ATOM 5493 O O . GLU A 1 731 ? -24.648 8.028 69.677 1.00 34.75 731 GLU A O 1
ATOM 5498 N N . LEU A 1 732 ? -25.278 6.899 67.850 1.00 34.88 732 LEU A N 1
ATOM 5499 C CA . LEU A 1 732 ? -25.642 5.687 68.564 1.00 34.88 732 LEU A CA 1
ATOM 5500 C C . LEU A 1 732 ? -24.349 4.943 68.898 1.00 34.88 732 LEU A C 1
ATOM 5502 O O . LEU A 1 732 ? -23.608 4.508 68.017 1.00 34.88 732 LEU A O 1
ATOM 5506 N N . ALA A 1 733 ? -24.082 4.854 70.199 1.00 33.16 733 ALA A N 1
ATOM 5507 C CA . ALA A 1 733 ? -22.937 4.188 70.790 1.00 33.16 733 ALA A CA 1
ATOM 5508 C C . ALA A 1 733 ? -22.667 2.820 70.146 1.00 33.16 733 ALA A C 1
ATOM 5510 O O . ALA A 1 733 ? -23.554 1.973 70.033 1.00 33.16 733 ALA A O 1
ATOM 5511 N N . ALA A 1 734 ? -21.405 2.621 69.771 1.00 30.05 734 ALA A N 1
ATOM 5512 C CA . ALA A 1 734 ? -20.858 1.389 69.236 1.00 30.05 734 ALA A CA 1
ATOM 5513 C C . ALA A 1 734 ? -21.255 0.164 70.081 1.00 30.05 734 ALA A C 1
ATOM 5515 O O . ALA A 1 734 ? -20.717 -0.067 71.166 1.00 30.05 734 ALA A O 1
ATOM 5516 N N . LEU A 1 735 ? -22.147 -0.665 69.538 1.00 31.66 735 LEU A N 1
ATOM 5517 C CA . LEU A 1 735 ? -22.140 -2.091 69.830 1.00 31.66 735 LEU A CA 1
ATOM 5518 C C . LEU A 1 735 ? -21.000 -2.708 69.017 1.00 31.66 735 LEU A C 1
ATOM 5520 O O . LEU A 1 735 ? -20.907 -2.567 67.800 1.00 31.66 735 LEU A O 1
ATOM 5524 N N . THR A 1 736 ? -20.079 -3.314 69.749 1.00 30.28 736 THR A N 1
ATOM 5525 C CA . THR A 1 736 ? -18.819 -3.896 69.293 1.00 30.28 736 THR A CA 1
ATOM 5526 C C . THR A 1 736 ? -19.074 -4.967 68.224 1.00 30.28 736 THR A C 1
ATOM 5528 O O . THR A 1 736 ? -19.859 -5.878 68.491 1.00 30.28 736 THR A O 1
ATOM 5531 N N . PRO A 1 737 ? -18.407 -4.944 67.054 1.00 33.03 737 PRO A N 1
ATOM 5532 C CA . PRO A 1 737 ? -18.418 -6.093 66.168 1.00 33.03 737 PRO A CA 1
ATOM 5533 C C . PRO A 1 737 ? -17.467 -7.148 66.730 1.00 33.03 737 PRO A C 1
ATOM 5535 O O . PRO A 1 737 ? -16.271 -6.914 66.925 1.00 33.03 737 PRO A O 1
ATOM 5538 N N . THR A 1 738 ? -18.021 -8.318 67.019 1.00 29.86 738 THR A N 1
ATOM 5539 C CA . THR A 1 738 ? -17.268 -9.544 67.247 1.00 29.86 738 THR A CA 1
ATOM 5540 C C . THR A 1 738 ? -16.443 -9.855 65.997 1.00 29.86 738 THR A C 1
ATOM 5542 O O . THR A 1 738 ? -16.956 -9.974 64.889 1.00 29.86 738 THR A O 1
ATOM 5545 N N . SER A 1 739 ? -15.132 -9.929 66.207 1.00 33.72 739 SER A N 1
ATOM 5546 C CA . SER A 1 739 ? -14.121 -10.428 65.281 1.00 33.72 739 SER A CA 1
ATOM 5547 C C . SER A 1 739 ? -14.466 -11.852 64.845 1.00 33.72 739 SER A C 1
ATOM 5549 O O . SER A 1 739 ? -14.291 -12.753 65.657 1.00 33.72 739 SER A O 1
ATOM 5551 N N . GLU A 1 740 ? -14.913 -12.048 63.603 1.00 33.84 740 GLU A N 1
ATOM 5552 C CA . GLU A 1 740 ? -14.719 -13.277 62.809 1.00 33.84 740 GLU A CA 1
ATOM 5553 C C . GLU A 1 740 ? -15.352 -13.110 61.415 1.00 33.84 740 GLU A C 1
ATOM 5555 O O . GLU A 1 740 ? -16.537 -13.363 61.238 1.00 33.84 740 GLU A O 1
ATOM 5560 N N . LEU A 1 741 ? -14.561 -12.616 60.450 1.00 32.03 741 LEU A N 1
ATOM 5561 C CA . LEU A 1 741 ? -14.623 -12.877 58.992 1.00 32.03 741 LEU A CA 1
ATOM 5562 C C . LEU A 1 741 ? -13.718 -11.867 58.262 1.00 32.03 741 LEU A C 1
ATOM 5564 O O . LEU A 1 741 ? -14.156 -11.031 57.479 1.00 32.03 741 LEU A O 1
ATOM 5568 N N . VAL A 1 742 ? -12.421 -11.938 58.564 1.00 32.03 742 VAL A N 1
ATOM 5569 C CA . VAL A 1 742 ? -11.359 -11.406 57.705 1.00 32.03 742 VAL A CA 1
ATOM 5570 C C . VAL A 1 742 ? -10.581 -12.619 57.229 1.00 32.03 742 VAL A C 1
ATOM 5572 O O . VAL A 1 742 ? -9.798 -13.170 57.990 1.00 32.03 742 VAL A O 1
ATOM 5575 N N . ASP A 1 743 ? -10.896 -13.073 56.020 1.00 30.81 743 ASP A N 1
ATOM 5576 C CA . ASP A 1 743 ? -9.951 -13.690 55.087 1.00 30.81 743 ASP A CA 1
ATOM 5577 C C . ASP A 1 743 ? -10.701 -14.032 53.794 1.00 30.81 743 ASP A C 1
ATOM 5579 O O . ASP A 1 743 ? -11.432 -15.018 53.736 1.00 30.81 743 ASP A O 1
ATOM 5583 N N . ALA A 1 744 ? -10.550 -13.183 52.771 1.00 27.97 744 ALA A N 1
ATOM 5584 C CA . ALA A 1 744 ? -10.116 -13.585 51.429 1.00 27.97 744 ALA A CA 1
ATOM 5585 C C . ALA A 1 744 ? -10.303 -12.449 50.399 1.00 27.97 744 ALA A C 1
ATOM 5587 O O . ALA A 1 744 ? -11.392 -11.921 50.208 1.00 27.97 744 ALA A O 1
ATOM 5588 N N . VAL A 1 745 ? -9.213 -12.209 49.663 1.00 28.69 745 VAL A N 1
ATOM 5589 C CA . VAL A 1 745 ? -9.093 -11.539 48.355 1.00 28.69 745 VAL A CA 1
ATOM 5590 C C . VAL A 1 745 ? -8.964 -10.011 48.345 1.00 28.69 745 VAL A C 1
ATOM 5592 O O . VAL A 1 745 ? -9.896 -9.245 48.131 1.00 28.69 745 VAL A O 1
ATOM 5595 N N . SER A 1 746 ? -7.701 -9.602 48.435 1.00 29.48 746 SER A N 1
ATOM 5596 C CA . SER A 1 746 ? -7.160 -8.353 47.914 1.00 29.48 746 SER A CA 1
ATOM 5597 C C . SER A 1 746 ? -7.308 -8.259 46.385 1.00 29.48 746 SER A C 1
ATOM 5599 O O . SER A 1 746 ? -6.743 -9.075 45.656 1.00 29.48 746 SER A O 1
ATOM 5601 N N . ARG A 1 747 ? -7.951 -7.197 45.893 1.00 28.45 747 ARG A N 1
ATOM 5602 C CA . ARG A 1 747 ? -7.592 -6.515 44.636 1.00 28.45 747 ARG A CA 1
ATOM 5603 C C . ARG A 1 747 ? -7.537 -5.009 44.932 1.00 28.45 747 ARG A C 1
ATOM 5605 O O . ARG A 1 747 ? -8.432 -4.515 45.615 1.00 28.45 747 ARG A O 1
ATOM 5612 N N . PRO A 1 748 ? -6.474 -4.294 44.525 1.00 30.64 748 PRO A N 1
ATOM 5613 C CA . PRO A 1 748 ? -6.312 -2.891 44.865 1.00 30.64 748 PRO A CA 1
ATOM 56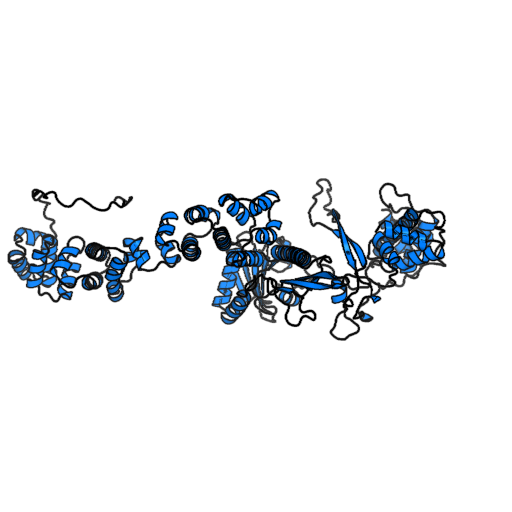14 C C . PRO A 1 748 ? -7.188 -2.046 43.939 1.00 30.64 748 PRO A C 1
ATOM 5616 O O . PRO A 1 748 ? -6.921 -1.954 42.746 1.00 30.64 748 PRO A O 1
ATOM 5619 N N . ASP A 1 749 ? -8.220 -1.427 44.504 1.00 27.72 749 ASP A N 1
ATOM 5620 C CA . ASP A 1 749 ? -8.968 -0.360 43.846 1.00 27.72 749 ASP A CA 1
ATOM 5621 C C . ASP A 1 749 ? -8.113 0.913 43.951 1.00 27.72 749 ASP A C 1
ATOM 5623 O O . ASP A 1 749 ? -8.068 1.600 44.978 1.00 27.72 749 ASP A O 1
ATOM 5627 N N . SER A 1 750 ? -7.294 1.153 42.929 1.00 34.41 750 SER A N 1
ATOM 5628 C CA . SER A 1 750 ? -6.459 2.342 42.836 1.00 34.41 750 SER A CA 1
ATOM 5629 C C . SER A 1 750 ? -7.295 3.532 42.375 1.00 34.41 750 SER A C 1
ATOM 5631 O O . SER A 1 750 ? -7.526 3.705 41.185 1.00 34.41 750 SER A O 1
ATOM 5633 N N . GLY A 1 751 ? -7.655 4.373 43.343 1.00 28.88 751 GLY A N 1
ATOM 5634 C CA . GLY A 1 751 ? -7.623 5.829 43.216 1.00 28.88 751 GLY A CA 1
ATOM 5635 C C . GLY A 1 751 ? -8.742 6.487 42.415 1.00 28.88 751 GLY A C 1
ATOM 5636 O O . GLY A 1 751 ? -8.648 6.613 41.202 1.00 28.88 751 GLY A O 1
ATOM 5637 N N . LEU A 1 752 ? -9.707 7.053 43.140 1.00 26.47 752 LEU A N 1
ATOM 5638 C CA . LEU A 1 752 ? -10.159 8.440 42.974 1.00 26.47 752 LEU A CA 1
ATOM 5639 C C . LEU A 1 752 ? -11.002 8.808 44.205 1.00 26.47 752 LEU A C 1
ATOM 5641 O O . LEU A 1 752 ? -12.117 8.320 44.390 1.00 26.47 752 LEU A O 1
ATOM 5645 N N . GLU A 1 753 ? -10.397 9.614 45.080 1.00 29.36 753 GLU A N 1
ATOM 5646 C CA . GLU A 1 753 ? -11.044 10.278 46.214 1.00 29.36 753 GLU A CA 1
ATOM 5647 C C . GLU A 1 753 ? -12.074 11.307 45.715 1.00 29.36 753 GLU A C 1
ATOM 5649 O O . GLU A 1 753 ? -11.882 11.935 44.670 1.00 29.36 753 GLU A O 1
ATOM 5654 N N . LEU A 1 754 ? -13.164 11.445 46.479 1.00 32.16 754 LEU A N 1
ATOM 5655 C CA . LEU A 1 754 ? -14.091 12.580 46.434 1.00 32.16 754 LEU A CA 1
ATOM 5656 C C . LEU A 1 754 ? -13.442 13.839 47.012 1.00 32.16 754 LEU A C 1
ATOM 5658 O O . LEU A 1 754 ? -12.762 13.706 48.056 1.00 32.16 754 LEU A O 1
#

Sequence (754 aa):
MLLHLDSWARQSLRSPEAWASALERCSQWVDYSARNQVLLASYGVAGPVAGASTWERVASIEPGRNCAVRAGEHGLPVRVPVVSEGPIASERSRTGASTESMARSLRWEPVFALEQLARRPHPSTMSPVVAPRLSSADWLEVIRVASGRVLGRTPRKVNEPEVQLASLAARVTHGPGRVRLPEDLAAQAGWLVADRLGLASGAMPAFDPSNLSAREKWRTLVDVRRATGVVLDGVSHGLGVDLAQSPIPRHELVDDREVAPGRRNYLAPADLRALPIGVWIEAGPYSRAEWMSRGVAGATGVGSFFRVNERSYLAVYETRQGAMWRLETTGRGAHHGLVYEGAADSLPEGKESARQALRERFPEFAHAVEAAGESRVVGASLAWMPMPGARDERTLQRVIDDRIAAVVAPGPGGRWQTWATVDGVLRQGPLSASVESAKEAADALVAGALADLATYAPDRADRFVADLAASDCWDRSKVVGVVGHRLSDHDRQSLSTTEDPVELVDALVATGVLAPRTILEVLRAENVPVDEVVRLVPAIGLGVPDAIASIHDGWGADRLDVAASLSATVEELRAAGCTPTELLAAAPRETLRSLDSREGTWERVGPSLVEAGYTVGEAVAHIAAHAPTPQTFVAGVVTLVDDAPTAFALSARRAGPEDLAALSERYGLDPNETARVLASAAVPLDRAVETIHLRCDHDVDATYELALSLLGADGQFIHHVLVGEQPAIVELAALTPTSELVDAVSRPDSGLEL

Radius of gyration: 42.91 Å; chains: 1; bounding box: 100×66×127 Å

Secondary structure (DSSP, 8-state):
-HHHHHHHHHHH--SHHHHHHHHHHHGGGTTS-HHHHHHHHHTT--S-EE-HHHHTTSBBSSTT-B-EEPTTPPPEEEEEEEE-------TT-SS-------EEEEEEEEEEEGGGEEEPBPGGG-----PPPPPHHHHHHHHHHHHHHHHSS--S--S-HHHHHHHHHHT----TT-PPPPHHHHHHHHHHHHHTTT---SSPPP---TTS-HHHHHHHHHHHHHHHHHHHHHHHHHHTS-TT--SS-PPP---TT---TT--SS--HHHHHHSPBT-EEEEEEE-HHHHHHTT-TTEEEEEEEEE-SSSEEEEEEEETTEEEEEEEE-SS-GGGGEEEEEEESSHHHHHHHHHHHHHHH-HHHHHHHHHHH-S-SS-S--S-EEPTT-SSTT-EEEE-SSSEEEEEEE-GGG-EEEEEEETTEEEE-PPBSSHHHHHHHHHHHHHHHHHHHHHH-HHHHHHHHHHHHTSTT--HHHHHHHHGGGS-HHHHHHHHH---HHHHHHHHHTTS-S-HHHHHHHHHHTT--HHHHHHHHHHHT--HHHHHHHHHHHH---HHHHHHHTT--HHHHHHTT--HHHHHHH-HHHHHHTS-S-HHHHTTHHHHHHHTT--HHHHHHHHHHH-SSHHHHHHHHTTT-SSHHHHHHHHTTT--HHHHHHHHHHTT--HHHHHHHHHHTT--HHHHHHHHHHHTTT-HHHHHHHIIIII---HHHHHHHHHT-PPP------PPPPS----S----------

Foldseek 3Di:
DLVLLLVLLVVQQQFLVSLLVLLVQLLQQLLDALLQSSLCSSVVARHDKDAQVLQQPFCFPDPPGGKGFDPPDDFRKDKDFDFDDDQPPPPPDPDPDRDPGDRPDIDIGGMDGQVRIPTHGDPVQQAQFDADDDDPVLLFQLLQQLLCVQVVDRDPGDDDQLQSQLVSLQPDDPDPPDHGDDSQLSSLLSQSLCVLNVRHPDDRRTDRCNPPRSSVSSVSSSSSSSSSSSSNVSSCVSRVTNSSDNSHDDDPPPPLLDDPVPAFLDDDLVRLQPDDALFKWKDDQDAQVSNVSSVNHQAGGMKIWHRLDSFWIKIWGQGPQAIKIFTFGNDPDPPRGTDDIDGDRHRVVNVVVSLVVCCVPPVVSSVVRVVVNPFQLAPPDQDWDQDPPDPDRPWTKGDNGPAWIWIWDQDPPCWIWIWIGGNNDIDTFDIHNDPVRNVVRNVVVRLVSLQVRCVGGLVSLQRSLLSLLVDPNNDQVSNLSNQVVQDDPVLSVLSRDPPDLQSVLVSVVSSVRHQLLSNVSNCLSSVPDLLVLLVCSVVSVDDLLVSLLSSCVRVVDDSLVSCVSNVHDLVSCVSNVPDLLRSCLNPVQVSLQPDDLDLVRLLVQQVSNVVNVDDSLVSLLSLQQRRPALSSSLSNLCSSDVDLLVSCLSNLVRHALRNLLSNCVVNVHQLLRSLQSCQSSVRPLLSSLSNSCVRVVNPLVSSQVSSVPRVVDDPVRSVCSSVVNDDDDDPDDDPDDDDDDDDDDDDDPDDDDD